Protein AF-0000000082839000 (afdb_homodimer)

Nearest PDB structures (foldseek):
  8u4l-assembly1_A  TM=5.844E-01  e=1.970E-01  Homo sapiens
  1xx6-assembly1_B  TM=2.507E-01  e=3.319E+00  Clostridium acetobutylicum ATCC 824
  1xx6-assembly1_B  TM=2.509E-01  e=4.366E+00  Clostridium acetobutylicum ATCC 824

Foldseek 3Di:
DPPPPPPPVVVVVVVVVVVVVVVCVVPVVPPPPDAAEEELVLQEDAEPVCPVSRDPDQHQEYEEENYYHHYEDEDADVSLCNYAYYAAAYAHYQYEDPAARAENQNHAEFHHEADANYHHEQYENDDYHYHLNHAAFDYPYLANYEAYNHPADADEPVVLVSQQRNHPPSHHYDHDYHYDDPPPPVVVVVVVCVVVVVVVVVVVVVVVVVVVVVVVVVVVD/DPDPPPPPVVVVVVVVVVVVVVVVVVPVVPPPPPAAEEELVLQEDAEPVCPVSRDPDQHQEYEEENYYHHYEDEDADVSLCNYAYYAAAYAHYQYEDPAARAENQNHAEFHHEADANYHHEQYENDDYHYHLNHAAFDYPYLANYEAYNHPADADEPVVLVSQQRNHPPSHHYDHDYHYDDDPPPVVVVVVVVVVVVVVVVVVVVVVVVVVVVVVVVVVVD

Sequence (442 aa):
MLSKGRSSKLEAHVFSTELLSLFVVLFAAGPVDAKVQCQGSELSASNNAELSKMTEKECTHVVGDIVLKNLIGEHKFPQFLSIKHVQGSIIIKNTSYLDDAINFQNLAEIIADKQPALQVEDNRKLYLAWGGRLRVVRTNNKITYLLKNNGISPISPNLYNVLYYAAFPRSTFLIDTHMNVMVTNESFYKAMAAAFGFMSLFLAIGLIAVACYGRIREHEDMLSKGRSSKLEAHVFSTELLSLFVVLFAAGPVDAKVQCQGSELSASNNAELSKMTEKECTHVVGDIVLKNLIGEHKFPQFLSIKHVQGSIIIKNTSYLDDAINFQNLAEIIADKQPALQVEDNRKLYLAWGGRLRVVRTNNKITYLLKNNGISPISPNLYNVLYYAAFPRSTFLIDTHMNVMVTNESFYKAMAAAFGFMSLFLAIGLIAVACYGRIREHED

InterPro domains:
  IPR000494 Receptor L-domain [PF01030] (58-143)
  IPR036941 Receptor L-domain superfamily [G3DSA:3.80.20.20] (35-158)
  IPR053079 SPS2 domain-containing protein [PTHR21662] (49-161)

Organism: NCBI:txid2654633

pLDDT: mean 81.59, std 18.78, range [27.27, 98.5]

Radius of gyration: 33.26 Å; Cα contacts (8 Å, |Δi|>4): 904; chains: 2; bounding box: 88×87×118 Å

Secondary structure (DSSP, 8-state):
-GGGGGGHHHHHHHHHHHHHHHHHHHHTS-------EEEGGGG-BSSGGGGGGS--S--SEEES-EEEES-BS----GGGGG--EEES-EEEES-EEEET--EETT--EEE-SSS-SEEEES-EEE--EE-TT--EEE-SSS-SEEEES-TTPPBPHHHHHHHHHHTTTS--EEE---B------HHHHHHHHHHHHHHHHHHHHHHHHHHHHHHHHHHH-/--GGGGHHHHHHHHHHHHHHHHHHHHHTS-------EEEGGGG-BSSGGGGGGS--S--SEEES-EEEES-BS----GGGGG--EEES-EEEES-EEEET--EETT--EEE-SSS-SEEEES-EEE--EE-TT--EEE-SSS-SEEEES-TTPPBPHHHHHHHHHHTTTS--EEE---B------HHHHHHHHHHHHHHHHHHHHHHHHHHHHHHHHHHH-

Structure (mmCIF, N/CA/C/O backbone):
data_AF-0000000082839000-model_v1
#
loop_
_entity.id
_entity.type
_entity.pdbx_description
1 polymer 'Receptor L-domain domain-containing protein'
#
loop_
_atom_site.group_PDB
_atom_site.id
_atom_site.type_symbol
_atom_site.label_atom_id
_atom_site.label_alt_id
_atom_site.label_comp_id
_atom_site.label_asym_id
_atom_site.label_entity_id
_atom_site.label_seq_id
_atom_site.pdbx_PDB_ins_code
_atom_site.Cartn_x
_atom_site.Cartn_y
_atom_site.Cartn_z
_atom_site.occupancy
_atom_site.B_iso_or_equiv
_atom_site.auth_seq_id
_atom_site.auth_comp_id
_atom_site.auth_asym_id
_atom_site.auth_atom_id
_atom_site.pdbx_PDB_model_num
ATOM 1 N N . MET A 1 1 ? 19.359 23.062 71.5 1 27.27 1 MET A N 1
ATOM 2 C CA . MET A 1 1 ? 17.969 23.391 71.188 1 27.27 1 MET A CA 1
ATOM 3 C C . MET A 1 1 ? 17.766 23.547 69.688 1 27.27 1 MET A C 1
ATOM 5 O O . MET A 1 1 ? 16.719 24.016 69.25 1 27.27 1 MET A O 1
ATOM 9 N N . LEU A 1 2 ? 18.703 23.156 68.812 1 35.81 2 LEU A N 1
ATOM 10 C CA . LEU A 1 2 ? 18.859 23.609 67.438 1 35.81 2 LEU A CA 1
ATOM 11 C C . LEU A 1 2 ? 17.984 22.797 66.5 1 35.81 2 LEU A C 1
ATOM 13 O O . LEU A 1 2 ? 18 23.016 65.25 1 35.81 2 LEU A O 1
ATOM 17 N N . SER A 1 3 ? 17.297 21.734 66.875 1 36.25 3 SER A N 1
ATOM 18 C CA . SER A 1 3 ? 16.938 20.734 65.875 1 36.25 3 SER A CA 1
ATOM 19 C C . SER A 1 3 ? 15.602 21.062 65.25 1 36.25 3 SER A C 1
ATOM 21 O O . SER A 1 3 ? 15.062 20.266 64.5 1 36.25 3 SER A O 1
ATOM 23 N N . LYS A 1 4 ? 14.859 22.109 65.75 1 43.84 4 LYS A N 1
ATOM 24 C CA . LYS A 1 4 ? 13.453 22.062 65.375 1 43.84 4 LYS A CA 1
ATOM 25 C C . LYS A 1 4 ? 13.25 22.672 63.969 1 43.84 4 LYS A C 1
ATOM 27 O O . LYS A 1 4 ? 12.133 22.703 63.469 1 43.84 4 LYS A O 1
ATOM 32 N N . GLY A 1 5 ? 14.281 23.312 63.344 1 37.44 5 GLY A N 1
ATOM 33 C CA . GLY A 1 5 ? 13.883 24.203 62.281 1 37.44 5 GLY A CA 1
ATOM 34 C C . GLY A 1 5 ? 13.578 23.5 60.969 1 37.44 5 GLY A C 1
ATOM 35 O O . GLY A 1 5 ? 13.195 24.125 60 1 37.44 5 GLY A O 1
ATOM 36 N N . ARG A 1 6 ? 14.086 22.203 60.812 1 43.69 6 ARG A N 1
ATOM 37 C CA . ARG A 1 6 ? 14.102 21.812 59.406 1 43.69 6 ARG A CA 1
ATOM 38 C C . ARG A 1 6 ? 12.781 21.156 59 1 43.69 6 ARG A C 1
ATOM 40 O O . ARG A 1 6 ? 12.617 20.719 57.844 1 43.69 6 ARG A O 1
ATOM 47 N N . SER A 1 7 ? 11.758 21.094 59.969 1 41.53 7 SER A N 1
ATOM 48 C CA . SER A 1 7 ? 10.633 20.25 59.562 1 41.53 7 SER A CA 1
ATOM 49 C C . SER A 1 7 ? 9.633 21.016 58.719 1 41.53 7 SER A C 1
ATOM 51 O O . SER A 1 7 ? 8.727 20.422 58.125 1 41.53 7 SER A O 1
ATOM 53 N N . SER A 1 8 ? 9.727 22.406 58.75 1 43.78 8 SER A N 1
ATOM 54 C CA . SER A 1 8 ? 8.555 23.047 58.156 1 43.78 8 SER A CA 1
ATOM 55 C C . SER A 1 8 ? 8.641 23.125 56.656 1 43.78 8 SER A C 1
ATOM 57 O O . SER A 1 8 ? 7.648 23.406 55.969 1 43.78 8 SER A O 1
ATOM 59 N N . LYS A 1 9 ? 9.953 23.047 56.125 1 44.59 9 LYS A N 1
ATOM 60 C CA . LYS A 1 9 ? 10.008 23.266 54.688 1 44.59 9 LYS A CA 1
ATOM 61 C C . LYS A 1 9 ? 9.602 22.016 53.906 1 44.59 9 LYS A C 1
ATOM 63 O O . LYS A 1 9 ? 9.312 22.078 52.719 1 44.59 9 LYS A O 1
ATOM 68 N N . LEU A 1 10 ? 9.633 20.844 54.625 1 45.16 10 LEU A N 1
ATOM 69 C CA . LEU A 1 10 ? 9.289 19.625 53.906 1 45.16 10 LEU A CA 1
ATOM 70 C C . LEU A 1 10 ? 7.781 19.5 53.719 1 45.16 10 LEU A C 1
ATOM 72 O O . LEU A 1 10 ? 7.312 18.906 52.75 1 45.16 10 LEU A O 1
ATOM 76 N N . GLU A 1 11 ? 7.082 20.188 54.625 1 43.78 11 GLU A N 1
ATOM 77 C CA . GLU A 1 11 ? 5.637 20.016 54.531 1 43.78 11 GLU A CA 1
ATOM 78 C C . GLU A 1 11 ? 5.047 20.875 53.438 1 43.78 11 GLU A C 1
ATOM 80 O O . GLU A 1 11 ? 4.094 20.469 52.75 1 43.78 11 GLU A O 1
ATOM 85 N N . ALA A 1 12 ? 5.699 22 53.156 1 49.81 12 ALA A N 1
ATOM 86 C CA . ALA A 1 12 ? 5.098 22.844 52.125 1 49.81 12 ALA A CA 1
ATOM 87 C C . ALA A 1 12 ? 5.32 22.25 50.75 1 49.81 12 ALA A C 1
ATOM 89 O O . ALA A 1 12 ? 4.477 22.406 49.875 1 49.81 12 ALA A O 1
ATOM 90 N N . HIS A 1 13 ? 6.441 21.438 50.562 1 49.81 13 HIS A N 1
ATOM 91 C CA . HIS A 1 13 ? 6.676 20.891 49.219 1 49.81 13 HIS A CA 1
ATOM 92 C C . HIS A 1 13 ? 5.758 19.719 48.938 1 49.81 13 HIS A C 1
ATOM 94 O O . HIS A 1 13 ? 5.375 19.484 47.812 1 49.81 13 HIS A O 1
ATOM 100 N N . VAL A 1 14 ? 5.328 19.016 50.031 1 48 14 VAL A N 1
ATOM 101 C CA . VAL A 1 14 ? 4.441 17.875 49.812 1 48 14 VAL A CA 1
ATOM 102 C C . VAL A 1 14 ? 3.039 18.375 49.469 1 48 14 VAL A C 1
ATOM 104 O O . VAL A 1 14 ? 2.365 17.812 48.594 1 48 14 VAL A O 1
ATOM 107 N N . PHE A 1 15 ? 2.68 19.547 50.156 1 48.84 15 PHE A N 1
ATOM 108 C CA . PHE A 1 15 ? 1.339 20.016 49.844 1 48.84 15 PHE A CA 1
ATOM 109 C C . PHE A 1 15 ? 1.282 20.547 48.406 1 48.84 15 PHE A C 1
ATOM 111 O O . PHE A 1 15 ? 0.267 20.391 47.719 1 48.84 15 PHE A O 1
ATOM 118 N N . SER A 1 16 ? 2.523 21.062 47.906 1 52.53 16 SER A N 1
ATOM 119 C CA . SER A 1 16 ? 2.506 21.625 46.562 1 52.53 16 SER A CA 1
ATOM 120 C C . SER A 1 16 ? 2.512 20.516 45.5 1 52.53 16 SER A C 1
ATOM 122 O O . SER A 1 16 ? 1.862 20.641 44.469 1 52.53 16 SER A O 1
ATOM 124 N N . THR A 1 17 ? 3.066 19.359 45.875 1 56.31 17 THR A N 1
ATOM 125 C CA . THR A 1 17 ? 3.072 18.312 44.844 1 56.31 17 THR A CA 1
ATOM 126 C C . THR A 1 17 ? 1.735 17.562 44.844 1 56.31 17 THR A C 1
ATOM 128 O O . THR A 1 17 ? 1.266 17.156 43.781 1 56.31 17 THR A O 1
ATOM 131 N N . GLU A 1 18 ? 1.081 17.453 46.031 1 55.62 18 GLU A N 1
ATOM 132 C CA . GLU A 1 18 ? -0.219 16.781 46.062 1 55.62 18 GLU A CA 1
ATOM 133 C C . GLU A 1 18 ? -1.3 17.688 45.438 1 55.62 18 GLU A C 1
ATOM 135 O O . GLU A 1 18 ? -2.195 17.203 44.75 1 55.62 18 GLU A O 1
ATOM 140 N N . LEU A 1 19 ? -1.167 19.016 45.656 1 52.25 19 LEU A N 1
ATOM 141 C CA . LEU A 1 19 ? -2.119 19.922 45 1 52.25 19 LEU A CA 1
ATOM 142 C C . LEU A 1 19 ? -1.867 19.984 43.5 1 52.25 19 LEU A C 1
ATOM 144 O O . LEU A 1 19 ? -2.812 20.031 42.719 1 52.25 19 LEU A O 1
ATOM 148 N N . LEU A 1 20 ? -0.556 19.859 43.062 1 50.56 20 LEU A N 1
ATOM 149 C CA . LEU A 1 20 ? -0.286 19.797 41.625 1 50.56 20 LEU A CA 1
ATOM 150 C C . LEU A 1 20 ? -0.763 18.484 41.031 1 50.56 20 LEU A C 1
ATOM 152 O O . LEU A 1 20 ? -1.289 18.453 39.938 1 50.56 20 LEU A O 1
ATOM 156 N N . SER A 1 21 ? -0.686 17.375 41.812 1 53.06 21 SER A N 1
ATOM 157 C CA . SER A 1 21 ? -1.2 16.109 41.281 1 53.06 21 SER A CA 1
ATOM 158 C C . SER A 1 21 ? -2.725 16.109 41.25 1 53.06 21 SER A C 1
ATOM 160 O O . SER A 1 21 ? -3.32 15.547 40.312 1 53.06 21 SER A O 1
ATOM 162 N N . LEU A 1 22 ? -3.363 16.75 42.219 1 52.59 22 LEU A N 1
ATOM 163 C CA . LEU A 1 22 ? -4.82 16.812 42.219 1 52.59 22 LEU A CA 1
ATOM 164 C C . LEU A 1 22 ? -5.297 17.75 41.094 1 52.59 22 LEU A C 1
ATOM 166 O O . LEU A 1 22 ? -6.324 17.484 40.469 1 52.59 22 LEU A O 1
ATOM 170 N N . PHE A 1 23 ? -4.527 18.875 40.781 1 49.53 23 PHE A N 1
ATOM 171 C CA . PHE A 1 23 ? -4.945 19.766 39.719 1 49.53 23 PHE A CA 1
ATOM 172 C C . PHE A 1 23 ? -4.754 19.094 38.344 1 49.53 23 PHE A C 1
ATOM 174 O O . PHE A 1 23 ? -5.52 19.359 37.406 1 49.53 23 PHE A O 1
ATOM 181 N N . VAL A 1 24 ? -3.734 18.234 38.156 1 47.22 24 VAL A N 1
ATOM 182 C CA . VAL A 1 24 ? -3.539 17.562 36.875 1 47.22 24 VAL A CA 1
ATOM 183 C C . VAL A 1 24 ? -4.609 16.5 36.688 1 47.22 24 VAL A C 1
ATOM 185 O O . VAL A 1 24 ? -5.098 16.297 35.562 1 47.22 24 VAL A O 1
ATOM 188 N N . VAL A 1 25 ? -5.027 15.789 37.719 1 47.38 25 VAL A N 1
ATOM 189 C CA . VAL A 1 25 ? -6.07 14.781 37.562 1 47.38 25 VAL A CA 1
ATOM 190 C C . VAL A 1 25 ? -7.414 15.461 37.312 1 47.38 25 VAL A C 1
ATOM 192 O O . VAL A 1 25 ? -8.219 14.977 36.5 1 47.38 25 VAL A O 1
ATOM 195 N N . LEU A 1 26 ? -7.711 16.547 38 1 47.09 26 LEU A N 1
ATOM 196 C CA . LEU A 1 26 ? -9 17.188 37.781 1 47.09 26 LEU A CA 1
ATOM 197 C C . LEU A 1 26 ? -9.086 17.781 36.375 1 47.09 26 LEU A C 1
ATOM 199 O O . LEU A 1 26 ? -10.164 17.828 35.781 1 47.09 26 LEU A O 1
ATOM 203 N N . PHE A 1 27 ? -8.023 18.453 35.875 1 45.69 27 PHE A N 1
ATOM 204 C CA . PHE A 1 27 ? -8.102 19.031 34.562 1 45.69 27 PHE A CA 1
ATOM 205 C C . PHE A 1 27 ? -7.926 17.969 33.469 1 45.69 27 PHE A C 1
ATOM 207 O O . PHE A 1 27 ? -8.086 18.25 32.281 1 45.69 27 PHE A O 1
ATOM 214 N N . ALA A 1 28 ? -7.379 16.906 33.812 1 42.56 28 ALA A N 1
ATOM 215 C CA . ALA A 1 28 ? -7.297 15.867 32.781 1 42.56 28 ALA A CA 1
ATOM 216 C C . ALA A 1 28 ? -8.656 15.211 32.562 1 42.56 28 ALA A C 1
ATOM 218 O O . ALA A 1 28 ? -8.758 14.195 31.859 1 42.56 28 ALA A O 1
ATOM 219 N N . ALA A 1 29 ? -9.531 15.344 33.562 1 40.62 29 ALA A N 1
ATOM 220 C CA . ALA A 1 29 ? -10.844 14.914 33.062 1 40.62 29 ALA A CA 1
ATOM 221 C C . ALA A 1 29 ? -11.281 15.742 31.859 1 40.62 29 ALA A C 1
ATOM 223 O O . ALA A 1 29 ? -11.703 16.891 32 1 40.62 29 ALA A O 1
ATOM 224 N N . GLY A 1 30 ? -10.586 15.828 30.844 1 42.88 30 GLY A N 1
ATOM 225 C CA . GLY A 1 30 ? -11.133 16.484 29.672 1 42.88 30 GLY A CA 1
ATOM 226 C C . GLY A 1 30 ? -12.641 16.344 29.547 1 42.88 30 GLY A C 1
ATOM 227 O O . GLY A 1 30 ? -13.234 15.453 30.172 1 42.88 30 GLY A O 1
ATOM 228 N N . PRO A 1 31 ? -13.352 17.438 29.266 1 44.88 31 PRO A N 1
ATOM 229 C CA . PRO A 1 31 ? -14.797 17.281 29.109 1 44.88 31 PRO A CA 1
ATOM 230 C C . PRO A 1 31 ? -15.188 15.891 28.609 1 44.88 31 PRO A C 1
ATOM 232 O O . PRO A 1 31 ? -14.477 15.297 27.797 1 44.88 31 PRO A O 1
ATOM 235 N N . VAL A 1 32 ? -15.609 14.992 29.5 1 49.28 32 VAL A N 1
ATOM 236 C CA . VAL A 1 32 ? -16.328 13.828 28.984 1 49.28 32 VAL A CA 1
ATOM 237 C C . VAL A 1 32 ? -17.031 14.188 27.688 1 49.28 32 VAL A C 1
ATOM 239 O O . VAL A 1 32 ? -17.953 15.008 27.672 1 49.28 32 VAL A O 1
ATOM 242 N N . ASP A 1 33 ? -16.328 14.414 26.672 1 60.25 33 ASP A N 1
ATOM 243 C CA . ASP A 1 33 ? -16.953 14.742 25.391 1 60.25 33 ASP A CA 1
ATOM 244 C C . ASP A 1 33 ? -18.312 14.047 25.266 1 60.25 33 ASP A C 1
ATOM 246 O O . ASP A 1 33 ? -18.406 12.82 25.406 1 60.25 33 ASP A O 1
ATOM 250 N N . ALA A 1 34 ? -19.406 14.758 25.547 1 74.5 34 ALA A N 1
ATOM 251 C CA . ALA A 1 34 ? -20.766 14.266 25.406 1 74.5 34 ALA A CA 1
ATOM 252 C C . ALA A 1 34 ? -20.938 13.445 24.141 1 74.5 34 ALA A C 1
ATOM 254 O O . ALA A 1 34 ? -20.469 13.852 23.062 1 74.5 34 ALA A O 1
ATOM 255 N N . LYS A 1 35 ? -21.297 12.172 24.344 1 86.31 35 LYS A N 1
ATOM 256 C CA . LYS A 1 35 ? -21.625 11.297 23.219 1 86.31 35 LYS A CA 1
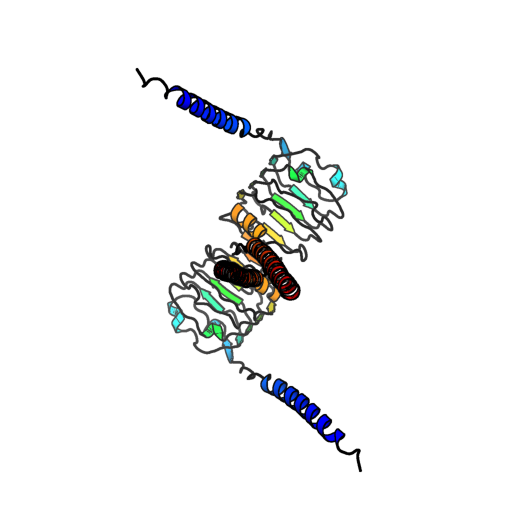ATOM 257 C C . LYS A 1 35 ? -22.859 11.797 22.469 1 86.31 35 LYS A C 1
ATOM 259 O O . LYS A 1 35 ? -23.953 11.883 23.047 1 86.31 35 LYS A O 1
ATOM 264 N N . VAL A 1 36 ? -22.641 12.352 21.344 1 93 36 VAL A N 1
ATOM 265 C CA . VAL A 1 36 ? -23.75 12.695 20.438 1 93 36 VAL A CA 1
ATOM 266 C C . VAL A 1 36 ? -23.859 11.641 19.344 1 93 36 VAL A C 1
ATOM 268 O O . VAL A 1 36 ? -22.953 11.5 18.516 1 93 36 VAL A O 1
ATOM 271 N N . GLN A 1 37 ? -24.969 10.938 19.375 1 95.69 37 GLN A N 1
ATOM 272 C CA . GLN A 1 37 ? -25.125 9.828 18.453 1 95.69 37 GLN A CA 1
ATOM 273 C C . GLN A 1 37 ? -25.953 10.25 17.234 1 95.69 37 GLN A C 1
ATOM 275 O O . GLN A 1 37 ? -26.922 10.992 17.359 1 95.69 37 GLN A O 1
ATOM 280 N N . CYS A 1 38 ? -25.562 9.812 16.016 1 96.38 38 CYS A N 1
ATOM 281 C CA . CYS A 1 38 ? -26.297 9.984 14.773 1 96.38 38 CYS A CA 1
ATOM 282 C C . CYS A 1 38 ? -26.328 8.695 13.961 1 96.38 38 CYS A C 1
ATOM 284 O O . CYS A 1 38 ? -25.547 7.785 14.219 1 96.38 38 CYS A O 1
ATOM 286 N N . GLN A 1 39 ? -27.344 8.648 13.109 1 97.38 39 GLN A N 1
ATOM 287 C CA . GLN A 1 39 ? -27.359 7.559 12.141 1 97.38 39 GLN A CA 1
ATOM 288 C C . GLN A 1 39 ? -26.516 7.883 10.922 1 97.38 39 GLN A C 1
ATOM 290 O O . GLN A 1 39 ? -26.453 9.039 10.484 1 97.38 39 GLN A O 1
ATOM 295 N N . GLY A 1 40 ? -25.859 6.887 10.359 1 97.81 40 GLY A N 1
ATOM 296 C CA . GLY A 1 40 ? -25.031 7.078 9.18 1 97.81 40 GLY A CA 1
ATOM 297 C C . GLY A 1 40 ? -25.797 7.688 8.016 1 97.81 40 GLY A C 1
ATOM 298 O O . GLY A 1 40 ? -25.234 8.469 7.242 1 97.81 40 GLY A O 1
ATOM 299 N N . SER A 1 41 ? -27.047 7.348 7.992 1 96.69 41 SER A N 1
ATOM 300 C CA . SER A 1 41 ? -27.875 7.848 6.906 1 96.69 41 SER A CA 1
ATOM 301 C C . SER A 1 41 ? -28.016 9.367 6.977 1 96.69 41 SER A C 1
ATOM 303 O O . SER A 1 41 ? -28.203 10.023 5.949 1 96.69 41 SER A O 1
ATOM 305 N N . GLU A 1 42 ? -27.922 9.945 8.141 1 97.06 42 GLU A N 1
ATOM 306 C CA . GLU A 1 42 ? -28.047 11.383 8.336 1 97.06 42 GLU A CA 1
ATOM 307 C C . GLU A 1 42 ? -26.812 12.117 7.812 1 97.06 42 GLU A C 1
ATOM 309 O O . GLU A 1 42 ? -26.844 13.328 7.605 1 97.06 42 GLU A O 1
ATOM 314 N N . LEU A 1 43 ? -25.766 11.32 7.648 1 97.25 43 LEU A N 1
ATOM 315 C CA . LEU A 1 43 ? -24.5 11.891 7.207 1 97.25 43 LEU A CA 1
ATOM 316 C C . LEU A 1 43 ? -24.172 11.438 5.789 1 97.25 43 LEU A C 1
ATOM 318 O O . LEU A 1 43 ? -23.016 11.555 5.352 1 97.25 43 LEU A O 1
ATOM 322 N N . SER A 1 44 ? -25.125 10.883 5.133 1 97.75 44 SER A N 1
ATOM 323 C CA . SER A 1 44 ? -24.906 10.305 3.811 1 97.75 44 SER A CA 1
ATOM 324 C C . SER A 1 44 ? -25.609 11.125 2.73 1 97.75 44 SER A C 1
ATOM 326 O O . SER A 1 44 ? -26.609 11.797 3 1 97.75 44 SER A O 1
ATOM 328 N N . ALA A 1 45 ? -25 11.086 1.514 1 97.81 45 ALA A N 1
ATOM 329 C CA . ALA A 1 45 ? -25.578 11.719 0.329 1 97.81 45 ALA A CA 1
ATOM 330 C C . ALA A 1 45 ? -25.25 10.922 -0.93 1 97.81 45 ALA A C 1
ATOM 332 O O . ALA A 1 45 ? -24.094 10.57 -1.166 1 97.81 45 ALA A O 1
ATOM 333 N N . SER A 1 46 ? -26.281 10.625 -1.757 1 96.94 46 SER A N 1
ATOM 334 C CA . SER A 1 46 ? -26.078 9.828 -2.957 1 96.94 46 SER A CA 1
ATOM 335 C C . SER A 1 46 ? -25.906 10.703 -4.191 1 96.94 46 SER A C 1
ATOM 337 O O . SER A 1 46 ? -25.594 10.211 -5.277 1 96.94 46 SER A O 1
ATOM 339 N N . ASN A 1 47 ? -26.281 11.93 -3.99 1 96.25 47 ASN A N 1
ATOM 340 C CA . ASN A 1 47 ? -26.094 12.953 -5.012 1 96.25 47 ASN A CA 1
ATOM 341 C C . ASN A 1 47 ? -26.094 14.352 -4.406 1 96.25 47 ASN A C 1
ATOM 343 O O . ASN A 1 47 ? -26.328 14.516 -3.205 1 96.25 47 ASN A O 1
ATOM 347 N N . ASN A 1 48 ? -25.875 15.344 -5.25 1 96.06 48 ASN A N 1
ATOM 348 C CA . ASN A 1 48 ? -25.766 16.703 -4.75 1 96.06 48 ASN A CA 1
ATOM 349 C C . ASN A 1 48 ? -27.078 17.203 -4.156 1 96.06 48 ASN A C 1
ATOM 351 O O . ASN A 1 48 ? -27.078 18 -3.213 1 96.06 48 ASN A O 1
ATOM 355 N N . ALA A 1 49 ? -28.156 16.703 -4.66 1 95.25 49 ALA A N 1
ATOM 356 C CA . ALA A 1 49 ? -29.469 17.141 -4.191 1 95.25 49 ALA A CA 1
ATOM 357 C C . ALA A 1 49 ? -29.703 16.703 -2.746 1 95.25 49 ALA A C 1
ATOM 359 O O . ALA A 1 49 ? -30.422 17.375 -2.002 1 95.25 49 ALA A O 1
ATOM 360 N N . GLU A 1 50 ? -29.062 15.727 -2.34 1 95.81 50 GLU A N 1
ATOM 361 C CA . GLU A 1 50 ? -29.297 15.164 -1.013 1 95.81 50 GLU A CA 1
ATOM 362 C C . GLU A 1 50 ? -28.406 15.828 0.03 1 95.81 50 GLU A C 1
ATOM 364 O O . GLU A 1 50 ? -28.562 15.602 1.231 1 95.81 50 GLU A O 1
ATOM 369 N N . LEU A 1 51 ? -27.531 16.641 -0.402 1 95.06 51 LEU A N 1
ATOM 370 C CA . LEU A 1 51 ? -26.594 17.281 0.512 1 95.06 51 LEU A CA 1
ATOM 371 C C . LEU A 1 51 ? -27.312 18.156 1.529 1 95.06 51 LEU A C 1
ATOM 373 O O . LEU A 1 51 ? -26.906 18.234 2.691 1 95.06 51 LEU A O 1
ATOM 377 N N . SER A 1 52 ? -28.375 18.766 1.101 1 91.69 52 SER A N 1
ATOM 378 C CA . SER A 1 52 ? -29.141 19.672 1.966 1 91.69 52 SER A CA 1
ATOM 379 C C . SER A 1 52 ? -29.828 18.906 3.094 1 91.69 52 SER A C 1
ATOM 381 O O . SER A 1 52 ? -30.203 19.5 4.109 1 91.69 52 SER A O 1
ATOM 383 N N . LYS A 1 53 ? -29.953 17.609 2.936 1 93.06 53 LYS A N 1
ATOM 384 C CA . LYS A 1 53 ? -30.656 16.797 3.926 1 93.06 53 LYS A CA 1
ATOM 385 C C . LYS A 1 53 ? -29.688 16.281 4.988 1 93.06 53 LYS A C 1
ATOM 387 O O . LYS A 1 53 ? -30.125 15.75 6.02 1 93.06 53 LYS A O 1
ATOM 392 N N . MET A 1 54 ? -28.438 16.422 4.746 1 94.5 54 MET A N 1
ATOM 393 C CA . MET A 1 54 ? -27.438 15.922 5.695 1 94.5 54 MET A CA 1
ATOM 394 C C . MET A 1 54 ? -27.484 16.719 6.996 1 94.5 54 MET A C 1
ATOM 396 O O . MET A 1 54 ? -27.656 17.938 6.973 1 94.5 54 MET A O 1
ATOM 400 N N . THR A 1 55 ? -27.297 16.047 8.016 1 91.38 55 THR A N 1
ATOM 401 C CA . THR A 1 55 ? -27.328 16.703 9.312 1 91.38 55 THR A CA 1
ATOM 402 C C . THR A 1 55 ? -26.094 17.594 9.5 1 91.38 55 THR A C 1
ATOM 404 O O . THR A 1 55 ? -25 17.25 9.047 1 91.38 55 THR A O 1
ATOM 407 N N . GLU A 1 56 ? -26.297 18.641 10.242 1 87.88 56 GLU A N 1
ATOM 408 C CA . GLU A 1 56 ? -25.188 19.531 10.602 1 87.88 56 GLU A CA 1
ATOM 409 C C . GLU A 1 56 ? -24.797 19.359 12.07 1 87.88 56 GLU A C 1
ATOM 411 O O . GLU A 1 56 ? -23.906 20.047 12.555 1 87.88 56 GLU A O 1
ATOM 416 N N . LYS A 1 57 ? -25.438 18.406 12.578 1 87.94 57 LYS A N 1
ATOM 417 C CA . LYS A 1 57 ? -25.141 18.125 13.984 1 87.94 57 LYS A CA 1
ATOM 418 C C . LYS A 1 57 ? -23.734 17.578 14.148 1 87.94 57 LYS A C 1
ATOM 420 O O . LYS A 1 57 ? -23.25 16.828 13.312 1 87.94 57 LYS A O 1
ATOM 425 N N . GLU A 1 58 ? -23.141 17.953 15.266 1 91.25 58 GLU A N 1
ATOM 426 C CA . GLU A 1 58 ? -21.812 17.438 15.586 1 91.25 58 GLU A CA 1
ATOM 427 C C . GLU A 1 58 ? -21.891 16.078 16.266 1 91.25 58 GLU A C 1
ATOM 429 O O . GLU A 1 58 ? -21.859 15.992 17.5 1 91.25 58 GLU A O 1
ATOM 434 N N . CYS A 1 59 ? -21.922 15.109 15.5 1 94.88 59 CYS A N 1
ATOM 435 C CA . CYS A 1 59 ? -22.016 13.742 16 1 94.88 59 CYS A CA 1
ATOM 436 C C . CYS A 1 59 ? -20.641 13.195 16.375 1 94.88 59 CYS A C 1
ATOM 438 O O . CYS A 1 59 ? -19.672 13.43 15.656 1 94.88 59 CYS A O 1
ATOM 440 N N . THR A 1 60 ? -20.609 12.531 17.484 1 96.25 60 THR A N 1
ATOM 441 C CA . THR A 1 60 ? -19.359 11.898 17.875 1 96.25 60 THR A CA 1
ATOM 442 C C . THR A 1 60 ? -19.391 10.398 17.578 1 96.25 60 THR A C 1
ATOM 444 O O . THR A 1 60 ? -18.359 9.797 17.297 1 96.25 60 THR A O 1
ATOM 447 N N . HIS A 1 61 ? -20.625 9.859 17.734 1 97.62 61 HIS A N 1
ATOM 448 C CA . HIS A 1 61 ? -20.844 8.438 17.484 1 97.62 61 HIS A CA 1
ATOM 449 C C . HIS A 1 61 ? -21.844 8.219 16.359 1 97.62 61 HIS A C 1
ATOM 451 O O . HIS A 1 61 ? -22.969 8.695 16.438 1 97.62 61 HIS A O 1
ATOM 457 N N . VAL A 1 62 ? -21.406 7.441 15.391 1 98.06 62 VAL A N 1
ATOM 458 C CA . VAL A 1 62 ? -22.281 7.191 14.242 1 98.06 62 VAL A CA 1
ATOM 459 C C . VAL A 1 62 ? -22.609 5.703 14.164 1 98.06 62 VAL A C 1
ATOM 461 O O . VAL A 1 62 ? -21.719 4.855 14.227 1 98.06 62 VAL A O 1
ATOM 464 N N . VAL A 1 63 ? -23.938 5.43 14.039 1 98.12 63 VAL A N 1
ATOM 465 C CA . VAL A 1 63 ? -24.391 4.059 13.844 1 98.12 63 VAL A CA 1
ATOM 466 C C . VAL A 1 63 ? -24.875 3.875 12.406 1 98.12 63 VAL A C 1
ATOM 468 O O . VAL A 1 63 ? -25.75 4.609 11.938 1 98.12 63 VAL A O 1
ATOM 471 N N . GLY A 1 64 ? -24.266 2.916 11.766 1 98.12 64 GLY A N 1
ATOM 472 C CA . GLY A 1 64 ? -24.578 2.697 10.367 1 98.12 64 GLY A CA 1
ATOM 473 C C . GLY A 1 64 ? -23.531 3.264 9.422 1 98.12 64 GLY A C 1
ATOM 474 O O . GLY A 1 64 ? -22.609 3.965 9.859 1 98.12 64 GLY A O 1
ATOM 475 N N . ASP A 1 65 ? -23.703 2.963 8.109 1 98.19 65 ASP A N 1
ATOM 476 C CA . ASP A 1 65 ? -22.719 3.361 7.105 1 98.19 65 ASP A CA 1
ATOM 477 C C . ASP A 1 65 ? -22.828 4.852 6.789 1 98.19 65 ASP A C 1
ATOM 479 O O . ASP A 1 65 ? -23.922 5.41 6.793 1 98.19 65 ASP A O 1
ATOM 483 N N . ILE A 1 66 ? -21.734 5.488 6.609 1 97.94 66 ILE A N 1
ATOM 484 C CA . ILE A 1 66 ? -21.672 6.805 5.984 1 97.94 66 ILE A CA 1
ATOM 485 C C . ILE A 1 66 ? -21.375 6.656 4.492 1 97.94 66 ILE A C 1
ATOM 487 O O . ILE A 1 66 ? -20.328 6.156 4.109 1 97.94 66 ILE A O 1
ATOM 491 N N . VAL A 1 67 ? -22.312 7.082 3.641 1 98.12 67 VAL A N 1
ATOM 492 C CA . VAL A 1 67 ? -22.172 6.879 2.203 1 98.12 67 VAL A CA 1
ATOM 493 C C . VAL A 1 67 ? -22.172 8.227 1.487 1 98.12 67 VAL A C 1
ATOM 495 O O . VAL A 1 67 ? -23.125 9 1.602 1 98.12 67 VAL A O 1
ATOM 498 N N . LEU A 1 68 ? -21.094 8.57 0.818 1 97.5 68 LEU A N 1
ATOM 499 C CA . LEU A 1 68 ? -21.016 9.711 -0.082 1 97.5 68 LEU A CA 1
ATOM 500 C C . LEU A 1 68 ? -20.797 9.258 -1.521 1 97.5 68 LEU A C 1
ATOM 502 O O . LEU A 1 68 ? -19.719 8.75 -1.859 1 97.5 68 LEU A O 1
ATOM 506 N N . LYS A 1 69 ? -21.797 9.43 -2.367 1 97.62 69 LYS A N 1
ATOM 507 C CA . LYS A 1 69 ? -21.703 8.93 -3.734 1 97.62 69 LYS A CA 1
ATOM 508 C C . LYS A 1 69 ? -22.141 9.992 -4.738 1 97.62 69 LYS A C 1
ATOM 510 O O . LYS A 1 69 ? -23.062 10.766 -4.473 1 97.62 69 LYS A O 1
ATOM 515 N N . ASN A 1 70 ? -21.5 10 -5.871 1 97.56 70 ASN A N 1
ATOM 516 C CA . ASN A 1 70 ? -21.906 10.789 -7.031 1 97.56 70 ASN A CA 1
ATOM 517 C C . ASN A 1 70 ? -21.953 12.273 -6.707 1 97.56 70 ASN A C 1
ATOM 519 O O . ASN A 1 70 ? -22.875 12.984 -7.133 1 97.56 70 ASN A O 1
ATOM 523 N N . LEU A 1 71 ? -21.094 12.719 -5.906 1 96.88 71 LEU A N 1
ATOM 524 C CA . LEU A 1 71 ? -21.016 14.133 -5.582 1 96.88 71 LEU A CA 1
ATOM 525 C C . LEU A 1 71 ? -20.031 14.844 -6.504 1 96.88 71 LEU A C 1
ATOM 527 O O . LEU A 1 71 ? -19 14.281 -6.879 1 96.88 71 LEU A O 1
ATOM 531 N N . ILE A 1 72 ? -20.469 15.992 -6.895 1 95.44 72 ILE A N 1
ATOM 532 C CA . ILE A 1 72 ? -19.609 16.766 -7.789 1 95.44 72 ILE A CA 1
ATOM 533 C C . ILE A 1 72 ? -19.453 18.188 -7.258 1 95.44 72 ILE A C 1
ATOM 535 O O . ILE A 1 72 ? -20.453 18.828 -6.891 1 95.44 72 ILE A O 1
ATOM 539 N N . GLY A 1 73 ? -18.219 18.609 -7.211 1 91.62 73 GLY A N 1
ATOM 540 C CA . GLY A 1 73 ? -17.984 20.016 -6.902 1 91.62 73 GLY A CA 1
ATOM 541 C C . GLY A 1 73 ? -17.422 20.234 -5.512 1 91.62 73 GLY A C 1
ATOM 542 O O . GLY A 1 73 ? -17.109 19.281 -4.801 1 91.62 73 GLY A O 1
ATOM 543 N N . GLU A 1 74 ? -17.25 21.5 -5.262 1 88.75 74 GLU A N 1
ATOM 544 C CA . GLU A 1 74 ? -16.656 21.906 -3.984 1 88.75 74 GLU A CA 1
ATOM 545 C C . GLU A 1 74 ? -17.703 21.938 -2.881 1 88.75 74 GLU A C 1
ATOM 547 O O . GLU A 1 74 ? -18.719 22.641 -2.994 1 88.75 74 GLU A O 1
ATOM 552 N N . HIS A 1 75 ? -17.484 21.047 -1.949 1 91.31 75 HIS A N 1
ATOM 553 C CA . HIS A 1 75 ? -18.328 20.984 -0.762 1 91.31 75 HIS A CA 1
ATOM 554 C C . HIS A 1 75 ? -17.484 20.953 0.511 1 91.31 75 HIS A C 1
ATOM 556 O O . HIS A 1 75 ? -16.297 20.625 0.465 1 91.31 75 HIS A O 1
ATOM 562 N N . LYS A 1 76 ? -18.172 21.422 1.518 1 88.62 76 LYS A N 1
ATOM 563 C CA . LYS A 1 76 ? -17.547 21.297 2.83 1 88.62 76 LYS A CA 1
ATOM 564 C C . LYS A 1 76 ? -18.375 20.438 3.764 1 88.62 76 LYS A C 1
ATOM 566 O O . LYS A 1 76 ? -19.609 20.516 3.764 1 88.62 76 LYS A O 1
ATOM 571 N N . PHE A 1 77 ? -17.641 19.578 4.453 1 92.88 77 PHE A N 1
ATOM 572 C CA . PHE A 1 77 ? -18.312 18.703 5.398 1 92.88 77 PHE A CA 1
ATOM 573 C C . PHE A 1 77 ? -17.688 18.812 6.785 1 92.88 77 PHE A C 1
ATOM 575 O O . PHE A 1 77 ? -17.062 17.875 7.277 1 92.88 77 PHE A O 1
ATOM 582 N N . PRO A 1 78 ? -17.953 19.922 7.457 1 91.5 78 PRO A N 1
ATOM 583 C CA . PRO A 1 78 ? -17.312 20.125 8.766 1 91.5 78 PRO A CA 1
ATOM 584 C C . PRO A 1 78 ? -17.781 19.109 9.805 1 91.5 78 PRO A C 1
ATOM 586 O O . PRO A 1 78 ? -17.062 18.859 10.781 1 91.5 78 PRO A O 1
ATOM 589 N N . GLN A 1 79 ? -18.938 18.531 9.594 1 92.5 79 GLN A N 1
ATOM 590 C CA . GLN A 1 79 ? -19.5 17.609 10.57 1 92.5 79 GLN A CA 1
ATOM 591 C C . GLN A 1 79 ? -18.641 16.359 10.719 1 92.5 79 GLN A C 1
ATOM 593 O O . GLN A 1 79 ? -18.688 15.672 11.742 1 92.5 79 GLN A O 1
ATOM 598 N N . PHE A 1 80 ? -17.844 16.094 9.758 1 94.44 80 PHE A N 1
ATOM 599 C CA . PHE A 1 80 ? -17.031 14.883 9.82 1 94.44 80 PHE A CA 1
ATOM 600 C C . PHE A 1 80 ? -15.883 15.047 10.805 1 94.44 80 PHE A C 1
ATOM 602 O O . PHE A 1 80 ? -15.305 14.062 11.258 1 94.44 80 PHE A O 1
ATOM 609 N N . LEU A 1 81 ? -15.539 16.266 11.164 1 92.62 81 LEU A N 1
ATOM 610 C CA . LEU A 1 81 ? -14.422 16.531 12.062 1 92.62 81 LEU A CA 1
ATOM 611 C C . LEU A 1 81 ? -14.734 16.062 13.477 1 92.62 81 LEU A C 1
ATOM 613 O O . LEU A 1 81 ? -13.828 15.734 14.242 1 92.62 81 LEU A O 1
ATOM 617 N N . SER A 1 82 ? -15.992 16 13.82 1 93.56 82 SER A N 1
ATOM 618 C CA . SER A 1 82 ? -16.391 15.68 15.188 1 93.56 82 SER A CA 1
ATOM 619 C C . SER A 1 82 ? -16.531 14.18 15.391 1 93.56 82 SER A C 1
ATOM 621 O O . SER A 1 82 ? -16.609 13.703 16.531 1 93.56 82 SER A O 1
ATOM 623 N N . ILE A 1 83 ? -16.547 13.484 14.344 1 95.75 83 ILE A N 1
ATOM 624 C CA . ILE A 1 83 ? -16.828 12.055 14.422 1 95.75 83 ILE A CA 1
ATOM 625 C C . ILE A 1 83 ? -15.633 11.328 15.039 1 95.75 83 ILE A C 1
ATOM 627 O O . ILE A 1 83 ? -14.5 11.5 14.586 1 95.75 83 ILE A O 1
ATOM 631 N N . LYS A 1 84 ? -15.938 10.461 16.031 1 96.06 84 LYS A N 1
ATOM 632 C CA . LYS A 1 84 ? -14.891 9.711 16.719 1 96.06 84 LYS A CA 1
ATOM 633 C C . LYS A 1 84 ? -15.07 8.211 16.531 1 96.06 84 LYS A C 1
ATOM 635 O O . LYS A 1 84 ? -14.086 7.461 16.5 1 96.06 84 LYS A O 1
ATOM 640 N N . HIS A 1 85 ? -16.328 7.828 16.469 1 97.31 85 HIS A N 1
ATOM 641 C CA . HIS A 1 85 ? -16.656 6.406 16.359 1 97.31 85 HIS A CA 1
ATOM 642 C C . HIS A 1 85 ? -17.672 6.156 15.258 1 97.31 85 HIS A C 1
ATOM 644 O O . HIS A 1 85 ? -18.719 6.816 15.211 1 97.31 85 HIS A O 1
ATOM 650 N N . VAL A 1 86 ? -17.344 5.172 14.398 1 97.94 86 VAL A N 1
ATOM 651 C CA . VAL A 1 86 ? -18.297 4.773 13.375 1 97.94 86 VAL A CA 1
ATOM 652 C C . VAL A 1 86 ? -18.578 3.275 13.484 1 97.94 86 VAL A C 1
ATOM 654 O O . VAL A 1 86 ? -17.672 2.453 13.32 1 97.94 86 VAL A O 1
ATOM 657 N N . GLN A 1 87 ? -19.797 2.924 13.82 1 98.38 87 GLN A N 1
ATOM 658 C CA . GLN A 1 87 ? -20.25 1.542 13.742 1 98.38 87 GLN A CA 1
ATOM 659 C C . GLN A 1 87 ? -20.891 1.252 12.391 1 98.38 87 GLN A C 1
ATOM 661 O O . GLN A 1 87 ? -22.109 1.104 12.297 1 98.38 87 GLN A O 1
ATOM 666 N N . GLY A 1 88 ? -20.141 1.107 11.469 1 98.44 88 GLY A N 1
ATOM 667 C CA . GLY A 1 88 ? -20.438 0.964 10.055 1 98.44 88 GLY A CA 1
ATOM 668 C C . GLY A 1 88 ? -19.25 1.249 9.156 1 98.44 88 GLY A C 1
ATOM 669 O O . GLY A 1 88 ? -18.125 1.409 9.633 1 98.44 88 GLY A O 1
ATOM 670 N N . SER A 1 89 ? -19.516 1.184 7.848 1 98.44 89 SER A N 1
ATOM 671 C CA . SER A 1 89 ? -18.469 1.458 6.867 1 98.44 89 SER A CA 1
ATOM 672 C C . SER A 1 89 ? -18.5 2.916 6.422 1 98.44 89 SER A C 1
ATOM 674 O O . SER A 1 89 ? -19.531 3.592 6.555 1 98.44 89 SER A O 1
ATOM 676 N N . ILE A 1 90 ? -17.438 3.43 6.004 1 97.94 90 ILE A N 1
ATOM 677 C CA . ILE A 1 90 ? -17.344 4.707 5.305 1 97.94 90 ILE A CA 1
ATOM 678 C C . ILE A 1 90 ? -17.125 4.461 3.812 1 97.94 90 ILE A C 1
ATOM 680 O O . ILE A 1 90 ? -16.109 3.889 3.414 1 97.94 90 ILE A O 1
ATOM 684 N N . ILE A 1 91 ? -18.047 4.836 3.006 1 98.06 91 ILE A N 1
ATOM 685 C CA . ILE A 1 91 ? -18.047 4.543 1.576 1 98.06 91 ILE A CA 1
ATOM 686 C C . ILE A 1 91 ? -18.062 5.848 0.782 1 98.06 91 ILE A C 1
ATOM 688 O O . ILE A 1 91 ? -19.016 6.625 0.888 1 98.06 91 ILE A O 1
ATOM 692 N N . ILE A 1 92 ? -17.078 6.145 0.051 1 96.62 92 ILE A N 1
ATOM 693 C CA . ILE A 1 92 ? -16.984 7.297 -0.842 1 96.62 92 ILE A CA 1
ATOM 694 C C . ILE A 1 92 ? -16.781 6.82 -2.277 1 96.62 92 ILE A C 1
ATOM 696 O O . ILE A 1 92 ? -15.734 6.246 -2.604 1 96.62 92 ILE A O 1
ATOM 700 N N . LYS A 1 93 ? -17.766 7.086 -3.135 1 97.25 93 LYS A N 1
ATOM 701 C CA . LYS A 1 93 ? -17.719 6.488 -4.465 1 97.25 93 LYS A CA 1
ATOM 702 C C . LYS A 1 93 ? -18.141 7.492 -5.535 1 97.25 93 LYS A C 1
ATOM 704 O O . LYS A 1 93 ? -19.094 8.25 -5.336 1 97.25 93 LYS A O 1
ATOM 709 N N . ASN A 1 94 ? -17.453 7.469 -6.605 1 97.31 94 ASN A N 1
ATOM 710 C CA . ASN A 1 94 ? -17.844 8.18 -7.816 1 97.31 94 ASN A CA 1
ATOM 711 C C . ASN A 1 94 ? -18.031 9.672 -7.559 1 97.31 94 ASN A C 1
ATOM 713 O O . ASN A 1 94 ? -19.047 10.25 -7.945 1 97.31 94 ASN A O 1
ATOM 717 N N . THR A 1 95 ? -17.125 10.25 -6.84 1 95.56 95 THR A N 1
ATOM 718 C CA . THR A 1 95 ? -17.172 11.688 -6.57 1 95.56 95 THR A CA 1
ATOM 719 C C . THR A 1 95 ? -16.062 12.414 -7.301 1 95.56 95 THR A C 1
ATOM 721 O O . THR A 1 95 ? -15.055 11.805 -7.68 1 95.56 95 THR A O 1
ATOM 724 N N . SER A 1 96 ? -16.344 13.656 -7.582 1 94.31 96 SER A N 1
ATOM 725 C CA . SER A 1 96 ? -15.344 14.422 -8.312 1 94.31 96 SER A CA 1
ATOM 726 C C . SER A 1 96 ? -15.164 15.812 -7.711 1 94.31 96 SER A C 1
ATOM 728 O O . SER A 1 96 ? -16.141 16.453 -7.32 1 94.31 96 SER A O 1
ATOM 730 N N . TYR A 1 97 ? -13.867 16.234 -7.527 1 92.56 97 TYR A N 1
ATOM 731 C CA . TYR A 1 97 ? -13.484 17.594 -7.176 1 92.56 97 TYR A CA 1
ATOM 732 C C . TYR A 1 97 ? -13.93 17.938 -5.766 1 92.56 97 TYR A C 1
ATOM 734 O O . TYR A 1 97 ? -14.422 19.047 -5.516 1 92.56 97 TYR A O 1
ATOM 742 N N . LEU A 1 98 ? -13.812 16.906 -4.887 1 91.62 98 LEU A N 1
ATOM 743 C CA . LEU A 1 98 ? -14.102 17.188 -3.48 1 91.62 98 LEU A CA 1
ATOM 744 C C . LEU A 1 98 ? -12.852 17.688 -2.762 1 91.62 98 LEU A C 1
ATOM 746 O O . LEU A 1 98 ? -12.945 18.219 -1.656 1 91.62 98 LEU A O 1
ATOM 750 N N . ASP A 1 99 ? -11.703 17.453 -3.359 1 87.88 99 ASP A N 1
ATOM 751 C CA . ASP A 1 99 ? -10.414 17.891 -2.818 1 87.88 99 ASP A CA 1
ATOM 752 C C . ASP A 1 99 ? -10.242 17.438 -1.374 1 87.88 99 ASP A C 1
ATOM 754 O O . ASP A 1 99 ? -10.305 16.234 -1.088 1 87.88 99 ASP A O 1
ATOM 758 N N . ASP A 1 100 ? -10.078 18.312 -0.427 1 86.06 100 ASP A N 1
ATOM 759 C CA . ASP A 1 100 ? -9.828 17.953 0.966 1 86.06 100 ASP A CA 1
ATOM 760 C C . ASP A 1 100 ? -11.086 18.125 1.812 1 86.06 100 ASP A C 1
ATOM 762 O O . ASP A 1 100 ? -11.008 18.25 3.035 1 86.06 100 ASP A O 1
ATOM 766 N N . ALA A 1 101 ? -12.211 18.016 1.219 1 88.56 101 ALA A N 1
ATOM 767 C CA . ALA A 1 101 ? -13.492 18.266 1.873 1 88.56 101 ALA A CA 1
ATOM 768 C C . ALA A 1 101 ? -13.773 17.219 2.947 1 88.56 101 ALA A C 1
ATOM 770 O O . ALA A 1 101 ? -14.477 17.5 3.922 1 88.56 101 ALA A O 1
ATOM 771 N N . ILE A 1 102 ? -13.352 16.109 2.768 1 89.5 102 ILE A N 1
ATOM 772 C CA . ILE A 1 102 ? -13.633 15.008 3.688 1 89.5 102 ILE A CA 1
ATOM 773 C C . ILE A 1 102 ? -12.469 14.836 4.656 1 89.5 102 ILE A C 1
ATOM 775 O O . ILE A 1 102 ? -11.383 14.391 4.266 1 89.5 102 ILE A O 1
ATOM 779 N N . ASN A 1 103 ? -12.719 15.195 5.898 1 91.06 103 ASN A N 1
ATOM 780 C CA . ASN A 1 103 ? -11.688 15.18 6.926 1 91.06 103 ASN A CA 1
ATOM 781 C C . ASN A 1 103 ? -12.133 14.406 8.164 1 91.06 103 ASN A C 1
ATOM 783 O O . ASN A 1 103 ? -13.008 14.859 8.898 1 91.06 103 ASN A O 1
ATOM 787 N N . PHE A 1 104 ? -11.531 13.258 8.43 1 93.69 104 PHE A N 1
ATOM 788 C CA . PHE A 1 104 ? -11.812 12.414 9.586 1 93.69 104 PHE A CA 1
ATOM 789 C C . PHE A 1 104 ? -10.648 12.43 10.57 1 93.69 104 PHE A C 1
ATOM 791 O O . PHE A 1 104 ? -10.25 11.383 11.094 1 93.69 104 PHE A O 1
ATOM 798 N N . GLN A 1 105 ? -10.133 13.523 10.859 1 89.62 105 GLN A N 1
ATOM 799 C CA . GLN A 1 105 ? -8.906 13.648 11.648 1 89.62 105 GLN A CA 1
ATOM 800 C C . GLN A 1 105 ? -9.109 13.141 13.07 1 89.62 105 GLN A C 1
ATOM 802 O O . GLN A 1 105 ? -8.164 12.68 13.711 1 89.62 105 GLN A O 1
ATOM 807 N N . ASN A 1 106 ? -10.328 13.164 13.625 1 92.81 106 ASN A N 1
ATOM 808 C CA . ASN A 1 106 ? -10.586 12.781 15.008 1 92.81 106 ASN A CA 1
ATOM 809 C C . ASN A 1 106 ? -11.148 11.359 15.102 1 92.81 106 ASN A C 1
ATOM 811 O O . ASN A 1 106 ? -11.383 10.859 16.203 1 92.81 106 ASN A O 1
ATOM 815 N N . LEU A 1 107 ? -11.344 10.797 14 1 96.25 107 LEU A N 1
ATOM 816 C CA . LEU A 1 107 ? -11.883 9.438 13.977 1 96.25 107 LEU A CA 1
ATOM 817 C C . LEU A 1 107 ? -10.93 8.461 14.648 1 96.25 107 LEU A C 1
ATOM 819 O O . LEU A 1 107 ? -9.742 8.406 14.305 1 96.25 107 LEU A O 1
ATOM 823 N N . ALA A 1 108 ? -11.531 7.66 15.602 1 95.75 108 ALA A N 1
ATOM 824 C CA . ALA A 1 108 ? -10.68 6.77 16.391 1 95.75 108 ALA A CA 1
ATOM 825 C C . ALA A 1 108 ? -10.992 5.309 16.078 1 95.75 108 ALA A C 1
ATOM 827 O O . ALA A 1 108 ? -10.117 4.441 16.203 1 95.75 108 ALA A O 1
ATOM 828 N N . GLU A 1 109 ? -12.234 5.125 15.711 1 97.69 109 GLU A N 1
ATOM 829 C CA . GLU A 1 109 ? -12.648 3.732 15.578 1 97.69 109 GLU A CA 1
ATOM 830 C C . GLU A 1 109 ? -13.648 3.557 14.445 1 97.69 109 GLU A C 1
ATOM 832 O O . GLU A 1 109 ? -14.562 4.375 14.273 1 97.69 109 GLU A O 1
ATOM 837 N N . ILE A 1 110 ? -13.484 2.498 13.68 1 98.25 110 ILE A N 1
ATOM 838 C CA . ILE A 1 110 ? -14.453 2.033 12.688 1 98.25 110 ILE A CA 1
ATOM 839 C C . ILE A 1 110 ? -14.75 0.552 12.914 1 98.25 110 ILE A C 1
ATOM 841 O O . ILE A 1 110 ? -13.852 -0.288 12.828 1 98.25 110 ILE A O 1
ATOM 845 N N . ILE A 1 111 ? -15.977 0.243 13.203 1 98.44 111 ILE A N 1
ATOM 846 C CA . ILE A 1 111 ? -16.406 -1.144 13.359 1 98.44 111 ILE A CA 1
ATOM 847 C C . ILE A 1 111 ? -17.469 -1.479 12.32 1 98.44 111 ILE A C 1
ATOM 849 O O . ILE A 1 111 ? -18.641 -1.16 12.5 1 98.44 111 ILE A O 1
ATOM 853 N N . ALA A 1 112 ? -17.016 -2.131 11.305 1 98.25 112 ALA A N 1
ATOM 854 C CA . ALA A 1 112 ? -17.906 -2.521 10.219 1 98.25 112 ALA A CA 1
ATOM 855 C C . ALA A 1 112 ? -18.25 -4.008 10.297 1 98.25 112 ALA A C 1
ATOM 857 O O . ALA A 1 112 ? -17.703 -4.73 11.141 1 98.25 112 ALA A O 1
ATOM 858 N N . ASP A 1 113 ? -19.25 -4.414 9.453 1 95.5 113 ASP A N 1
ATOM 859 C CA . ASP A 1 113 ? -19.688 -5.809 9.477 1 95.5 113 ASP A CA 1
ATOM 860 C C . ASP A 1 113 ? -19.359 -6.508 8.156 1 95.5 113 ASP A C 1
ATOM 862 O O . ASP A 1 113 ? -18.266 -7.023 7.977 1 95.5 113 ASP A O 1
ATOM 866 N N . LYS A 1 114 ? -20.125 -6.273 7.148 1 95.75 114 LYS A N 1
ATOM 867 C CA . LYS A 1 114 ? -20.016 -7.09 5.945 1 95.75 114 LYS A CA 1
ATOM 868 C C . LYS A 1 114 ? -19.188 -6.387 4.871 1 95.75 114 LYS A C 1
ATOM 870 O O . LYS A 1 114 ? -18.625 -7.039 3.988 1 95.75 114 LYS A O 1
ATOM 875 N N . GLN A 1 115 ? -19.188 -5.176 4.914 1 96.88 115 GLN A N 1
ATOM 876 C CA . GLN A 1 115 ? -18.453 -4.383 3.93 1 96.88 115 GLN A CA 1
ATOM 877 C C . GLN A 1 115 ? -17.078 -3.982 4.449 1 96.88 115 GLN A C 1
ATOM 879 O O . GLN A 1 115 ? -16.812 -4.066 5.652 1 96.88 115 GLN A O 1
ATOM 884 N N . PRO A 1 116 ? -16.156 -3.652 3.465 1 98.5 116 PRO A N 1
ATOM 885 C CA . PRO A 1 116 ? -14.914 -3.055 3.943 1 98.5 116 PRO A CA 1
ATOM 886 C C . PRO A 1 116 ? -15.148 -1.863 4.871 1 98.5 116 PRO A C 1
ATOM 888 O O . PRO A 1 116 ? -16.125 -1.134 4.707 1 98.5 116 PRO A O 1
ATOM 891 N N . ALA A 1 117 ? -14.297 -1.717 5.855 1 98.5 117 ALA A N 1
ATOM 892 C CA . ALA A 1 117 ? -14.438 -0.605 6.793 1 98.5 117 ALA A CA 1
ATOM 893 C C . ALA A 1 117 ? -14.359 0.736 6.07 1 98.5 117 ALA A C 1
ATOM 895 O O . ALA A 1 117 ? -15.102 1.666 6.391 1 98.5 117 ALA A O 1
ATOM 896 N N . LEU A 1 118 ? -13.469 0.809 5.09 1 97.75 118 LEU A N 1
ATOM 897 C CA . LEU A 1 118 ? -13.289 1.995 4.258 1 97.75 118 LEU A CA 1
ATOM 898 C C . LEU A 1 118 ? -13.289 1.626 2.779 1 97.75 118 LEU A C 1
ATOM 900 O O . LEU A 1 118 ? -12.484 0.793 2.346 1 97.75 118 LEU A O 1
ATOM 904 N N . GLN A 1 119 ? -14.195 2.18 2.051 1 97.75 119 GLN A N 1
ATOM 905 C CA . GLN A 1 119 ? -14.289 1.99 0.608 1 97.75 119 GLN A CA 1
ATOM 906 C C . GLN A 1 119 ? -14.203 3.324 -0.129 1 97.75 119 GLN A C 1
ATOM 908 O O . GLN A 1 119 ? -15.109 4.156 -0.022 1 97.75 119 GLN A O 1
ATOM 913 N N . VAL A 1 120 ? -13.148 3.584 -0.816 1 96.31 120 VAL A N 1
ATOM 914 C CA . VAL A 1 120 ? -12.922 4.777 -1.628 1 96.31 120 VAL A CA 1
ATOM 915 C C . VAL A 1 120 ? -12.672 4.375 -3.078 1 96.31 120 VAL A C 1
ATOM 917 O O . VAL A 1 120 ? -11.594 3.873 -3.414 1 96.31 120 VAL A O 1
ATOM 920 N N . GLU A 1 121 ? -13.695 4.57 -3.939 1 96.06 121 GLU A N 1
ATOM 921 C CA . GLU A 1 121 ? -13.602 4.012 -5.285 1 96.06 121 GLU A CA 1
ATOM 922 C C . GLU A 1 121 ? -14.086 5.012 -6.332 1 96.06 121 GLU A C 1
ATOM 924 O O . GLU A 1 121 ? -15.086 5.707 -6.117 1 96.06 121 GLU A O 1
ATOM 929 N N . ASP A 1 122 ? -13.375 5.047 -7.445 1 95.62 122 ASP A N 1
ATOM 930 C CA . ASP A 1 122 ? -13.82 5.738 -8.648 1 95.62 122 ASP A CA 1
ATOM 931 C C . ASP A 1 122 ? -13.977 7.238 -8.398 1 95.62 122 ASP A C 1
ATOM 933 O O . ASP A 1 122 ? -14.93 7.855 -8.875 1 95.62 122 ASP A O 1
ATOM 937 N N . ASN A 1 123 ? -13.164 7.766 -7.57 1 94.31 123 ASN A N 1
ATOM 938 C CA . ASN A 1 123 ? -13.203 9.203 -7.312 1 94.31 123 ASN A CA 1
ATOM 939 C C . ASN A 1 123 ? -12.125 9.938 -8.094 1 94.31 123 ASN A C 1
ATOM 941 O O . ASN A 1 123 ? -11.125 9.344 -8.5 1 94.31 123 ASN A O 1
ATOM 945 N N . ARG A 1 124 ? -12.438 11.141 -8.414 1 92.12 124 ARG A N 1
ATOM 946 C CA . ARG A 1 124 ? -11.484 12.023 -9.07 1 92.12 124 ARG A CA 1
ATOM 947 C C . ARG A 1 124 ? -11.172 13.242 -8.203 1 92.12 124 ARG A C 1
ATOM 949 O O . ARG A 1 124 ? -12.086 13.922 -7.723 1 92.12 124 ARG A O 1
ATOM 956 N N . LYS A 1 125 ? -9.875 13.531 -7.969 1 89.19 125 LYS A N 1
ATOM 957 C CA . LYS A 1 125 ? -9.422 14.68 -7.188 1 89.19 125 LYS A CA 1
ATOM 958 C C . LYS A 1 125 ? -10.008 14.648 -5.777 1 89.19 125 LYS A C 1
ATOM 960 O O . LYS A 1 125 ? -10.719 15.562 -5.375 1 89.19 125 LYS A O 1
ATOM 965 N N . LEU A 1 126 ? -9.789 13.57 -5.074 1 89.62 126 LEU A N 1
ATOM 966 C CA . LEU A 1 126 ? -10.195 13.383 -3.686 1 89.62 126 LEU A CA 1
ATOM 967 C C . LEU A 1 126 ? -8.977 13.203 -2.785 1 89.62 126 LEU A C 1
ATOM 969 O O . LEU A 1 126 ? -8.102 12.383 -3.072 1 89.62 126 LEU A O 1
ATOM 973 N N . TYR A 1 127 ? -8.93 14.023 -1.793 1 84.06 127 TYR A N 1
ATOM 974 C CA . TYR A 1 127 ? -7.918 13.883 -0.754 1 84.06 127 TYR A CA 1
ATOM 975 C C . TYR A 1 127 ? -8.562 13.594 0.598 1 84.06 127 TYR A C 1
ATOM 977 O O . TYR A 1 127 ? -9.367 14.383 1.09 1 84.06 127 TYR A O 1
ATOM 985 N N . LEU A 1 128 ? -8.242 12.445 1.089 1 82.5 128 LEU A N 1
ATOM 986 C CA . LEU A 1 128 ? -8.781 12.07 2.391 1 82.5 128 LEU A CA 1
ATOM 987 C C . LEU A 1 128 ? -7.789 12.383 3.502 1 82.5 128 LEU A C 1
ATOM 989 O O . LEU A 1 128 ? -6.609 12.031 3.402 1 82.5 128 LEU A O 1
ATOM 993 N N . ALA A 1 129 ? -8.266 13.078 4.434 1 81.62 129 ALA A N 1
ATOM 994 C CA . ALA A 1 129 ? -7.422 13.336 5.598 1 81.62 129 ALA A CA 1
ATOM 995 C C . ALA A 1 129 ? -7.84 12.477 6.781 1 81.62 129 ALA A C 1
ATOM 997 O O . ALA A 1 129 ? -9.023 12.414 7.129 1 81.62 129 ALA A O 1
ATOM 998 N N . TRP A 1 130 ? -6.914 11.734 7.219 1 81.94 130 TRP A N 1
ATOM 999 C CA . TRP A 1 130 ? -7.078 10.93 8.422 1 81.94 130 TRP A CA 1
ATOM 1000 C C . TRP A 1 130 ? -6.117 11.383 9.516 1 81.94 130 TRP A C 1
ATOM 1002 O O . TRP A 1 130 ? -5.012 11.844 9.234 1 81.94 130 TRP A O 1
ATOM 1012 N N . GLY A 1 131 ? -6.672 11.336 10.695 1 74.44 131 GLY A N 1
ATOM 1013 C CA . GLY A 1 131 ? -5.773 11.688 11.781 1 74.44 131 GLY A CA 1
ATOM 1014 C C . GLY A 1 131 ? -5.055 10.484 12.367 1 74.44 131 GLY A C 1
ATOM 1015 O O . GLY A 1 131 ? -5.371 9.336 12.031 1 74.44 131 GLY A O 1
ATOM 1016 N N . GLY A 1 132 ? -3.99 10.711 13.086 1 80.06 132 GLY A N 1
ATOM 1017 C CA . GLY A 1 132 ? -3.223 9.703 13.805 1 80.06 132 GLY A CA 1
ATOM 1018 C C . GLY A 1 132 ? -3.984 9.094 14.969 1 80.06 132 GLY A C 1
ATOM 1019 O O . GLY A 1 132 ? -3.465 8.219 15.664 1 80.06 132 GLY A O 1
ATOM 1020 N N . ARG A 1 133 ? -5.281 9.461 15.055 1 89.38 133 ARG A N 1
ATOM 1021 C CA . ARG A 1 133 ? -6.059 8.984 16.188 1 89.38 133 ARG A CA 1
ATOM 1022 C C . ARG A 1 133 ? -6.723 7.648 15.883 1 89.38 133 ARG A C 1
ATOM 1024 O O . ARG A 1 133 ? -7.219 6.969 16.781 1 89.38 133 ARG A O 1
ATOM 1031 N N . LEU A 1 134 ? -6.75 7.316 14.664 1 94 134 LEU A N 1
ATOM 1032 C CA . LEU A 1 134 ? -7.359 6.051 14.273 1 94 134 LEU A CA 1
ATOM 1033 C C . LEU A 1 134 ? -6.609 4.875 14.891 1 94 134 LEU A C 1
ATOM 1035 O O . LEU A 1 134 ? -5.426 4.668 14.609 1 94 134 LEU A O 1
ATOM 1039 N N . ARG A 1 135 ? -7.355 4.059 15.75 1 92.38 135 ARG A N 1
ATOM 1040 C CA . ARG A 1 135 ? -6.68 3.01 16.516 1 92.38 135 ARG A CA 1
ATOM 1041 C C . ARG A 1 135 ? -7.309 1.647 16.25 1 92.38 135 ARG A C 1
ATOM 1043 O O . ARG A 1 135 ? -6.633 0.619 16.328 1 92.38 135 ARG A O 1
ATOM 1050 N N . VAL A 1 136 ? -8.602 1.738 16 1 97.12 136 VAL A N 1
ATOM 1051 C CA . VAL A 1 136 ? -9.289 0.457 15.867 1 97.12 136 VAL A CA 1
ATOM 1052 C C . VAL A 1 136 ? -10.125 0.447 14.594 1 97.12 136 VAL A C 1
ATOM 1054 O O . VAL A 1 136 ? -11.023 1.281 14.43 1 97.12 136 VAL A O 1
ATOM 1057 N N . VAL A 1 137 ? -9.844 -0.406 13.758 1 98 137 VAL A N 1
ATOM 1058 C CA . VAL A 1 137 ? -10.664 -0.682 12.578 1 98 137 VAL A CA 1
ATOM 1059 C C . VAL A 1 137 ? -10.93 -2.182 12.477 1 98 137 VAL A C 1
ATOM 1061 O O . VAL A 1 137 ? -10 -2.988 12.484 1 98 137 VAL A O 1
ATOM 1064 N N . ARG A 1 138 ? -12.18 -2.553 12.422 1 97.94 138 ARG A N 1
ATOM 1065 C CA . ARG A 1 138 ? -12.57 -3.957 12.328 1 97.94 138 ARG A CA 1
ATOM 1066 C C . ARG A 1 138 ? -13.68 -4.148 11.297 1 97.94 138 ARG A C 1
ATOM 1068 O O . ARG A 1 138 ? -14.578 -3.316 11.188 1 97.94 138 ARG A O 1
ATOM 1075 N N . THR A 1 139 ? -13.641 -5.148 10.57 1 98.25 139 THR A N 1
ATOM 1076 C CA . THR A 1 139 ? -14.688 -5.586 9.648 1 98.25 139 THR A CA 1
ATOM 1077 C C . THR A 1 139 ? -14.633 -7.094 9.445 1 98.25 139 THR A C 1
ATOM 1079 O O . THR A 1 139 ? -13.562 -7.699 9.555 1 98.25 139 THR A O 1
ATOM 1082 N N . ASN A 1 140 ? -15.711 -7.699 9.164 1 96.94 140 ASN A N 1
ATOM 1083 C CA . ASN A 1 140 ? -15.758 -9.125 8.859 1 96.94 140 ASN A CA 1
ATOM 1084 C C . ASN A 1 140 ? -15.5 -9.391 7.379 1 96.94 140 ASN A C 1
ATOM 1086 O O . ASN A 1 140 ? -15.406 -10.547 6.957 1 96.94 140 ASN A O 1
ATOM 1090 N N . ASN A 1 141 ? -15.336 -8.32 6.633 1 97.31 141 ASN A N 1
ATOM 1091 C CA . ASN A 1 141 ? -15.016 -8.453 5.215 1 97.31 141 ASN A CA 1
ATOM 1092 C C . ASN A 1 141 ? -13.562 -8.891 5.016 1 97.31 141 ASN A C 1
ATOM 1094 O O . ASN A 1 141 ? -12.68 -8.5 5.781 1 97.31 141 ASN A O 1
ATOM 1098 N N . LYS A 1 142 ? -13.336 -9.633 3.979 1 96.5 142 LYS A N 1
ATOM 1099 C CA . LYS A 1 142 ? -11.977 -10.078 3.672 1 96.5 142 LYS A CA 1
ATOM 1100 C C . LYS A 1 142 ? -11.062 -8.898 3.357 1 96.5 142 LYS A C 1
ATOM 1102 O O . LYS A 1 142 ? -9.852 -8.984 3.533 1 96.5 142 LYS A O 1
ATOM 1107 N N . ILE A 1 143 ? -11.688 -7.879 2.812 1 98.12 143 ILE A N 1
ATOM 1108 C CA . ILE A 1 143 ? -10.984 -6.641 2.51 1 98.12 143 ILE A CA 1
ATOM 1109 C C . ILE A 1 143 ? -11.344 -5.578 3.549 1 98.12 143 ILE A C 1
ATOM 1111 O O . ILE A 1 143 ? -12.523 -5.312 3.795 1 98.12 143 ILE A O 1
ATOM 1115 N N . THR A 1 144 ? -10.32 -5.035 4.195 1 98.44 144 THR A N 1
ATOM 1116 C CA . THR A 1 144 ? -10.555 -4.016 5.211 1 98.44 144 THR A CA 1
ATOM 1117 C C . THR A 1 144 ? -10.664 -2.633 4.578 1 98.44 144 THR A C 1
ATOM 1119 O O . THR A 1 144 ? -11.586 -1.874 4.887 1 98.44 144 THR A O 1
ATOM 1122 N N . TYR A 1 145 ? -9.641 -2.322 3.676 1 97.75 145 TYR A N 1
ATOM 1123 C CA . TYR A 1 145 ? -9.562 -1.039 2.986 1 97.75 145 TYR A CA 1
ATOM 1124 C C . TYR A 1 145 ? -9.602 -1.229 1.475 1 97.75 145 TYR A C 1
ATOM 1126 O O . TYR A 1 145 ? -8.727 -1.885 0.903 1 97.75 145 TYR A O 1
ATOM 1134 N N . LEU A 1 146 ? -10.625 -0.769 0.845 1 97.88 146 LEU A N 1
ATOM 1135 C CA . LEU A 1 146 ? -10.742 -0.778 -0.609 1 97.88 146 LEU A CA 1
ATOM 1136 C C . LEU A 1 146 ? -10.484 0.61 -1.185 1 97.88 146 LEU A C 1
ATOM 1138 O O . LEU A 1 146 ? -11.32 1.506 -1.06 1 97.88 146 LEU A O 1
ATOM 1142 N N . LEU A 1 147 ? -9.344 0.876 -1.753 1 95.62 147 LEU A N 1
ATOM 1143 C CA . LEU A 1 147 ? -8.922 2.125 -2.381 1 95.62 147 LEU A CA 1
ATOM 1144 C C . LEU A 1 147 ? -8.602 1.91 -3.855 1 95.62 147 LEU A C 1
ATOM 1146 O O . LEU A 1 147 ? -7.48 1.528 -4.203 1 95.62 147 LEU A O 1
ATOM 1150 N N . LYS A 1 148 ? -9.578 2.131 -4.684 1 95.06 148 LYS A N 1
ATOM 1151 C CA . LYS A 1 148 ? -9.414 1.735 -6.078 1 95.06 148 LYS A CA 1
ATOM 1152 C C . LYS A 1 148 ? -9.922 2.822 -7.023 1 95.06 148 LYS A C 1
ATOM 1154 O O . LYS A 1 148 ? -10.969 3.424 -6.781 1 95.06 148 LYS A O 1
ATOM 1159 N N . ASN A 1 149 ? -9.188 3.064 -8.109 1 93.69 149 ASN A N 1
ATOM 1160 C CA . ASN A 1 149 ? -9.594 3.924 -9.219 1 93.69 149 ASN A CA 1
ATOM 1161 C C . ASN A 1 149 ? -9.875 5.348 -8.742 1 93.69 149 ASN A C 1
ATOM 1163 O O . ASN A 1 149 ? -10.906 5.93 -9.086 1 93.69 149 ASN A O 1
ATOM 1167 N N . ASN A 1 150 ? -9.055 5.883 -7.84 1 90.69 150 ASN A N 1
ATOM 1168 C CA . ASN A 1 150 ? -9.227 7.234 -7.312 1 90.69 150 ASN A CA 1
ATOM 1169 C C . ASN A 1 150 ? -8.227 8.211 -7.93 1 90.69 150 ASN A C 1
ATOM 1171 O O . ASN A 1 150 ? -8.039 9.32 -7.422 1 90.69 150 ASN A O 1
ATOM 1175 N N . GLY A 1 151 ? -7.883 7.93 -9.039 1 76.56 151 GLY A N 1
ATOM 1176 C CA . GLY A 1 151 ? -6.934 8.797 -9.727 1 76.56 151 GLY A CA 1
ATOM 1177 C C . GLY A 1 151 ? -5.523 8.672 -9.188 1 76.56 151 GLY A C 1
ATOM 1178 O O . GLY A 1 151 ? -5.195 7.707 -8.5 1 76.56 151 GLY A O 1
ATOM 1179 N N . ILE A 1 152 ? -4.676 9.664 -9.469 1 64 152 ILE A N 1
ATOM 1180 C CA . ILE A 1 152 ? -3.236 9.523 -9.266 1 64 152 ILE A CA 1
ATOM 1181 C C . ILE A 1 152 ? -2.842 10.133 -7.922 1 64 152 ILE A C 1
ATOM 1183 O O . ILE A 1 152 ? -1.655 10.25 -7.609 1 64 152 ILE A O 1
ATOM 1187 N N . SER A 1 153 ? -3.791 10.336 -7.035 1 74.19 153 SER A N 1
ATOM 1188 C CA . SER A 1 153 ? -3.34 10.883 -5.762 1 74.19 153 SER A CA 1
ATOM 1189 C C . SER A 1 153 ? -2.631 9.828 -4.922 1 74.19 153 SER A C 1
ATOM 1191 O O . SER A 1 153 ? -3.221 8.797 -4.586 1 74.19 153 SER A O 1
ATOM 1193 N N . PRO A 1 154 ? -1.396 10.109 -4.629 1 83.12 154 PRO A N 1
ATOM 1194 C CA . PRO A 1 154 ? -0.632 9.125 -3.857 1 83.12 154 PRO A CA 1
ATOM 1195 C C . PRO A 1 154 ? -1.022 9.102 -2.383 1 83.12 154 PRO A C 1
ATOM 1197 O O . PRO A 1 154 ? -1.534 10.094 -1.856 1 83.12 154 PRO A O 1
ATOM 1200 N N . ILE A 1 155 ? -0.844 7.988 -1.827 1 86.75 155 ILE A N 1
ATOM 1201 C CA . ILE A 1 155 ? -1.012 7.867 -0.383 1 86.75 155 ILE A CA 1
ATOM 1202 C C . ILE A 1 155 ? 0.352 7.93 0.302 1 86.75 155 ILE A C 1
ATOM 1204 O O . ILE A 1 155 ? 1.34 7.41 -0.221 1 86.75 155 ILE A O 1
ATOM 1208 N N . SER A 1 156 ? 0.348 8.602 1.394 1 86.19 156 SER A N 1
ATOM 1209 C CA . SER A 1 156 ? 1.594 8.625 2.152 1 86.19 156 SER A CA 1
ATOM 1210 C C . SER A 1 156 ? 1.835 7.293 2.859 1 86.19 156 SER A C 1
ATOM 1212 O O . SER A 1 156 ? 0.9 6.688 3.389 1 86.19 156 SER A O 1
ATOM 1214 N N . PRO A 1 157 ? 3.121 6.953 2.896 1 88.81 157 PRO A N 1
ATOM 1215 C CA . PRO A 1 157 ? 3.426 5.719 3.629 1 88.81 157 PRO A CA 1
ATOM 1216 C C . PRO A 1 157 ? 3.006 5.789 5.098 1 88.81 157 PRO A C 1
ATOM 1218 O O . PRO A 1 157 ? 2.594 4.777 5.672 1 88.81 157 PRO A O 1
ATOM 1221 N N . ASN A 1 158 ? 3.08 6.941 5.676 1 85.31 158 ASN A N 1
ATOM 1222 C CA . ASN A 1 158 ? 2.658 7.109 7.062 1 85.31 158 ASN A CA 1
ATOM 1223 C C . ASN A 1 158 ? 1.162 6.859 7.227 1 85.31 158 ASN A C 1
ATOM 1225 O O . ASN A 1 158 ? 0.742 6.156 8.148 1 85.31 158 ASN A O 1
ATOM 1229 N N . LEU A 1 159 ? 0.441 7.496 6.355 1 87.69 159 LEU A N 1
ATOM 1230 C CA . LEU A 1 159 ? -1.001 7.285 6.414 1 87.69 159 LEU A CA 1
ATOM 1231 C C . LEU A 1 159 ? -1.342 5.812 6.199 1 87.69 159 LEU A C 1
ATOM 1233 O O . LEU A 1 159 ? -2.182 5.254 6.91 1 87.69 159 LEU A O 1
ATOM 1237 N N . TYR A 1 160 ? -0.708 5.203 5.254 1 92.81 160 TYR A N 1
ATOM 1238 C CA . TYR A 1 160 ? -0.884 3.775 5.008 1 92.81 160 TYR A CA 1
ATOM 1239 C C . TYR A 1 160 ? -0.642 2.969 6.277 1 92.81 160 TYR A C 1
ATOM 1241 O O . TYR A 1 160 ? -1.441 2.098 6.629 1 92.81 160 TYR A O 1
ATOM 1249 N N . ASN A 1 161 ? 0.399 3.289 6.953 1 91.88 161 ASN A N 1
ATOM 1250 C CA . ASN A 1 161 ? 0.74 2.553 8.164 1 91.88 161 ASN A CA 1
ATOM 1251 C C . ASN A 1 161 ? -0.266 2.814 9.281 1 91.88 161 ASN A C 1
ATOM 1253 O O . ASN A 1 161 ? -0.565 1.92 10.078 1 91.88 161 ASN A O 1
ATOM 1257 N N . VAL A 1 162 ? -0.747 4 9.367 1 91.06 162 VAL A N 1
ATOM 1258 C CA . VAL A 1 162 ? -1.791 4.289 10.344 1 91.06 162 VAL A CA 1
ATOM 1259 C C . VAL A 1 162 ? -2.992 3.377 10.102 1 91.06 162 VAL A C 1
ATOM 1261 O O . VAL A 1 162 ? -3.508 2.756 11.031 1 91.06 162 VAL A O 1
ATOM 1264 N N . LEU A 1 163 ? -3.375 3.316 8.898 1 94.62 163 LEU A N 1
ATOM 1265 C CA . LEU A 1 163 ? -4.496 2.455 8.539 1 94.62 163 LEU A CA 1
ATOM 1266 C C . LEU A 1 163 ? -4.176 0.994 8.836 1 94.62 163 LEU A C 1
ATOM 1268 O O . LEU A 1 163 ? -5.008 0.272 9.391 1 94.62 163 LEU A O 1
ATOM 1272 N N . TYR A 1 164 ? -3.023 0.591 8.5 1 94.62 164 TYR A N 1
ATOM 1273 C CA . TYR A 1 164 ? -2.598 -0.789 8.703 1 94.62 164 TYR A CA 1
ATOM 1274 C C . TYR A 1 164 ? -2.656 -1.167 10.172 1 94.62 164 TYR A C 1
ATOM 1276 O O . TYR A 1 164 ? -3.27 -2.172 10.539 1 94.62 164 TYR A O 1
ATOM 1284 N N . TYR A 1 165 ? -2.117 -0.353 10.992 1 93.69 165 TYR A N 1
ATOM 1285 C CA . TYR A 1 165 ? -2.021 -0.697 12.406 1 93.69 165 TYR A CA 1
ATOM 1286 C C . TYR A 1 165 ? -3.383 -0.603 13.086 1 93.69 165 TYR A C 1
ATOM 1288 O O . TYR A 1 165 ? -3.672 -1.354 14.016 1 93.69 165 TYR A O 1
ATOM 1296 N N . ALA A 1 166 ? -4.168 0.281 12.602 1 94.56 166 ALA A N 1
ATOM 1297 C CA . ALA A 1 166 ? -5.504 0.419 13.18 1 94.56 166 ALA A CA 1
ATOM 1298 C C . ALA A 1 166 ? -6.324 -0.849 12.969 1 94.56 166 ALA A C 1
ATOM 1300 O O . ALA A 1 166 ? -7.23 -1.144 13.75 1 94.56 166 ALA A O 1
ATOM 1301 N N . ALA A 1 167 ? -6.031 -1.574 11.953 1 96.38 167 ALA A N 1
ATOM 1302 C CA . ALA A 1 167 ? -6.836 -2.742 11.602 1 96.38 167 ALA A CA 1
ATOM 1303 C C . ALA A 1 167 ? -6.082 -4.035 11.898 1 96.38 167 ALA A C 1
ATOM 1305 O O . ALA A 1 167 ? -6.562 -5.129 11.586 1 96.38 167 ALA A O 1
ATOM 1306 N N . PHE A 1 168 ? -4.969 -3.883 12.461 1 91.88 168 PHE A N 1
ATOM 1307 C CA . PHE A 1 168 ? -4.172 -5.066 12.758 1 91.88 168 PHE A CA 1
ATOM 1308 C C . PHE A 1 168 ? -4.918 -5.992 13.719 1 91.88 168 PHE A C 1
ATOM 1310 O O . PHE A 1 168 ? -5.543 -5.527 14.672 1 91.88 168 PHE A O 1
ATOM 1317 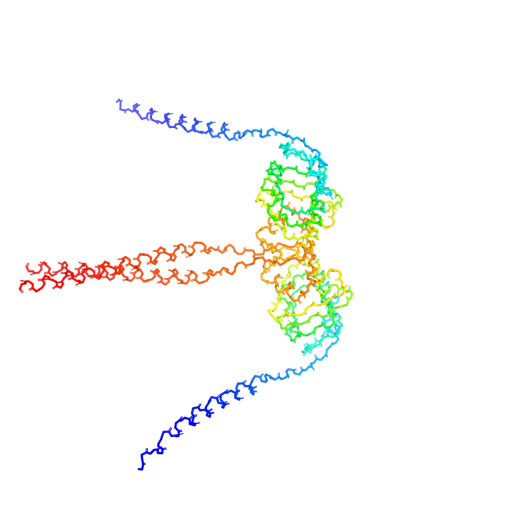N N . PRO A 1 169 ? -5.012 -7.375 13.336 1 88.88 169 PRO A N 1
ATOM 1318 C CA . PRO A 1 169 ? -4.184 -8.148 12.406 1 88.88 169 PRO A CA 1
ATOM 1319 C C . PRO A 1 169 ? -4.867 -8.391 11.062 1 88.88 169 PRO A C 1
ATOM 1321 O O . PRO A 1 169 ? -4.305 -9.055 10.188 1 88.88 169 PRO A O 1
ATOM 1324 N N . ARG A 1 170 ? -6.043 -7.902 10.828 1 91.38 170 ARG A N 1
ATOM 1325 C CA . ARG A 1 170 ? -6.758 -8.133 9.578 1 91.38 170 ARG A CA 1
ATOM 1326 C C . ARG A 1 170 ? -6.719 -6.895 8.688 1 91.38 170 ARG A C 1
ATOM 1328 O O . ARG A 1 170 ? -7.754 -6.457 8.188 1 91.38 170 ARG A O 1
ATOM 1335 N N . SER A 1 171 ? -5.535 -6.293 8.555 1 94.75 171 SER A N 1
ATOM 1336 C CA . SER A 1 171 ? -5.344 -5.078 7.77 1 94.75 171 SER A CA 1
ATOM 1337 C C . SER A 1 171 ? -5.133 -5.395 6.293 1 94.75 171 SER A C 1
ATOM 1339 O O . SER A 1 171 ? -4.016 -5.293 5.785 1 94.75 171 SER A O 1
ATOM 1341 N N . THR A 1 172 ? -6.152 -5.781 5.559 1 97.44 172 THR A N 1
ATOM 1342 C CA . THR A 1 172 ? -6.039 -6.133 4.148 1 97.44 172 THR A CA 1
ATOM 1343 C C . THR A 1 172 ? -6.438 -4.957 3.264 1 97.44 172 THR A C 1
ATOM 1345 O O . THR A 1 172 ? -7.531 -4.406 3.412 1 97.44 172 THR A O 1
ATOM 1348 N N . PHE A 1 173 ? -5.492 -4.59 2.357 1 97.5 173 PHE A N 1
ATOM 1349 C CA . PHE A 1 173 ? -5.734 -3.496 1.426 1 97.5 173 PHE A CA 1
ATOM 1350 C C . PHE A 1 173 ? -5.973 -4.027 0.018 1 97.5 173 PHE A C 1
ATOM 1352 O O . PHE A 1 173 ? -5.25 -4.91 -0.451 1 97.5 173 PHE A O 1
ATOM 1359 N N . LEU A 1 174 ? -7 -3.678 -0.622 1 98.12 174 LEU A N 1
ATOM 1360 C CA . LEU A 1 174 ? -7.121 -3.668 -2.076 1 98.12 174 LEU A CA 1
ATOM 1361 C C . LEU A 1 174 ? -6.906 -2.264 -2.629 1 98.12 174 LEU A C 1
ATOM 1363 O O . LEU A 1 174 ? -7.762 -1.39 -2.465 1 98.12 174 LEU A O 1
ATOM 1367 N N . ILE A 1 175 ? -5.734 -2.041 -3.229 1 96.38 175 ILE A N 1
ATOM 1368 C CA . ILE A 1 175 ? -5.301 -0.676 -3.504 1 96.38 175 ILE A CA 1
ATOM 1369 C C . ILE A 1 175 ? -4.59 -0.622 -4.852 1 96.38 175 ILE A C 1
ATOM 1371 O O . ILE A 1 175 ? -3.91 -1.574 -5.242 1 96.38 175 ILE A O 1
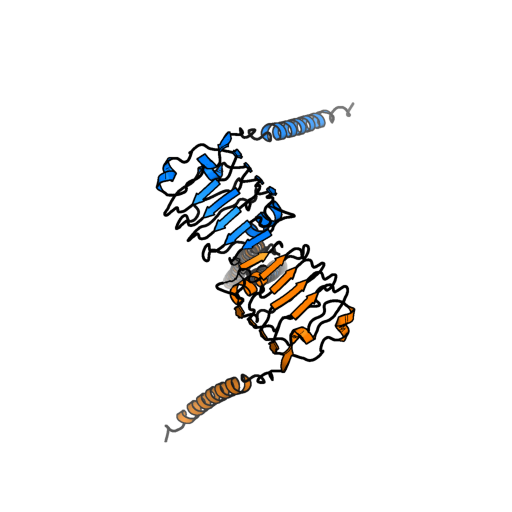ATOM 1375 N N . ASP A 1 176 ? -4.789 0.466 -5.59 1 95.5 176 ASP A N 1
ATOM 1376 C CA . ASP A 1 176 ? -4.129 0.631 -6.883 1 95.5 176 ASP A CA 1
ATOM 1377 C C . ASP A 1 176 ? -3.506 2.02 -7.008 1 95.5 176 ASP A C 1
ATOM 1379 O O . ASP A 1 176 ? -3.518 2.615 -8.086 1 95.5 176 ASP A O 1
ATOM 1383 N N . THR A 1 177 ? -3.027 2.594 -5.91 1 92 177 THR A N 1
ATOM 1384 C CA . THR A 1 177 ? -2.385 3.904 -5.922 1 92 177 THR A CA 1
ATOM 1385 C C . THR A 1 177 ? -0.921 3.793 -5.508 1 92 177 THR A C 1
ATOM 1387 O O . THR A 1 177 ? -0.543 2.867 -4.785 1 92 177 THR A O 1
ATOM 1390 N N . HIS A 1 178 ? -0.122 4.715 -5.957 1 90.12 178 HIS A N 1
ATOM 1391 C CA . HIS A 1 178 ? 1.293 4.719 -5.602 1 90.12 178 HIS A CA 1
ATOM 1392 C C . HIS A 1 178 ? 1.525 5.434 -4.273 1 90.12 178 HIS A C 1
ATOM 1394 O O . HIS A 1 178 ? 0.606 6.039 -3.721 1 90.12 178 HIS A O 1
ATOM 1400 N N . MET A 1 179 ? 2.777 5.242 -3.82 1 88.12 179 MET A N 1
ATOM 1401 C CA . MET A 1 179 ? 3.146 5.871 -2.557 1 88.12 179 MET A CA 1
ATOM 1402 C C . MET A 1 179 ? 3.898 7.176 -2.797 1 88.12 179 MET A C 1
ATOM 1404 O O . MET A 1 179 ? 4.719 7.262 -3.711 1 88.12 179 MET A O 1
ATOM 1408 N N . ASN A 1 180 ? 3.498 8.133 -1.94 1 85.06 180 ASN A N 1
ATOM 1409 C CA . ASN A 1 180 ? 4.25 9.383 -1.951 1 85.06 180 ASN A CA 1
ATOM 1410 C C . ASN A 1 180 ? 5.555 9.258 -1.17 1 85.06 180 ASN A C 1
ATOM 1412 O O . ASN A 1 180 ? 5.559 9.336 0.06 1 85.06 180 ASN A O 1
ATOM 1416 N N . VAL A 1 181 ? 6.59 8.898 -1.854 1 76.12 181 VAL A N 1
ATOM 1417 C CA . VAL A 1 181 ? 7.879 8.75 -1.186 1 76.12 181 VAL A CA 1
ATOM 1418 C C . VAL A 1 181 ? 8.703 10.023 -1.363 1 76.12 181 VAL A C 1
ATOM 1420 O O . VAL A 1 181 ? 8.812 10.547 -2.473 1 76.12 181 VAL A O 1
ATOM 1423 N N . MET A 1 182 ? 8.781 10.812 -0.286 1 62.56 182 MET A N 1
ATOM 1424 C CA . MET A 1 182 ? 9.641 11.992 -0.354 1 62.56 182 MET A CA 1
ATOM 1425 C C . MET A 1 182 ? 11.109 11.594 -0.382 1 62.56 182 MET A C 1
ATOM 1427 O O . MET A 1 182 ? 11.531 10.695 0.355 1 62.56 182 MET A O 1
ATOM 1431 N N . VAL A 1 183 ? 11.703 11.82 -1.475 1 56 183 VAL A N 1
ATOM 1432 C CA . VAL A 1 183 ? 13.148 11.617 -1.555 1 56 183 VAL A CA 1
ATOM 1433 C C . VAL A 1 183 ? 13.844 12.391 -0.441 1 56 183 VAL A C 1
ATOM 1435 O O . VAL A 1 183 ? 13.688 13.609 -0.337 1 56 183 VAL A O 1
ATOM 1438 N N . THR A 1 184 ? 13.805 11.68 0.761 1 55.94 184 THR A N 1
ATOM 1439 C CA . THR A 1 184 ? 14.531 12.383 1.813 1 55.94 184 THR A CA 1
ATOM 1440 C C . THR A 1 184 ? 16 12.555 1.435 1 55.94 184 THR A C 1
ATOM 1442 O O . THR A 1 184 ? 16.625 11.617 0.939 1 55.94 184 THR A O 1
ATOM 1445 N N . ASN A 1 185 ? 16.281 13.719 1.112 1 59.72 185 ASN A N 1
ATOM 1446 C CA . ASN A 1 185 ? 17.688 14.016 0.905 1 59.72 185 ASN A CA 1
ATOM 1447 C C . ASN A 1 185 ? 18.469 13.953 2.211 1 59.72 185 ASN A C 1
ATOM 1449 O O . ASN A 1 185 ? 19.266 14.852 2.51 1 59.72 185 ASN A O 1
ATOM 1453 N N . GLU A 1 186 ? 18.078 13.016 3 1 61.56 186 GLU A N 1
ATOM 1454 C CA . GLU A 1 186 ? 18.75 12.914 4.293 1 61.56 186 GLU A CA 1
ATOM 1455 C C . GLU A 1 186 ? 20.266 12.789 4.125 1 61.56 186 GLU A C 1
ATOM 1457 O O . GLU A 1 186 ? 21.031 13.445 4.836 1 61.56 186 GLU A O 1
ATOM 1462 N N . SER A 1 187 ? 20.547 11.953 3.291 1 62.53 187 SER A N 1
ATOM 1463 C CA . SER A 1 187 ? 21.984 11.773 3.086 1 62.53 187 SER A CA 1
ATOM 1464 C C . SER A 1 187 ? 22.656 13.094 2.699 1 62.53 187 SER A C 1
ATOM 1466 O O . SER A 1 187 ? 23.75 13.391 3.162 1 62.53 187 SER A O 1
ATOM 1468 N N . PHE A 1 188 ? 21.953 13.828 1.956 1 69 188 PHE A N 1
ATOM 1469 C CA . PHE A 1 188 ? 22.5 15.117 1.562 1 69 188 PHE A CA 1
ATOM 1470 C C . PHE A 1 188 ? 22.625 16.031 2.771 1 69 188 PHE A C 1
ATOM 1472 O O . PHE A 1 188 ? 23.703 16.609 3.008 1 69 188 PHE A O 1
ATOM 1479 N N . TYR A 1 189 ? 21.625 16.016 3.557 1 67.62 189 TYR A N 1
ATOM 1480 C CA . TYR A 1 189 ? 21.656 16.953 4.672 1 67.62 189 TYR A CA 1
ATOM 1481 C C . TYR A 1 189 ? 22.562 16.453 5.785 1 67.62 189 TYR A C 1
ATOM 1483 O O . TYR A 1 189 ? 23.188 17.234 6.496 1 67.62 189 TYR A O 1
ATOM 1491 N N . LYS A 1 190 ? 22.688 15.25 5.91 1 74.75 190 LYS A N 1
ATOM 1492 C CA . LYS A 1 190 ? 23.641 14.672 6.844 1 74.75 190 LYS A CA 1
ATOM 1493 C C . LYS A 1 190 ? 25.078 15.008 6.445 1 74.75 190 LYS A C 1
ATOM 1495 O O . LYS A 1 190 ? 25.875 15.414 7.289 1 74.75 190 LYS A O 1
ATOM 1500 N N . ALA A 1 191 ? 25.328 14.914 5.223 1 74.94 191 ALA A N 1
ATOM 1501 C CA . ALA A 1 191 ? 26.656 15.266 4.711 1 74.94 191 ALA A CA 1
ATOM 1502 C C . ALA A 1 191 ? 26.938 16.75 4.895 1 74.94 191 ALA A C 1
ATOM 1504 O O . ALA A 1 191 ? 28.031 17.141 5.312 1 74.94 191 ALA A O 1
ATOM 1505 N N . MET A 1 192 ? 26 17.5 4.625 1 74.44 192 MET A N 1
ATOM 1506 C CA . MET A 1 192 ? 26.172 18.953 4.785 1 74.44 192 MET A CA 1
ATOM 1507 C C . MET A 1 192 ? 26.375 19.312 6.25 1 74.44 192 MET A C 1
ATOM 1509 O O . MET A 1 192 ? 27.234 20.141 6.57 1 74.44 192 MET A O 1
ATOM 1513 N N . ALA A 1 193 ? 25.656 18.656 7.074 1 72.56 193 ALA A N 1
ATOM 1514 C CA . ALA A 1 193 ? 25.797 18.922 8.5 1 72.56 193 ALA A CA 1
ATOM 1515 C C . ALA A 1 193 ? 27.188 18.531 9 1 72.56 193 ALA A C 1
ATOM 1517 O O . ALA A 1 193 ? 27.797 19.25 9.789 1 72.56 193 ALA A O 1
ATOM 1518 N N . ALA A 1 194 ? 27.625 17.5 8.547 1 78.75 194 ALA A N 1
ATOM 1519 C CA . ALA A 1 194 ? 28.969 17.062 8.914 1 78.75 194 ALA A CA 1
ATOM 1520 C C . ALA A 1 194 ? 30.031 18.031 8.391 1 78.75 194 ALA A C 1
ATOM 1522 O O . ALA A 1 194 ? 30.922 18.438 9.133 1 78.75 194 ALA A O 1
ATOM 1523 N N . ALA A 1 195 ? 29.875 18.406 7.1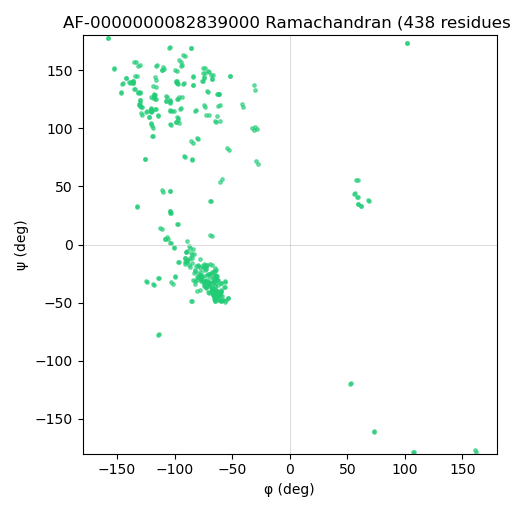52 1 78.81 195 ALA A N 1
ATOM 1524 C CA . ALA A 1 195 ? 30.828 19.328 6.535 1 78.81 195 ALA A CA 1
ATOM 1525 C C . ALA A 1 195 ? 30.859 20.672 7.266 1 78.81 195 ALA A C 1
ATOM 1527 O O . ALA A 1 195 ? 31.938 21.156 7.633 1 78.81 195 ALA A O 1
ATOM 1528 N N . PHE A 1 196 ? 29.781 21.188 7.516 1 76.88 196 PHE A N 1
ATOM 1529 C CA . PHE A 1 196 ? 29.703 22.484 8.172 1 76.88 196 PHE A CA 1
ATOM 1530 C C . PHE A 1 196 ? 30.109 22.391 9.633 1 76.88 196 PHE A C 1
ATOM 1532 O O . PHE A 1 196 ? 30.703 23.312 10.18 1 76.88 196 PHE A O 1
ATOM 1539 N N . GLY A 1 197 ? 29.812 21.266 10.172 1 76.12 197 GLY A N 1
ATOM 1540 C CA . GLY A 1 197 ? 30.281 21.016 11.523 1 76.12 197 GLY A CA 1
ATOM 1541 C C . GLY A 1 197 ? 31.797 20.984 11.633 1 76.12 197 GLY A C 1
ATOM 1542 O O . GLY A 1 197 ? 32.375 21.625 12.508 1 76.12 197 GLY A O 1
ATOM 1543 N N . PHE A 1 198 ? 32.406 20.344 10.773 1 80.69 198 PHE A N 1
ATOM 1544 C CA . PHE A 1 198 ? 33.844 20.281 10.75 1 80.69 198 PHE A CA 1
ATOM 1545 C C . PHE A 1 198 ? 34.469 21.641 10.469 1 80.69 198 PHE A C 1
ATOM 1547 O O . PHE A 1 198 ? 35.438 22.031 11.109 1 80.69 198 PHE A O 1
ATOM 1554 N N . MET A 1 199 ? 33.969 22.344 9.625 1 78.94 199 MET A N 1
ATOM 1555 C CA . MET A 1 199 ? 34.438 23.688 9.305 1 78.94 199 MET A CA 1
ATOM 1556 C C . MET A 1 199 ? 34.344 24.609 10.516 1 78.94 199 MET A C 1
ATOM 1558 O O . MET A 1 199 ? 35.281 25.359 10.805 1 78.94 199 MET A O 1
ATOM 1562 N N . SER A 1 200 ? 33.25 24.469 11.211 1 76.25 200 SER A N 1
ATOM 1563 C CA . SER A 1 200 ? 33.031 25.266 12.414 1 76.25 200 SER A CA 1
ATOM 1564 C C . SER A 1 200 ? 34.062 24.906 13.492 1 76.25 200 SER A C 1
ATOM 1566 O O . SER A 1 200 ? 34.562 25.781 14.188 1 76.25 200 SER A O 1
ATOM 1568 N N . LEU A 1 201 ? 34.312 23.719 13.594 1 79.12 201 LEU A N 1
ATOM 1569 C CA . LEU A 1 201 ? 35.312 23.266 14.562 1 79.12 201 LEU A CA 1
ATOM 1570 C C . LEU A 1 201 ? 36.688 23.781 14.211 1 79.12 201 LEU A C 1
ATOM 1572 O O . LEU A 1 201 ? 37.406 24.281 15.078 1 79.12 201 LEU A O 1
ATOM 1576 N N . PHE A 1 202 ? 37.031 23.703 13.055 1 82 202 PHE A N 1
ATOM 1577 C CA . PHE A 1 202 ? 38.344 24.172 12.609 1 82 202 PHE A CA 1
ATOM 1578 C C . PHE A 1 202 ? 38.5 25.672 12.789 1 82 202 PHE A C 1
ATOM 1580 O O . PHE A 1 202 ? 39.531 26.156 13.234 1 82 202 PHE A O 1
ATOM 1587 N N . LEU A 1 203 ? 37.5 26.328 12.477 1 77.81 203 LEU A N 1
ATOM 1588 C CA . LEU A 1 203 ? 37.5 27.781 12.641 1 77.81 203 LEU A CA 1
ATOM 1589 C C . LEU A 1 203 ? 37.625 28.156 14.109 1 77.81 203 LEU A C 1
ATOM 1591 O O . LEU A 1 203 ? 38.344 29.094 14.461 1 77.81 203 LEU A O 1
ATOM 1595 N N . ALA A 1 204 ? 36.906 27.453 14.883 1 74.75 204 ALA A N 1
ATOM 1596 C CA . ALA A 1 204 ? 36.969 27.703 16.312 1 74.75 204 ALA A CA 1
ATOM 1597 C C . ALA A 1 204 ? 38.375 27.453 16.844 1 74.75 204 ALA A C 1
ATOM 1599 O O . ALA A 1 204 ? 38.938 28.266 17.609 1 74.75 204 ALA A O 1
ATOM 1600 N N . ILE A 1 205 ? 39 26.469 16.438 1 76 205 ILE A N 1
ATOM 1601 C CA . ILE A 1 205 ? 40.375 26.156 16.828 1 76 205 ILE A CA 1
ATOM 1602 C C . ILE A 1 205 ? 41.312 27.234 16.344 1 76 205 ILE A C 1
ATOM 1604 O O . ILE A 1 205 ? 42.188 27.703 17.078 1 76 205 ILE A O 1
ATOM 1608 N N . GLY A 1 206 ? 41.188 27.625 15.164 1 76.25 206 GLY A N 1
ATOM 1609 C CA . GLY A 1 206 ? 42 28.688 14.609 1 76.25 206 GLY A CA 1
ATOM 1610 C C . GLY A 1 206 ? 41.875 30 15.367 1 76.25 206 GLY A C 1
ATOM 1611 O O . GLY A 1 206 ? 42.875 30.641 15.672 1 76.25 206 GLY A O 1
ATOM 1612 N N . LEU A 1 207 ? 40.688 30.359 15.703 1 73.06 207 LEU A N 1
ATOM 1613 C CA . LEU A 1 207 ? 40.438 31.594 16.438 1 73.06 207 LEU A CA 1
ATOM 1614 C C . LEU A 1 207 ? 41.031 31.531 17.844 1 73.06 207 LEU A C 1
ATOM 1616 O O . LEU A 1 207 ? 41.594 32.5 18.328 1 73.06 207 LEU A O 1
ATOM 1620 N N . ILE A 1 208 ? 40.938 30.453 18.438 1 71.62 208 ILE A N 1
ATOM 1621 C CA . ILE A 1 208 ? 41.531 30.234 19.766 1 71.62 208 ILE A CA 1
ATOM 1622 C C . ILE A 1 208 ? 43.031 30.359 19.656 1 71.62 208 ILE A C 1
ATOM 1624 O O . ILE A 1 208 ? 43.656 31.016 20.5 1 71.62 208 ILE A O 1
ATOM 1628 N N . ALA A 1 209 ? 43.719 29.906 18.672 1 71.62 209 ALA A N 1
ATOM 1629 C CA . ALA A 1 209 ? 45.156 29.984 18.469 1 71.62 209 ALA A CA 1
ATOM 1630 C C . ALA A 1 209 ? 45.625 31.422 18.266 1 71.62 209 ALA A C 1
ATOM 1632 O O . ALA A 1 209 ? 46.594 31.859 18.844 1 71.62 209 ALA A O 1
ATOM 1633 N N . VAL A 1 210 ? 44.906 32.125 17.531 1 71.44 210 VAL A N 1
ATOM 1634 C CA . VAL A 1 210 ? 45.25 33.531 17.25 1 71.44 210 VAL A CA 1
ATOM 1635 C C . VAL A 1 210 ? 45.094 34.344 18.516 1 71.44 210 VAL A C 1
ATOM 1637 O O . VAL A 1 210 ? 45.938 35.219 18.812 1 71.44 210 VAL A O 1
ATOM 1640 N N . ALA A 1 211 ? 44.094 34.125 19.281 1 63.47 211 ALA A N 1
ATOM 1641 C CA . ALA A 1 211 ? 43.844 34.844 20.531 1 63.47 211 ALA A CA 1
ATOM 1642 C C . ALA A 1 211 ? 44.969 34.531 21.531 1 63.47 211 ALA A C 1
ATOM 1644 O O . ALA A 1 211 ? 45.438 35.406 22.25 1 63.47 211 ALA A O 1
ATOM 1645 N N . CYS A 1 212 ? 45.469 33.438 21.578 1 66.19 212 CYS A N 1
ATOM 1646 C CA . CYS A 1 212 ? 46.531 33.031 22.5 1 66.19 212 CYS A CA 1
ATOM 1647 C C . CYS A 1 212 ? 47.875 33.562 22.016 1 66.19 212 CYS A C 1
ATOM 1649 O O . CYS A 1 212 ? 48.688 34 22.828 1 66.19 212 CYS A O 1
ATOM 1651 N N . TYR A 1 213 ? 48.125 33.562 20.797 1 63.47 213 TYR A N 1
ATOM 1652 C CA . TYR A 1 213 ? 49.375 34.094 20.266 1 63.47 213 TYR A CA 1
ATOM 1653 C C . TYR A 1 213 ? 49.438 35.625 20.438 1 63.47 213 TYR A C 1
ATOM 1655 O O . TYR A 1 213 ? 50.5 36.156 20.75 1 63.47 213 TYR A O 1
ATOM 1663 N N . GLY A 1 214 ? 48.438 36.281 20.25 1 57.38 214 GLY A N 1
ATOM 1664 C CA . GLY A 1 214 ? 48.406 37.719 20.484 1 57.38 214 GLY A CA 1
ATOM 1665 C C . GLY A 1 214 ? 48.656 38.094 21.922 1 57.38 214 GLY A C 1
ATOM 1666 O O . GLY A 1 214 ? 49.312 39.094 22.203 1 57.38 214 GLY A O 1
ATOM 1667 N N . ARG A 1 215 ? 48.312 37.344 22.812 1 57.75 215 ARG A N 1
ATOM 1668 C CA . ARG A 1 215 ? 48.531 37.594 24.234 1 57.75 215 ARG A CA 1
ATOM 1669 C C . ARG A 1 215 ? 50 37.375 24.594 1 57.75 215 ARG A C 1
ATOM 1671 O O . ARG A 1 215 ? 50.562 38.062 25.469 1 57.75 215 ARG A O 1
ATOM 1678 N N . ILE A 1 216 ? 50.688 36.562 24.047 1 58.62 216 ILE A N 1
ATOM 1679 C CA . ILE A 1 216 ? 52.094 36.25 24.359 1 58.62 216 ILE A CA 1
ATOM 1680 C C . ILE A 1 216 ? 52.969 37.406 23.891 1 58.62 216 ILE A C 1
ATOM 1682 O O . ILE A 1 216 ? 53.906 37.812 24.594 1 58.62 216 ILE A O 1
ATOM 1686 N N . ARG A 1 217 ? 52.688 38.125 22.906 1 58.44 217 ARG A N 1
ATOM 1687 C CA . ARG A 1 217 ? 53.531 39.188 22.391 1 58.44 217 ARG A CA 1
ATOM 1688 C C . ARG A 1 217 ? 53.375 40.469 23.219 1 58.44 217 ARG A C 1
ATOM 1690 O O . ARG A 1 217 ? 54.312 41.219 23.391 1 58.44 217 ARG A O 1
ATOM 1697 N N . GLU A 1 218 ? 52.25 40.656 23.75 1 59.34 218 GLU A N 1
ATOM 1698 C CA . GLU A 1 218 ? 52.094 41.844 24.578 1 59.34 218 GLU A CA 1
ATOM 1699 C C . GLU A 1 218 ? 52.812 41.719 25.906 1 59.34 218 GLU A C 1
ATOM 1701 O O . GLU A 1 218 ? 53.281 42.719 26.469 1 59.34 218 GLU A O 1
ATOM 1706 N N . HIS A 1 219 ? 53.094 40.562 26.344 1 60.22 219 HIS A N 1
ATOM 1707 C CA . HIS A 1 219 ? 53.781 40.438 27.625 1 60.22 219 HIS A CA 1
ATOM 1708 C C . HIS A 1 219 ? 55.281 40.438 27.438 1 60.22 219 HIS A C 1
ATOM 1710 O O . HIS A 1 219 ? 56.031 40.531 28.422 1 60.22 219 HIS A O 1
ATOM 1716 N N . GLU A 1 220 ? 55.656 40.281 26.391 1 58 220 GLU A N 1
ATOM 1717 C CA . GLU A 1 220 ? 57.125 40.312 26.219 1 58 220 GLU A CA 1
ATOM 1718 C C . GLU A 1 220 ? 57.594 41.75 26.016 1 58 220 GLU A C 1
ATOM 1720 O O . GLU A 1 220 ? 58.781 42.062 26.188 1 58 220 GLU A O 1
ATOM 1725 N N . ASP A 1 221 ? 56.812 42.75 25.781 1 46.62 221 ASP A N 1
ATOM 1726 C CA . ASP A 1 221 ? 57.281 44.125 25.766 1 46.62 221 ASP A CA 1
ATOM 1727 C C . ASP A 1 221 ? 57 44.812 27.094 1 46.62 221 ASP A C 1
ATOM 1729 O O . ASP A 1 221 ? 55.938 44.656 27.672 1 46.62 221 ASP A O 1
ATOM 1733 N N . MET B 1 1 ? 51.719 33.562 -46.688 1 29.55 1 MET B N 1
ATOM 1734 C CA . MET B 1 1 ? 51.844 32.125 -46.469 1 29.55 1 MET B CA 1
ATOM 1735 C C . MET B 1 1 ? 51.219 31.719 -45.125 1 29.55 1 MET B C 1
ATOM 1737 O O . MET B 1 1 ? 51.438 30.594 -44.656 1 29.55 1 MET B O 1
ATOM 1741 N N . LEU B 1 2 ? 50.344 32.562 -44.5 1 33.62 2 LEU B N 1
ATOM 1742 C CA . LEU B 1 2 ? 49.906 32.625 -43.094 1 33.62 2 LEU B CA 1
ATOM 1743 C C . LEU B 1 2 ? 48.812 31.609 -42.844 1 33.62 2 LEU B C 1
ATOM 1745 O O . LEU B 1 2 ? 48.562 31.234 -41.688 1 33.62 2 LEU B O 1
ATOM 1749 N N . SER B 1 3 ? 47.969 31.344 -43.812 1 34.84 3 SER B N 1
ATOM 1750 C CA . SER B 1 3 ? 46.594 31 -43.438 1 34.84 3 SER B CA 1
ATOM 1751 C C . SER B 1 3 ? 46.469 29.516 -43.125 1 34.84 3 SER B C 1
ATOM 1753 O O . SER B 1 3 ? 45.375 29 -42.938 1 34.84 3 SER B O 1
ATOM 1755 N N . LYS B 1 4 ? 47.531 28.719 -43.406 1 41.44 4 LYS B N 1
ATOM 1756 C CA . LYS B 1 4 ? 47.219 27.297 -43.469 1 41.44 4 LYS B CA 1
ATOM 1757 C C . LYS B 1 4 ? 47.094 26.703 -42.062 1 41.44 4 LYS B C 1
ATOM 1759 O O . LYS B 1 4 ? 46.75 25.531 -41.906 1 41.44 4 LYS B O 1
ATOM 1764 N N . GLY B 1 5 ? 47.531 27.469 -41.031 1 31.41 5 GLY B N 1
ATOM 1765 C CA . GLY B 1 5 ? 47.812 26.703 -39.812 1 31.41 5 GLY B CA 1
ATOM 1766 C C . GLY B 1 5 ? 46.562 26.375 -39.031 1 31.41 5 GLY B C 1
ATOM 1767 O O . GLY B 1 5 ? 46.656 25.688 -38 1 31.41 5 GLY B O 1
ATOM 1768 N N . ARG B 1 6 ? 45.469 27.219 -39.219 1 40.31 6 ARG B N 1
ATOM 1769 C CA . ARG B 1 6 ? 44.438 27.031 -38.219 1 40.31 6 ARG B CA 1
ATOM 1770 C C . ARG B 1 6 ? 43.5 25.891 -38.562 1 40.31 6 ARG B C 1
ATOM 1772 O O . ARG B 1 6 ? 42.594 25.562 -37.812 1 40.31 6 ARG B O 1
ATOM 1779 N N . SER B 1 7 ? 43.719 25.312 -39.75 1 41.22 7 SER B N 1
ATOM 1780 C CA . SER B 1 7 ? 42.688 24.344 -40.156 1 41.22 7 SER B CA 1
ATOM 1781 C C . SER B 1 7 ? 42.938 23 -39.469 1 41.22 7 SER B C 1
ATOM 1783 O O . SER B 1 7 ? 42.062 22.125 -39.5 1 41.22 7 SER B O 1
ATOM 1785 N N . SER B 1 8 ? 44.219 22.812 -38.969 1 40.44 8 SER B N 1
ATOM 1786 C CA . SER B 1 8 ? 44.438 21.406 -38.625 1 40.44 8 SER B CA 1
ATOM 1787 C C . SER B 1 8 ? 43.906 21.062 -37.25 1 40.44 8 SER B C 1
ATOM 1789 O O . SER B 1 8 ? 43.781 19.875 -36.906 1 40.44 8 SER B O 1
ATOM 1791 N N . LYS B 1 9 ? 43.812 22.188 -36.344 1 40.91 9 LYS B N 1
ATOM 1792 C CA . LYS B 1 9 ? 43.375 21.781 -35 1 40.91 9 LYS B CA 1
ATOM 1793 C C . LYS B 1 9 ? 41.875 21.531 -34.938 1 40.91 9 LYS B C 1
ATOM 1795 O O . LYS B 1 9 ? 41.406 20.844 -34.031 1 40.91 9 LYS B O 1
ATOM 1800 N N . LEU B 1 10 ? 41.156 22.203 -35.844 1 43.84 10 LEU B N 1
ATOM 1801 C CA . LEU B 1 10 ? 39.719 22 -35.781 1 43.84 10 LEU B CA 1
ATOM 1802 C C . LEU B 1 10 ? 39.312 20.609 -36.25 1 43.84 10 LEU B C 1
ATOM 1804 O O . LEU B 1 10 ? 38.344 20.047 -35.812 1 43.84 10 LEU B O 1
ATOM 1808 N N . GLU B 1 11 ? 40.25 20.078 -37.125 1 43.31 11 GLU B N 1
ATOM 1809 C CA . GLU B 1 11 ? 39.844 18.766 -37.656 1 43.31 11 GLU B CA 1
ATOM 1810 C C . GLU B 1 11 ? 40.188 17.656 -36.656 1 43.31 11 GLU B C 1
ATOM 1812 O O . GLU B 1 11 ? 39.5 16.641 -36.594 1 43.31 11 GLU B O 1
ATOM 1817 N N . ALA B 1 12 ? 41.125 17.922 -35.812 1 49.06 12 ALA B N 1
ATOM 1818 C CA . ALA B 1 12 ? 41.469 16.844 -34.875 1 49.06 12 ALA B CA 1
ATOM 1819 C C . ALA B 1 12 ? 40.438 16.734 -33.781 1 49.06 12 ALA B C 1
ATOM 1821 O O . ALA B 1 12 ? 40.156 15.633 -33.312 1 49.06 12 ALA B O 1
ATOM 1822 N N . HIS B 1 13 ? 39.781 17.922 -33.375 1 49.28 13 HIS B N 1
ATOM 1823 C CA . HIS B 1 13 ? 38.844 17.828 -32.281 1 49.28 13 HIS B CA 1
ATOM 1824 C C . HIS B 1 13 ? 37.531 17.188 -32.75 1 49.28 13 HIS B C 1
ATOM 1826 O O . HIS B 1 13 ? 36.875 16.5 -31.969 1 49.28 13 HIS B O 1
ATOM 1832 N N . VAL B 1 14 ? 37.219 17.375 -34.094 1 48.56 14 VAL B N 1
ATOM 1833 C CA . VAL B 1 14 ? 36 16.75 -34.562 1 48.56 14 VAL B CA 1
ATOM 1834 C C . VAL B 1 14 ? 36.188 15.242 -34.719 1 48.56 14 VAL B C 1
ATOM 1836 O O . VAL B 1 14 ? 35.312 14.453 -34.406 1 48.56 14 VAL B O 1
ATOM 1839 N N . PHE B 1 15 ? 37.469 14.922 -35.094 1 49.75 15 PHE B N 1
ATOM 1840 C CA . PHE B 1 15 ? 37.656 13.484 -35.25 1 49.75 15 PHE B CA 1
ATOM 1841 C C . PHE B 1 15 ? 37.656 12.797 -33.875 1 49.75 15 PHE B C 1
ATOM 1843 O O . PHE B 1 15 ? 37.156 11.672 -33.75 1 49.75 15 PHE B O 1
ATOM 1850 N N . SER B 1 16 ? 38.062 13.617 -32.812 1 53.38 16 SER B N 1
ATOM 1851 C CA . SER B 1 16 ? 38.125 12.969 -31.5 1 53.38 16 SER B CA 1
ATOM 1852 C C . SER B 1 16 ? 36.719 12.844 -30.875 1 53.38 16 SER B C 1
ATOM 1854 O O . SER B 1 16 ? 36.438 11.836 -30.234 1 53.38 16 SER B O 1
ATOM 1856 N N . THR B 1 17 ? 35.844 13.766 -31.25 1 56.69 17 THR B N 1
ATOM 1857 C CA . THR B 1 17 ? 34.5 13.648 -30.656 1 56.69 17 THR B CA 1
ATOM 1858 C C . THR B 1 17 ? 33.656 12.625 -31.422 1 56.69 17 THR B C 1
ATOM 1860 O O . THR B 1 17 ? 32.844 11.914 -30.828 1 56.69 17 THR B O 1
ATOM 1863 N N . GLU B 1 18 ? 33.906 12.492 -32.781 1 55.41 18 GLU B N 1
ATOM 1864 C CA . GLU B 1 18 ? 33.156 11.484 -33.531 1 55.41 18 GLU B CA 1
ATOM 1865 C C . GLU B 1 18 ? 33.656 10.086 -33.219 1 55.41 18 GLU B C 1
ATOM 1867 O O . GLU B 1 18 ? 32.875 9.133 -33.125 1 55.41 18 GLU B O 1
ATOM 1872 N N . LEU B 1 19 ? 35 9.961 -32.969 1 52.53 19 LEU B N 1
ATOM 1873 C CA . LEU B 1 19 ? 35.531 8.656 -32.594 1 52.53 19 LEU B CA 1
ATOM 1874 C C . LEU B 1 19 ? 35.094 8.297 -31.172 1 52.53 19 LEU B C 1
ATOM 1876 O O . LEU B 1 19 ? 34.75 7.145 -30.891 1 52.53 19 LEU B O 1
ATOM 1880 N N . LEU B 1 20 ? 34.938 9.344 -30.281 1 50.69 20 LEU B N 1
ATOM 1881 C CA . LEU B 1 20 ? 34.406 9.062 -28.953 1 50.69 20 LEU B CA 1
ATOM 1882 C C . LEU B 1 20 ? 32.938 8.719 -29 1 50.69 20 LEU B C 1
ATOM 1884 O O . LEU B 1 20 ? 32.469 7.836 -28.266 1 50.69 20 LEU B O 1
ATOM 1888 N N . SER B 1 21 ? 32.188 9.312 -29.938 1 54.59 21 SER B N 1
ATOM 1889 C CA . SER B 1 21 ? 30.766 8.953 -30.062 1 54.59 21 SER B CA 1
ATOM 1890 C C . SER B 1 21 ? 30.609 7.566 -30.672 1 54.59 21 SER B C 1
ATOM 1892 O O . SER B 1 21 ? 29.688 6.82 -30.312 1 54.59 21 SER B O 1
ATOM 1894 N N . LEU B 1 22 ? 31.484 7.227 -31.609 1 51.81 22 LEU B N 1
ATOM 1895 C CA . LEU B 1 22 ? 31.406 5.895 -32.188 1 51.81 22 LEU B CA 1
ATOM 1896 C C . LEU B 1 22 ? 31.844 4.832 -31.203 1 51.81 22 LEU B C 1
ATOM 1898 O O . LEU B 1 22 ? 31.297 3.73 -31.172 1 51.81 22 LEU B O 1
ATOM 1902 N N . PHE B 1 23 ? 32.875 5.121 -30.328 1 49.75 23 PHE B N 1
ATOM 1903 C CA . PHE B 1 23 ? 33.281 4.121 -29.359 1 49.75 23 PHE B CA 1
ATOM 1904 C C . PHE B 1 23 ? 32.219 3.9 -28.297 1 49.75 23 PHE B C 1
ATOM 1906 O O . PHE B 1 23 ? 32.062 2.789 -27.781 1 49.75 23 PHE B O 1
ATOM 1913 N N . VAL B 1 24 ? 31.438 4.934 -27.906 1 47.53 24 VAL B N 1
ATOM 1914 C CA . VAL B 1 24 ? 30.406 4.75 -26.906 1 47.53 24 VAL B CA 1
ATOM 1915 C C . VAL B 1 24 ? 29.25 3.953 -27.5 1 47.53 24 VAL B C 1
ATOM 1917 O O . VAL B 1 24 ? 28.641 3.127 -26.812 1 47.53 24 VAL B O 1
ATOM 1920 N N . VAL B 1 25 ? 28.906 4.141 -28.781 1 47 25 VAL B N 1
ATOM 1921 C CA . VAL B 1 25 ? 27.828 3.367 -29.359 1 47 25 VAL B CA 1
ATOM 1922 C C . VAL B 1 25 ? 28.25 1.912 -29.531 1 47 25 VAL B C 1
ATOM 1924 O O . VAL B 1 25 ? 27.469 0.993 -29.328 1 47 25 VAL B O 1
ATOM 1927 N N . LEU B 1 26 ? 29.484 1.678 -29.984 1 47.19 26 LEU B N 1
ATOM 1928 C CA . LEU B 1 26 ? 29.891 0.296 -30.219 1 47.19 26 LEU B CA 1
ATOM 1929 C C . LEU B 1 26 ? 29.969 -0.464 -28.891 1 47.19 26 LEU B C 1
ATOM 1931 O O . LEU B 1 26 ? 29.734 -1.675 -28.859 1 47.19 26 LEU B O 1
ATOM 1935 N N . PHE B 1 27 ? 30.531 0.141 -27.812 1 46.03 27 PHE B N 1
ATOM 1936 C CA . PHE B 1 27 ? 30.594 -0.6 -26.547 1 46.03 27 PHE B CA 1
ATOM 1937 C C . PHE B 1 27 ? 29.25 -0.637 -25.859 1 46.03 27 PHE B C 1
ATOM 1939 O O . PHE B 1 27 ? 29.078 -1.292 -24.828 1 46.03 27 PHE B O 1
ATOM 1946 N N . ALA B 1 28 ? 28.406 0.2 -26.203 1 41.91 28 ALA B N 1
ATOM 1947 C CA . ALA B 1 28 ? 27.062 0.082 -25.609 1 41.91 28 ALA B CA 1
ATOM 1948 C C . ALA B 1 28 ? 26.312 -1.103 -26.203 1 41.91 28 ALA B C 1
ATOM 1950 O O . ALA B 1 28 ? 25.125 -1.276 -25.938 1 41.91 28 ALA B O 1
ATOM 1951 N N . ALA B 1 29 ? 26.734 -1.583 -27.359 1 40.34 29 ALA B N 1
ATOM 1952 C CA . ALA B 1 29 ? 26.109 -2.875 -27.641 1 40.34 29 ALA B CA 1
ATOM 1953 C C . ALA B 1 29 ? 26.453 -3.893 -26.562 1 40.34 29 ALA B C 1
ATOM 1955 O O . ALA B 1 29 ? 27.547 -4.441 -26.531 1 40.34 29 ALA B O 1
ATOM 1956 N N . GLY B 1 30 ? 26.266 -3.697 -25.344 1 42.09 30 GLY B N 1
ATOM 1957 C CA . GLY B 1 30 ? 26.469 -4.777 -24.391 1 42.09 30 GLY B CA 1
ATOM 1958 C C . GLY B 1 30 ? 26.172 -6.148 -24.969 1 42.09 30 GLY B C 1
ATOM 1959 O O . GLY B 1 30 ? 25.516 -6.258 -26 1 42.09 30 GLY B O 1
ATOM 1960 N N . PRO B 1 31 ? 27.016 -7.168 -24.688 1 44.75 31 PRO B N 1
ATOM 1961 C CA . PRO B 1 31 ? 26.703 -8.5 -25.219 1 44.75 31 PRO B CA 1
ATOM 1962 C C . PRO B 1 31 ? 25.188 -8.727 -25.359 1 44.75 31 PRO B C 1
ATOM 1964 O O . PRO B 1 31 ? 24.406 -8.227 -24.547 1 44.75 31 PRO B O 1
ATOM 196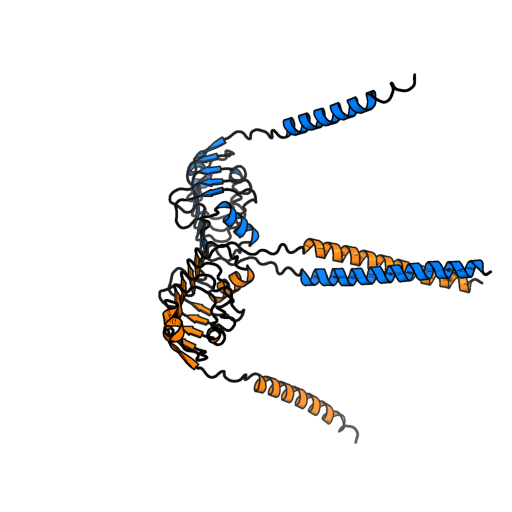7 N N . VAL B 1 32 ? 24.656 -8.602 -26.562 1 48.69 32 VAL B N 1
ATOM 1968 C CA . VAL B 1 32 ? 23.328 -9.156 -26.766 1 48.69 32 VAL B CA 1
ATOM 1969 C C . VAL B 1 32 ? 23.125 -10.352 -25.828 1 48.69 32 VAL B C 1
ATOM 1971 O O . VAL B 1 32 ? 23.797 -11.375 -25.969 1 48.69 32 VAL B O 1
ATOM 1974 N N . ASP B 1 33 ? 22.984 -10.133 -24.594 1 60.97 33 ASP B N 1
ATOM 1975 C CA . ASP B 1 33 ? 22.75 -11.25 -23.688 1 60.97 33 ASP B CA 1
ATOM 1976 C C . ASP B 1 33 ? 21.953 -12.359 -24.359 1 60.97 33 ASP B C 1
ATOM 1978 O O . ASP B 1 33 ? 20.891 -12.117 -24.938 1 60.97 33 ASP B O 1
ATOM 1982 N N . ALA B 1 34 ? 22.641 -13.438 -24.812 1 74.81 34 ALA B N 1
ATOM 1983 C CA . ALA B 1 34 ? 22.031 -14.617 -25.438 1 74.81 34 ALA B CA 1
ATOM 1984 C C . ALA B 1 34 ? 20.75 -15.016 -24.703 1 74.81 34 ALA B C 1
ATOM 1986 O O . ALA B 1 34 ? 20.719 -15.047 -23.469 1 74.81 34 ALA B O 1
ATOM 1987 N N . LYS B 1 35 ? 19.656 -15.008 -25.469 1 86.5 35 LYS B N 1
ATOM 1988 C CA . LYS B 1 35 ? 18.375 -15.477 -24.953 1 86.5 35 LYS B CA 1
ATOM 1989 C C . LYS B 1 35 ? 18.422 -16.969 -24.641 1 86.5 35 LYS B C 1
ATOM 1991 O O . LYS B 1 35 ? 18.641 -17.797 -25.531 1 86.5 35 LYS B O 1
ATOM 1996 N N . VAL B 1 36 ? 18.469 -17.281 -23.375 1 93 36 VAL B N 1
ATOM 1997 C CA . VAL B 1 36 ? 18.328 -18.672 -22.938 1 93 36 VAL B CA 1
ATOM 1998 C C . VAL B 1 36 ? 16.906 -18.891 -22.391 1 93 36 VAL B C 1
ATOM 2000 O O . VAL B 1 36 ? 16.531 -18.297 -21.375 1 93 36 VAL B O 1
ATOM 2003 N N . GLN B 1 37 ? 16.188 -19.734 -23.125 1 95.69 37 GLN B N 1
ATOM 2004 C CA . GLN B 1 37 ? 14.781 -19.922 -22.766 1 95.69 37 GLN B CA 1
ATOM 2005 C C . GLN B 1 37 ? 14.602 -21.172 -21.906 1 95.69 37 GLN B C 1
ATOM 2007 O O . GLN B 1 37 ? 15.234 -22.203 -22.156 1 95.69 37 GLN B O 1
ATOM 2012 N N . CYS B 1 38 ? 13.758 -21.094 -20.859 1 96.5 38 CYS B N 1
ATOM 2013 C CA . CYS B 1 38 ? 13.344 -22.219 -20.031 1 96.5 38 CYS B CA 1
ATOM 2014 C C . CYS B 1 38 ? 11.836 -22.219 -19.812 1 96.5 38 CYS B C 1
ATOM 2016 O O . CYS B 1 38 ? 11.18 -21.188 -20.031 1 96.5 38 CYS B O 1
ATOM 2018 N N . GLN B 1 39 ? 11.367 -23.422 -19.5 1 97.44 39 GLN B N 1
ATOM 2019 C CA . GLN B 1 39 ? 9.977 -23.5 -19.062 1 97.44 39 GLN B CA 1
ATOM 2020 C C . GLN B 1 39 ? 9.852 -23.203 -17.562 1 97.44 39 GLN B C 1
ATOM 2022 O O . GLN B 1 39 ? 10.727 -23.578 -16.781 1 97.44 39 GLN B O 1
ATOM 2027 N N . GLY B 1 40 ? 8.789 -22.562 -17.188 1 97.88 40 GLY B N 1
ATOM 2028 C CA . GLY B 1 40 ? 8.555 -22.234 -15.781 1 97.88 40 GLY B CA 1
ATOM 2029 C C . GLY B 1 40 ? 8.578 -23.469 -14.883 1 97.88 40 GLY B C 1
ATOM 2030 O O . GLY B 1 40 ? 9.031 -23.391 -13.742 1 97.88 40 GLY B O 1
ATOM 2031 N N . SER B 1 41 ? 8.141 -24.531 -15.477 1 96.75 41 SER B N 1
ATOM 2032 C CA . SER B 1 41 ? 8.086 -25.781 -14.719 1 96.75 41 SER B CA 1
ATOM 2033 C C . SER B 1 41 ? 9.477 -26.25 -14.32 1 96.75 41 SER B C 1
ATOM 2035 O O . SER B 1 41 ? 9.648 -26.906 -13.289 1 96.75 41 SER B O 1
ATOM 2037 N N . GLU B 1 42 ? 10.5 -25.891 -15.086 1 97.06 42 GLU B N 1
ATOM 2038 C CA . GLU B 1 42 ? 11.883 -26.266 -14.812 1 97.06 42 GLU B CA 1
ATOM 2039 C C . GLU B 1 42 ? 12.438 -25.5 -13.617 1 97.06 42 GLU B C 1
ATOM 2041 O O . GLU B 1 42 ? 13.453 -25.891 -13.039 1 97.06 42 GLU B O 1
ATOM 2046 N N . LEU B 1 43 ? 11.727 -24.438 -13.32 1 97.25 43 LEU B N 1
ATOM 2047 C CA . LEU B 1 43 ? 12.18 -23.562 -12.242 1 97.25 43 LEU B CA 1
ATOM 2048 C C . LEU B 1 43 ? 11.227 -23.609 -11.055 1 97.25 43 LEU B C 1
ATOM 2050 O O . LEU B 1 43 ? 11.266 -22.75 -10.18 1 97.25 43 LEU B O 1
ATOM 2054 N N . SER B 1 44 ? 10.383 -24.578 -11.062 1 97.75 44 SER B N 1
ATOM 2055 C CA . SER B 1 44 ? 9.344 -24.688 -10.055 1 97.75 44 SER B CA 1
ATOM 2056 C C . SER B 1 44 ? 9.586 -25.875 -9.133 1 97.75 44 SER B C 1
ATOM 2058 O O . SER B 1 44 ? 10.203 -26.859 -9.539 1 97.75 44 SER B O 1
ATOM 2060 N N . ALA B 1 45 ? 9.117 -25.719 -7.883 1 97.88 45 ALA B N 1
ATOM 2061 C CA . ALA B 1 45 ? 9.156 -26.797 -6.895 1 97.88 45 ALA B CA 1
ATOM 2062 C C . ALA B 1 45 ? 7.949 -26.719 -5.957 1 97.88 45 ALA B C 1
ATOM 2064 O O . ALA B 1 45 ? 7.648 -25.656 -5.406 1 97.88 45 ALA B O 1
ATOM 2065 N N . SER B 1 46 ? 7.258 -27.875 -5.766 1 96.94 46 SER B N 1
ATOM 2066 C CA . SER B 1 46 ? 6.066 -27.891 -4.926 1 96.94 46 SER B CA 1
ATOM 2067 C C . SER B 1 46 ? 6.391 -28.359 -3.514 1 96.94 46 SER B C 1
ATOM 2069 O O . SER B 1 46 ? 5.535 -28.297 -2.625 1 96.94 46 SER B O 1
ATOM 2071 N N . ASN B 1 47 ? 7.543 -28.922 -3.432 1 96.12 47 ASN B N 1
ATOM 2072 C CA . ASN B 1 47 ? 8.086 -29.344 -2.141 1 96.12 47 ASN B CA 1
ATOM 2073 C C . ASN B 1 47 ? 9.602 -29.469 -2.186 1 96.12 47 ASN B C 1
ATOM 2075 O O . ASN B 1 47 ? 10.211 -29.312 -3.244 1 96.12 47 ASN B O 1
ATOM 2079 N N . ASN B 1 48 ? 10.172 -29.797 -1.039 1 96.12 48 ASN B N 1
ATOM 2080 C CA . ASN B 1 48 ? 11.633 -29.844 -0.961 1 96.12 48 ASN B CA 1
ATOM 2081 C C . ASN B 1 48 ? 12.203 -30.969 -1.821 1 96.12 48 ASN B C 1
ATOM 2083 O O . ASN B 1 48 ? 13.305 -30.859 -2.359 1 96.12 48 ASN B O 1
ATOM 2087 N N . ALA B 1 49 ? 11.453 -32 -2.006 1 95.19 49 ALA B N 1
ATOM 2088 C CA . ALA B 1 49 ? 11.922 -33.156 -2.785 1 95.19 49 ALA B CA 1
ATOM 2089 C C . ALA B 1 49 ? 12.086 -32.781 -4.258 1 95.19 49 ALA B C 1
ATOM 2091 O O . ALA B 1 49 ? 12.93 -33.344 -4.953 1 95.19 49 ALA B O 1
ATOM 2092 N N . GLU B 1 50 ? 11.406 -31.828 -4.668 1 95.94 50 GLU B N 1
ATOM 2093 C CA . GLU B 1 50 ? 11.406 -31.453 -6.078 1 95.94 50 GLU B CA 1
ATOM 2094 C C . GLU B 1 50 ? 12.508 -30.453 -6.383 1 95.94 50 GLU B C 1
ATOM 2096 O O . GLU B 1 50 ? 12.773 -30.141 -7.547 1 95.94 50 GLU B O 1
ATOM 2101 N N . LEU B 1 51 ? 13.164 -30.016 -5.363 1 95.12 51 LEU B N 1
ATOM 2102 C CA . LEU B 1 51 ? 14.195 -29 -5.555 1 95.12 51 LEU B CA 1
ATOM 2103 C C . LEU B 1 51 ? 15.336 -29.531 -6.414 1 95.12 51 LEU B C 1
ATOM 2105 O O . LEU B 1 51 ? 15.914 -28.797 -7.215 1 95.12 51 LEU B O 1
ATOM 2109 N N . SER B 1 52 ? 15.602 -30.797 -6.277 1 91.88 52 SER B N 1
ATOM 2110 C CA . SER B 1 52 ? 16.703 -31.406 -7.012 1 91.88 52 SER B CA 1
ATOM 2111 C C . SER B 1 52 ? 16.406 -31.484 -8.5 1 91.88 52 SER B C 1
ATOM 2113 O O . SER B 1 52 ? 17.312 -31.641 -9.32 1 91.88 52 SER B O 1
ATOM 2115 N N . LYS B 1 53 ? 15.148 -31.328 -8.859 1 93.25 53 LYS B N 1
ATOM 2116 C CA . LYS B 1 53 ? 14.742 -31.438 -10.258 1 93.25 53 LYS B CA 1
ATOM 2117 C C . LYS B 1 53 ? 14.797 -30.078 -10.953 1 93.25 53 LYS B C 1
ATOM 2119 O O . LYS B 1 53 ? 14.695 -30 -12.18 1 93.25 53 LYS B O 1
ATOM 2124 N N . MET B 1 54 ? 14.953 -29.031 -10.18 1 94.75 54 MET B N 1
ATOM 2125 C CA . MET B 1 54 ? 14.984 -27.703 -10.766 1 94.75 54 MET B CA 1
ATOM 2126 C C . MET B 1 54 ? 16.234 -27.5 -11.617 1 94.75 54 MET B C 1
ATOM 2128 O O . MET B 1 54 ? 17.312 -27.953 -11.25 1 94.75 54 MET B O 1
ATOM 2132 N N . THR B 1 55 ? 16.047 -26.828 -12.672 1 91.62 55 THR B N 1
ATOM 2133 C CA . THR B 1 55 ? 17.172 -26.594 -13.57 1 91.62 55 THR B CA 1
ATOM 2134 C C . THR B 1 55 ? 18.172 -25.625 -12.938 1 91.62 55 THR B C 1
ATOM 2136 O O . THR B 1 55 ? 17.797 -24.703 -12.227 1 91.62 55 THR B O 1
ATOM 2139 N N . GLU B 1 56 ? 19.391 -25.828 -13.281 1 88.25 56 GLU B N 1
ATOM 2140 C CA . GLU B 1 56 ? 20.469 -24.922 -12.844 1 88.25 56 GLU B CA 1
ATOM 2141 C C . GLU B 1 56 ? 20.938 -24.031 -13.992 1 88.25 56 GLU B C 1
ATOM 2143 O O . GLU B 1 56 ? 21.844 -23.219 -13.812 1 88.25 56 GLU B O 1
ATOM 2148 N N . LYS B 1 57 ? 20.234 -24.203 -15.016 1 88.19 57 LYS B N 1
ATOM 2149 C CA . LYS B 1 57 ? 20.547 -23.391 -16.188 1 88.19 57 LYS B CA 1
ATOM 2150 C C . LYS B 1 57 ? 20.266 -21.922 -15.945 1 88.19 57 LYS B C 1
ATOM 2152 O O . LYS B 1 57 ? 19.281 -21.578 -15.289 1 88.19 57 LYS B O 1
ATOM 2157 N N . GLU B 1 58 ? 21.094 -21.109 -16.547 1 91.44 58 GLU B N 1
ATOM 2158 C CA . GLU B 1 58 ? 20.875 -19.672 -16.453 1 91.44 58 GLU B CA 1
ATOM 2159 C C . GLU B 1 58 ? 19.906 -19.188 -17.516 1 91.44 58 GLU B C 1
ATOM 2161 O O . GLU B 1 58 ? 20.312 -18.734 -18.594 1 91.44 58 GLU B O 1
ATOM 2166 N N . CYS B 1 59 ? 18.719 -19.219 -17.188 1 95 59 CYS B N 1
ATOM 2167 C CA . CYS B 1 59 ? 17.656 -18.797 -18.109 1 95 59 CYS B CA 1
ATOM 2168 C C . CYS B 1 59 ? 17.453 -17.297 -18.062 1 95 59 CYS B C 1
ATOM 2170 O O . CYS B 1 59 ? 17.469 -16.688 -16.984 1 95 59 CYS B O 1
ATOM 2172 N N . THR B 1 60 ? 17.297 -16.766 -19.234 1 96.25 60 THR B N 1
ATOM 2173 C CA . THR B 1 60 ? 17 -15.328 -19.281 1 96.25 60 THR B CA 1
ATOM 2174 C C . THR B 1 60 ? 15.516 -15.094 -19.562 1 96.25 60 THR B C 1
ATOM 2176 O O . THR B 1 60 ? 14.953 -14.086 -19.125 1 96.25 60 THR B O 1
ATOM 2179 N N . HIS B 1 61 ? 14.969 -16.062 -20.359 1 97.56 61 HIS B N 1
ATOM 2180 C CA . HIS B 1 61 ? 13.547 -15.992 -20.703 1 97.56 61 HIS B CA 1
ATOM 2181 C C . HIS B 1 61 ? 12.797 -17.234 -20.234 1 97.56 61 HIS B C 1
ATOM 2183 O O . HIS B 1 61 ? 13.164 -18.359 -20.578 1 97.56 61 HIS B O 1
ATOM 2189 N N . VAL B 1 62 ? 11.727 -16.953 -19.484 1 98 62 VAL B N 1
ATOM 2190 C CA . VAL B 1 62 ? 10.953 -18.062 -18.938 1 98 62 VAL B CA 1
ATOM 2191 C C . VAL B 1 62 ? 9.539 -18.047 -19.5 1 98 62 VAL B C 1
ATOM 2193 O O . VAL B 1 62 ? 8.875 -17 -19.5 1 98 62 VAL B O 1
ATOM 2196 N N . VAL B 1 63 ? 9.125 -19.219 -20.016 1 98.12 63 VAL B N 1
ATOM 2197 C CA . VAL B 1 63 ? 7.758 -19.375 -20.5 1 98.12 63 VAL B CA 1
ATOM 2198 C C . VAL B 1 63 ? 6.961 -20.25 -19.531 1 98.12 63 VAL B C 1
ATOM 2200 O O . VAL B 1 63 ? 7.359 -21.375 -19.219 1 98.12 63 VAL B O 1
ATOM 2203 N N . GLY B 1 64 ? 5.891 -19.672 -19.078 1 98.19 64 GLY B N 1
ATOM 2204 C CA . GLY B 1 64 ? 5.094 -20.359 -18.078 1 98.19 64 GLY B CA 1
ATOM 2205 C C . GLY B 1 64 ? 5.324 -19.844 -16.672 1 98.19 64 GLY B C 1
ATOM 2206 O O . GLY B 1 64 ? 6.215 -19.031 -16.438 1 98.19 64 GLY B O 1
ATOM 2207 N N . ASP B 1 65 ? 4.508 -20.359 -15.719 1 98.19 65 ASP B N 1
ATOM 2208 C CA . ASP B 1 65 ? 4.559 -19.906 -14.336 1 98.19 65 ASP B CA 1
ATOM 2209 C C . ASP B 1 65 ? 5.777 -20.469 -13.609 1 98.19 65 ASP B C 1
ATOM 2211 O O . ASP B 1 65 ? 6.191 -21.594 -13.875 1 98.19 65 ASP B O 1
ATOM 2215 N N . ILE B 1 66 ? 6.379 -19.672 -12.805 1 97.88 66 ILE B N 1
ATOM 2216 C CA . ILE B 1 66 ? 7.332 -20.141 -11.805 1 97.88 66 ILE B CA 1
ATOM 2217 C C . ILE B 1 66 ? 6.621 -20.344 -10.461 1 97.88 66 ILE B C 1
ATOM 2219 O O . ILE B 1 66 ? 6.105 -19.391 -9.883 1 97.88 66 ILE B O 1
ATOM 2223 N N . VAL B 1 67 ? 6.582 -21.562 -9.953 1 98.06 67 VAL B N 1
ATOM 2224 C CA . VAL B 1 67 ? 5.828 -21.875 -8.734 1 98.06 67 VAL B CA 1
ATOM 2225 C C . VAL B 1 67 ? 6.766 -22.438 -7.672 1 98.06 67 VAL B C 1
ATOM 2227 O O . VAL B 1 67 ? 7.414 -23.469 -7.895 1 98.06 67 VAL B O 1
ATOM 2230 N N . LEU B 1 68 ? 6.914 -21.766 -6.578 1 97.5 68 LEU B N 1
ATOM 2231 C CA . LEU B 1 68 ? 7.598 -22.266 -5.387 1 97.5 68 LEU B CA 1
ATOM 2232 C C . LEU B 1 68 ? 6.617 -22.422 -4.227 1 97.5 68 LEU B C 1
ATOM 2234 O O . LEU B 1 68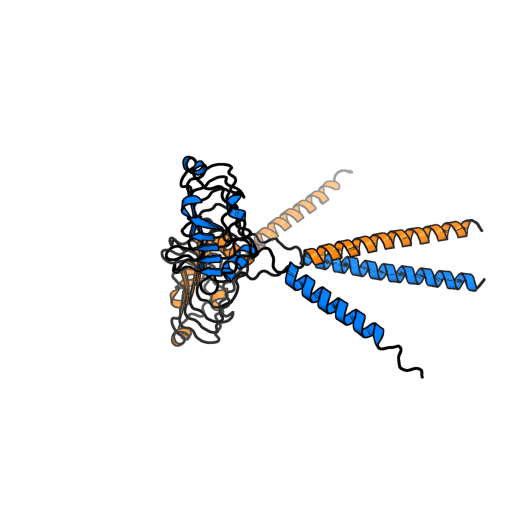 ? 6.117 -21.438 -3.688 1 97.5 68 LEU B O 1
ATOM 2238 N N . LYS B 1 69 ? 6.355 -23.656 -3.838 1 97.62 69 LYS B N 1
ATOM 2239 C CA . LYS B 1 69 ? 5.348 -23.891 -2.809 1 97.62 69 LYS B CA 1
ATOM 2240 C C . LYS B 1 69 ? 5.859 -24.891 -1.766 1 97.62 69 LYS B C 1
ATOM 2242 O O . LYS B 1 69 ? 6.578 -25.828 -2.098 1 97.62 69 LYS B O 1
ATOM 2247 N N . ASN B 1 70 ? 5.469 -24.688 -0.551 1 97.5 70 ASN B N 1
ATOM 2248 C CA . ASN B 1 70 ? 5.676 -25.641 0.543 1 97.5 70 ASN B CA 1
ATOM 2249 C C . ASN B 1 70 ? 7.156 -25.938 0.752 1 97.5 70 ASN B C 1
ATOM 2251 O O . ASN B 1 70 ? 7.535 -27.078 0.99 1 97.5 70 ASN B O 1
ATOM 2255 N N . LEU B 1 71 ? 7.965 -25 0.559 1 96.81 71 LEU B N 1
ATOM 2256 C CA . LEU B 1 71 ? 9.398 -25.172 0.793 1 96.81 71 LEU B CA 1
ATOM 2257 C C . LEU B 1 71 ? 9.766 -24.766 2.215 1 96.81 71 LEU B C 1
ATOM 2259 O O . LEU B 1 71 ? 9.195 -23.812 2.758 1 96.81 71 LEU B O 1
ATOM 2263 N N . ILE B 1 72 ? 10.602 -25.562 2.746 1 95.62 72 ILE B N 1
ATOM 2264 C CA . ILE B 1 72 ? 11.023 -25.281 4.113 1 95.62 72 ILE B CA 1
ATOM 2265 C C . ILE B 1 72 ? 12.547 -25.312 4.195 1 95.62 72 ILE B C 1
ATOM 2267 O O . ILE B 1 72 ? 13.188 -26.234 3.689 1 95.62 72 ILE B O 1
ATOM 2271 N N . GLY B 1 73 ? 13.078 -24.25 4.805 1 91.88 73 GLY B N 1
ATOM 2272 C CA . GLY B 1 73 ? 14.5 -24.266 5.105 1 91.88 73 GLY B CA 1
ATOM 2273 C C . GLY B 1 73 ? 15.312 -23.359 4.215 1 91.88 73 GLY B C 1
ATOM 2274 O O . GLY B 1 73 ? 14.758 -22.594 3.426 1 91.88 73 GLY B O 1
ATOM 2275 N N . GLU B 1 74 ? 16.578 -23.422 4.504 1 88.88 74 GLU B N 1
ATOM 2276 C CA . GLU B 1 74 ? 17.516 -22.562 3.789 1 88.88 74 GLU B CA 1
ATOM 2277 C C . GLU B 1 74 ? 17.891 -23.156 2.438 1 88.88 74 GLU B C 1
ATOM 2279 O O . GLU B 1 74 ? 18.391 -24.281 2.371 1 88.88 74 GLU B O 1
ATOM 2284 N N . HIS B 1 75 ? 17.5 -22.438 1.424 1 91.25 75 HIS B N 1
ATOM 2285 C CA . HIS B 1 75 ? 17.844 -22.797 0.054 1 91.25 75 HIS B CA 1
ATOM 2286 C C . HIS B 1 75 ? 18.391 -21.594 -0.708 1 91.25 75 HIS B C 1
ATOM 2288 O O . HIS B 1 75 ? 18.203 -20.453 -0.297 1 91.25 75 HIS B O 1
ATOM 2294 N N . LYS B 1 76 ? 19.188 -21.969 -1.68 1 88.56 76 LYS B N 1
ATOM 2295 C CA . LYS B 1 76 ? 19.656 -20.938 -2.586 1 88.56 76 LYS B CA 1
ATOM 2296 C C . LYS B 1 76 ? 19.156 -21.172 -4.008 1 88.56 76 LYS B C 1
ATOM 2298 O O . LYS B 1 76 ? 19.125 -22.312 -4.473 1 88.56 76 LYS B O 1
ATOM 2303 N N . PHE B 1 77 ? 18.719 -20.062 -4.566 1 92.94 77 PHE B N 1
ATOM 2304 C CA . PHE B 1 77 ? 18.234 -20.156 -5.938 1 92.94 77 PHE B CA 1
ATOM 2305 C C . PHE B 1 77 ? 18.953 -19.156 -6.832 1 92.94 77 PHE B C 1
ATOM 2307 O O . PHE B 1 77 ? 18.359 -18.203 -7.328 1 92.94 77 PHE B O 1
ATOM 2314 N N . PRO B 1 78 ? 20.219 -19.438 -7.141 1 91.62 78 PRO B N 1
ATOM 2315 C CA . PRO B 1 78 ? 20.984 -18.484 -7.934 1 91.62 78 PRO B CA 1
ATOM 2316 C C . PRO B 1 78 ? 20.438 -18.312 -9.352 1 91.62 78 PRO B C 1
ATOM 2318 O O . PRO B 1 78 ? 20.672 -17.281 -9.992 1 91.62 78 PRO B O 1
ATOM 2321 N N . GLN B 1 79 ? 19.703 -19.312 -9.828 1 92.56 79 GLN B N 1
ATOM 2322 C CA . GLN B 1 79 ? 19.203 -19.281 -11.195 1 92.56 79 GLN B CA 1
ATOM 2323 C C . GLN B 1 79 ? 18.219 -18.125 -11.391 1 92.56 79 GLN B C 1
ATOM 2325 O O . GLN B 1 79 ? 18 -17.688 -12.516 1 92.56 79 GLN B O 1
ATOM 2330 N N . PHE B 1 80 ? 17.672 -17.672 -10.359 1 94.44 80 PHE B N 1
ATOM 2331 C CA . PHE B 1 80 ? 16.672 -16.609 -10.492 1 94.44 80 PHE B CA 1
ATOM 2332 C C . PHE B 1 80 ? 17.328 -15.273 -10.805 1 94.44 80 PHE B C 1
ATOM 2334 O O . PHE B 1 80 ? 16.672 -14.352 -11.289 1 94.44 80 PHE B O 1
ATOM 2341 N N . LEU B 1 81 ? 18.609 -15.133 -10.586 1 92.56 81 LEU B N 1
ATOM 2342 C CA . LEU B 1 81 ? 19.328 -13.883 -10.812 1 92.56 81 LEU B CA 1
ATOM 2343 C C . LEU B 1 81 ? 19.438 -13.578 -12.305 1 92.56 81 LEU B C 1
ATOM 2345 O O . LEU B 1 81 ? 19.547 -12.414 -12.695 1 92.56 81 LEU B O 1
ATOM 2349 N N . SER B 1 82 ? 19.391 -14.609 -13.117 1 93.69 82 SER B N 1
ATOM 2350 C CA . SER B 1 82 ? 19.625 -14.422 -14.547 1 93.69 82 SER B CA 1
ATOM 2351 C C . SER B 1 82 ? 18.312 -14.117 -15.281 1 93.69 82 SER B C 1
ATOM 2353 O O . SER B 1 82 ? 18.344 -13.68 -16.438 1 93.69 82 SER B O 1
ATOM 2355 N N . ILE B 1 83 ? 17.281 -14.328 -14.617 1 95.75 83 ILE B N 1
ATOM 2356 C CA . ILE B 1 83 ? 15.977 -14.203 -15.273 1 95.75 83 ILE B CA 1
ATOM 2357 C C . ILE B 1 83 ? 15.68 -12.734 -15.562 1 95.75 83 ILE B C 1
ATOM 2359 O O . ILE B 1 83 ? 15.766 -11.891 -14.664 1 95.75 83 ILE B O 1
ATOM 2363 N N . LYS B 1 84 ? 15.258 -12.484 -16.828 1 96 84 LYS B N 1
ATOM 2364 C CA . LYS B 1 84 ? 14.953 -11.117 -17.25 1 96 84 LYS B CA 1
ATOM 2365 C C . LYS B 1 84 ? 13.492 -10.984 -17.656 1 96 84 LYS B C 1
ATOM 2367 O O . LYS B 1 84 ? 12.891 -9.922 -17.5 1 96 84 LYS B O 1
ATOM 2372 N N . HIS B 1 85 ? 13.008 -12.062 -18.25 1 97.25 85 HIS B N 1
ATOM 2373 C CA . HIS B 1 85 ? 11.641 -12.047 -18.766 1 97.25 85 HIS B CA 1
ATOM 2374 C C . HIS B 1 85 ? 10.867 -13.281 -18.328 1 97.25 85 HIS B C 1
ATOM 2376 O O . HIS B 1 85 ? 11.352 -14.406 -18.484 1 97.25 85 HIS B O 1
ATOM 2382 N N . VAL B 1 86 ? 9.641 -13.031 -17.797 1 97.94 86 VAL B N 1
ATOM 2383 C CA . VAL B 1 86 ? 8.766 -14.141 -17.438 1 97.94 86 VAL B CA 1
ATOM 2384 C C . VAL B 1 86 ? 7.422 -14 -18.141 1 97.94 86 VAL B C 1
ATOM 2386 O O . VAL B 1 86 ? 6.695 -13.023 -17.922 1 97.94 86 VAL B O 1
ATOM 2389 N N . GLN B 1 87 ? 7.141 -14.906 -19.031 1 98.31 87 GLN B N 1
ATOM 2390 C CA . GLN B 1 87 ? 5.809 -15.023 -19.609 1 98.31 87 GLN B CA 1
ATOM 2391 C C . GLN B 1 87 ? 4.934 -15.984 -18.812 1 98.31 87 GLN B C 1
ATOM 2393 O O . GLN B 1 87 ? 4.641 -17.094 -19.281 1 98.31 87 GLN B O 1
ATOM 2398 N N . GLY B 1 88 ? 4.516 -15.57 -17.781 1 98.5 88 GLY B N 1
ATOM 2399 C CA . GLY B 1 88 ? 3.785 -16.281 -16.734 1 98.5 88 GLY B CA 1
ATOM 2400 C C . GLY B 1 88 ? 3.799 -15.562 -15.398 1 98.5 88 GLY B C 1
ATOM 2401 O O . GLY B 1 88 ? 4.262 -14.422 -15.305 1 98.5 88 GLY B O 1
ATOM 2402 N N . SER B 1 89 ? 3.172 -16.203 -14.43 1 98.5 89 SER B N 1
ATOM 2403 C CA . SER B 1 89 ? 3.121 -15.641 -13.086 1 98.5 89 SER B CA 1
ATOM 2404 C C . SER B 1 89 ? 4.266 -16.172 -12.219 1 98.5 89 SER B C 1
ATOM 2406 O O . SER B 1 89 ? 4.84 -17.219 -12.516 1 98.5 89 SER B O 1
ATOM 2408 N N . ILE B 1 90 ? 4.664 -15.461 -11.258 1 97.88 90 ILE B N 1
ATOM 2409 C CA . ILE B 1 90 ? 5.551 -15.914 -10.195 1 97.88 90 ILE B CA 1
ATOM 2410 C C . ILE B 1 90 ? 4.746 -16.156 -8.914 1 97.88 90 ILE B C 1
ATOM 2412 O O . ILE B 1 90 ? 4.16 -15.219 -8.367 1 97.88 90 ILE B O 1
ATOM 2416 N N . ILE B 1 91 ? 4.691 -17.359 -8.477 1 98 91 ILE B N 1
ATOM 2417 C CA . ILE B 1 91 ? 3.848 -17.766 -7.355 1 98 91 ILE B CA 1
ATOM 2418 C C . ILE B 1 91 ? 4.711 -18.359 -6.25 1 98 91 ILE B C 1
ATOM 2420 O O . ILE B 1 91 ? 5.379 -19.375 -6.457 1 98 91 ILE B O 1
ATOM 2424 N N . ILE B 1 92 ? 4.773 -17.781 -5.129 1 96.44 92 ILE B N 1
ATOM 2425 C CA . ILE B 1 92 ? 5.469 -18.266 -3.943 1 96.44 92 ILE B CA 1
ATOM 2426 C C . ILE B 1 92 ? 4.477 -18.438 -2.797 1 96.44 92 ILE B C 1
ATOM 2428 O O . ILE B 1 92 ? 3.924 -17.453 -2.293 1 96.44 92 ILE B O 1
ATOM 2432 N N . LYS B 1 93 ? 4.289 -19.688 -2.361 1 97.12 93 LYS B N 1
ATOM 2433 C CA . LYS B 1 93 ? 3.211 -19.938 -1.413 1 97.12 93 LYS B CA 1
ATOM 2434 C C . LYS B 1 93 ? 3.646 -20.922 -0.335 1 97.12 93 LYS B C 1
ATOM 2436 O O . LYS B 1 93 ? 4.328 -21.906 -0.628 1 97.12 93 LYS B O 1
ATOM 2441 N N . ASN B 1 94 ? 3.248 -20.641 0.837 1 97.25 94 ASN B N 1
ATOM 2442 C CA . ASN B 1 94 ? 3.367 -21.578 1.956 1 97.25 94 ASN B CA 1
ATOM 2443 C C . ASN B 1 94 ? 4.812 -22.031 2.16 1 97.25 94 ASN B C 1
ATOM 2445 O O . ASN B 1 94 ? 5.086 -23.219 2.279 1 97.25 94 ASN B O 1
ATOM 2449 N N . THR B 1 95 ? 5.719 -21.109 2.096 1 95.5 95 THR B N 1
ATOM 2450 C CA . THR B 1 95 ? 7.125 -21.406 2.33 1 95.5 95 THR B CA 1
ATOM 2451 C C . THR B 1 95 ? 7.598 -20.812 3.652 1 95.5 95 THR B C 1
ATOM 2453 O O . THR B 1 95 ? 6.984 -19.875 4.168 1 95.5 95 THR B O 1
ATOM 2456 N N . SER B 1 96 ? 8.578 -21.484 4.203 1 94.25 96 SER B N 1
ATOM 2457 C CA . SER B 1 96 ? 9.07 -21 5.492 1 94.25 96 SER B CA 1
ATOM 2458 C C . SER B 1 96 ? 10.594 -20.969 5.527 1 94.25 96 SER B C 1
ATOM 2460 O O . SER B 1 96 ? 11.25 -21.891 5.023 1 94.25 96 SER B O 1
ATOM 2462 N N . TYR B 1 97 ? 11.164 -19.828 6.023 1 92.62 97 TYR B N 1
ATOM 2463 C CA . TYR B 1 97 ? 12.578 -19.688 6.344 1 92.62 97 TYR B CA 1
ATOM 2464 C C . TYR B 1 97 ? 13.43 -19.703 5.078 1 92.62 97 TYR B C 1
ATOM 2466 O O . TYR B 1 97 ? 14.492 -20.328 5.043 1 92.62 97 TYR B O 1
ATOM 2474 N N . LEU B 1 98 ? 12.844 -19.047 4.02 1 91.38 98 LEU B N 1
ATOM 2475 C CA . LEU B 1 98 ? 13.633 -18.906 2.801 1 91.38 98 LEU B CA 1
ATOM 2476 C C . LEU B 1 98 ? 14.508 -17.656 2.861 1 91.38 98 LEU B C 1
ATOM 2478 O O . LEU B 1 98 ? 15.438 -17.516 2.07 1 91.38 98 LEU B O 1
ATOM 2482 N N . ASP B 1 99 ? 14.148 -16.75 3.74 1 88 99 ASP B N 1
ATOM 2483 C CA . ASP B 1 99 ? 14.883 -15.508 3.941 1 88 99 ASP B CA 1
ATOM 2484 C C . ASP B 1 99 ? 15.07 -14.758 2.623 1 88 99 ASP B C 1
ATOM 2486 O O . ASP B 1 99 ? 14.094 -14.422 1.948 1 88 99 ASP B O 1
ATOM 2490 N N . ASP B 1 100 ? 16.281 -14.523 2.182 1 86.25 100 ASP B N 1
ATOM 2491 C CA . ASP B 1 100 ? 16.547 -13.742 0.978 1 86.25 100 ASP B CA 1
ATOM 2492 C C . ASP B 1 100 ? 16.938 -14.648 -0.193 1 86.25 100 ASP B C 1
ATOM 2494 O O . ASP B 1 100 ? 17.562 -14.195 -1.156 1 86.25 100 ASP B O 1
ATOM 2498 N N . ALA B 1 101 ? 16.484 -15.852 -0.183 1 88.44 101 ALA B N 1
ATOM 2499 C CA . ALA B 1 101 ? 16.844 -16.859 -1.173 1 88.44 101 ALA B CA 1
ATOM 2500 C C . ALA B 1 101 ? 16.312 -16.5 -2.553 1 88.44 101 ALA B C 1
ATOM 2502 O O . ALA B 1 101 ? 16.891 -16.891 -3.572 1 88.44 101 ALA B O 1
ATOM 2503 N N . ILE B 1 102 ? 15.266 -15.891 -2.594 1 88.88 102 ILE B N 1
ATOM 2504 C CA . ILE B 1 102 ? 14.609 -15.57 -3.857 1 88.88 102 ILE B CA 1
ATOM 2505 C C . ILE B 1 102 ? 14.953 -14.141 -4.273 1 88.88 102 ILE B C 1
ATOM 2507 O O . ILE B 1 102 ? 14.5 -13.188 -3.648 1 88.88 102 ILE B O 1
ATOM 2511 N N . ASN B 1 103 ? 15.75 -14.047 -5.316 1 91.06 103 ASN B N 1
ATOM 2512 C CA . ASN B 1 103 ? 16.234 -12.758 -5.777 1 91.06 103 ASN B CA 1
ATOM 2513 C C . ASN B 1 103 ? 16 -12.57 -7.273 1 91.06 103 ASN B C 1
ATOM 2515 O O . ASN B 1 103 ? 16.641 -13.242 -8.094 1 91.06 103 ASN B O 1
ATOM 2519 N N . PHE B 1 104 ? 15.141 -11.648 -7.66 1 93.5 104 PHE B N 1
ATOM 2520 C CA . PHE B 1 104 ? 14.828 -11.32 -9.047 1 93.5 104 PHE B CA 1
ATOM 2521 C C . PHE B 1 104 ? 15.359 -9.938 -9.406 1 93.5 104 PHE B C 1
ATOM 2523 O O . PHE B 1 104 ? 14.656 -9.141 -10.039 1 93.5 104 PHE B O 1
ATOM 2530 N N . GLN B 1 105 ? 16.516 -9.648 -9.086 1 89.5 105 GLN B N 1
ATOM 2531 C CA . GLN B 1 105 ? 17.078 -8.305 -9.227 1 89.5 105 GLN B CA 1
ATOM 2532 C C . GLN B 1 105 ? 17.156 -7.895 -10.695 1 89.5 105 GLN B C 1
ATOM 2534 O O . GLN B 1 105 ? 17.094 -6.707 -11.016 1 89.5 105 GLN B O 1
ATOM 2539 N N . ASN B 1 106 ? 17.281 -8.852 -11.664 1 92.62 106 ASN B N 1
ATOM 2540 C CA . ASN B 1 106 ? 17.453 -8.531 -13.07 1 92.62 106 ASN B CA 1
ATOM 2541 C C . ASN B 1 106 ? 16.156 -8.656 -13.852 1 92.62 106 ASN B C 1
ATOM 2543 O O . ASN B 1 106 ? 16.109 -8.383 -15.047 1 92.62 106 ASN B O 1
ATOM 2547 N N . LEU B 1 107 ? 15.172 -9.055 -13.172 1 96.12 107 LEU B N 1
ATOM 2548 C CA . LEU B 1 107 ? 13.875 -9.219 -13.82 1 96.12 107 LEU B CA 1
ATOM 2549 C C . LEU B 1 107 ? 13.352 -7.891 -14.336 1 96.12 107 LEU B C 1
ATOM 2551 O O . LEU B 1 107 ? 13.266 -6.914 -13.586 1 96.12 107 LEU B O 1
ATOM 2555 N N . ALA B 1 108 ? 12.938 -7.926 -15.656 1 95.62 108 ALA B N 1
ATOM 2556 C CA . ALA B 1 108 ? 12.523 -6.676 -16.297 1 95.62 108 ALA B CA 1
ATOM 2557 C C . ALA B 1 108 ? 11.039 -6.703 -16.641 1 95.62 108 ALA B C 1
ATOM 2559 O O . ALA B 1 108 ? 10.391 -5.66 -16.688 1 95.62 108 ALA B O 1
ATOM 2560 N N . GLU B 1 109 ? 10.617 -7.91 -16.875 1 97.62 109 GLU B N 1
ATOM 2561 C CA . GLU B 1 109 ? 9.258 -8 -17.406 1 97.62 109 GLU B CA 1
ATOM 2562 C C . GLU B 1 109 ? 8.547 -9.242 -16.875 1 97.62 109 GLU B C 1
ATOM 2564 O O . GLU B 1 109 ? 9.133 -10.32 -16.812 1 97.62 109 GLU B O 1
ATOM 2569 N N . ILE B 1 110 ? 7.27 -9.094 -16.531 1 98.19 110 ILE B N 1
ATOM 2570 C CA . ILE B 1 110 ? 6.355 -10.188 -16.219 1 98.19 110 ILE B CA 1
ATOM 2571 C C . ILE B 1 110 ? 5.074 -10.023 -17.047 1 98.19 110 ILE B C 1
ATOM 2573 O O . ILE B 1 110 ? 4.359 -9.031 -16.891 1 98.19 110 ILE B O 1
ATOM 2577 N N . ILE B 1 111 ? 4.801 -10.984 -17.875 1 98.44 111 ILE B N 1
ATOM 2578 C CA . ILE B 1 111 ? 3.564 -10.977 -18.6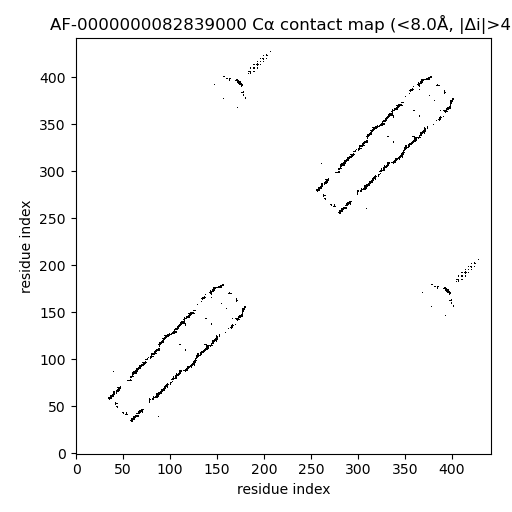41 1 98.44 111 ILE B CA 1
ATOM 2579 C C . ILE B 1 111 ? 2.738 -12.219 -18.297 1 98.44 111 ILE B C 1
ATOM 2581 O O . ILE B 1 111 ? 3.002 -13.312 -18.812 1 98.44 111 ILE B O 1
ATOM 2585 N N . ALA B 1 112 ? 1.773 -11.977 -17.484 1 98.25 112 ALA B N 1
ATOM 2586 C CA . ALA B 1 112 ? 0.897 -13.062 -17.047 1 98.25 112 ALA B CA 1
ATOM 2587 C C . ALA B 1 112 ? -0.457 -12.992 -17.75 1 98.25 112 ALA B C 1
ATOM 2589 O O . ALA B 1 112 ? -0.74 -12.023 -18.469 1 98.25 112 ALA B O 1
ATOM 2590 N N . ASP B 1 113 ? -1.251 -14.102 -17.578 1 95.44 113 ASP B N 1
ATOM 2591 C CA . ASP B 1 113 ? -2.549 -14.148 -18.25 1 95.44 113 ASP B CA 1
ATOM 2592 C C . ASP B 1 113 ? -3.689 -14.117 -17.234 1 95.44 113 ASP B C 1
ATOM 2594 O O . ASP B 1 113 ? -4.129 -13.039 -16.812 1 95.44 113 ASP B O 1
ATOM 2598 N N . LYS B 1 114 ? -3.951 -15.195 -16.594 1 95.75 114 LYS B N 1
ATOM 2599 C CA . LYS B 1 114 ? -5.168 -15.297 -15.797 1 95.75 114 LYS B CA 1
ATOM 2600 C C . LYS B 1 114 ? -4.879 -15.07 -14.312 1 95.75 114 LYS B C 1
ATOM 2602 O O . LYS B 1 114 ? -5.762 -14.672 -13.555 1 95.75 114 LYS B O 1
ATOM 2607 N N . GLN B 1 115 ? -3.76 -15.367 -13.945 1 96.81 115 GLN B N 1
ATOM 2608 C CA . GLN B 1 115 ? -3.361 -15.227 -12.547 1 96.81 115 GLN B CA 1
ATOM 2609 C C . GLN B 1 115 ? -2.668 -13.883 -12.305 1 96.81 115 GLN B C 1
ATOM 2611 O O . GLN B 1 115 ? -2.232 -13.227 -13.25 1 96.81 115 GLN B O 1
ATOM 2616 N N . PRO B 1 116 ? -2.697 -13.445 -10.977 1 98.5 116 PRO B N 1
ATOM 2617 C CA . PRO B 1 116 ? -1.846 -12.289 -10.688 1 98.5 116 PRO B CA 1
ATOM 2618 C C . PRO B 1 116 ? -0.408 -12.484 -11.164 1 98.5 116 PRO B C 1
ATOM 2620 O O . PRO B 1 116 ? 0.099 -13.609 -11.172 1 98.5 116 PRO B O 1
ATOM 2623 N N . ALA B 1 117 ? 0.217 -11.406 -11.617 1 98.5 117 ALA B N 1
ATOM 2624 C CA . ALA B 1 117 ? 1.595 -11.484 -12.102 1 98.5 117 ALA B CA 1
ATOM 2625 C C . ALA B 1 117 ? 2.531 -11.984 -11 1 98.5 117 ALA B C 1
ATOM 2627 O O . ALA B 1 117 ? 3.436 -12.773 -11.258 1 98.5 117 ALA B O 1
ATOM 2628 N N . LEU B 1 118 ? 2.285 -11.5 -9.789 1 97.62 118 LEU B N 1
ATOM 2629 C CA . LEU B 1 118 ? 3.047 -11.906 -8.609 1 97.62 118 LEU B CA 1
ATOM 2630 C C . LEU B 1 118 ? 2.115 -12.305 -7.469 1 97.62 118 LEU B C 1
ATOM 2632 O O . LEU B 1 118 ? 1.252 -11.523 -7.062 1 97.62 118 LEU B O 1
ATOM 2636 N N . GLN B 1 119 ? 2.254 -13.508 -7.012 1 97.69 119 GLN B N 1
ATOM 2637 C CA . GLN B 1 119 ? 1.489 -14.031 -5.883 1 97.69 119 GLN B CA 1
ATOM 2638 C C . GLN B 1 119 ? 2.412 -14.516 -4.77 1 97.69 119 GLN B C 1
ATOM 2640 O O . GLN B 1 119 ? 3.133 -15.508 -4.941 1 97.69 119 GLN B O 1
ATOM 2645 N N . VAL B 1 120 ? 2.467 -13.844 -3.684 1 96.12 120 VAL B N 1
ATOM 2646 C CA . VAL B 1 120 ? 3.238 -14.195 -2.498 1 96.12 120 VAL B CA 1
ATOM 2647 C C . VAL B 1 120 ? 2.305 -14.352 -1.3 1 96.12 120 VAL B C 1
ATOM 2649 O O . VAL B 1 120 ? 1.808 -13.359 -0.758 1 96.12 120 VAL B O 1
ATOM 2652 N N . GLU B 1 121 ? 2.055 -15.609 -0.912 1 95.94 121 GLU B N 1
ATOM 2653 C CA . GLU B 1 121 ? 1.009 -15.844 0.081 1 95.94 121 GLU B CA 1
ATOM 2654 C C . GLU B 1 121 ? 1.442 -16.891 1.109 1 95.94 121 GLU B C 1
ATOM 2656 O O . GLU B 1 121 ? 2.059 -17.891 0.757 1 95.94 121 GLU B O 1
ATOM 2661 N N . ASP B 1 122 ? 1.087 -16.625 2.365 1 95.5 122 ASP B N 1
ATOM 2662 C CA . ASP B 1 122 ? 1.187 -17.594 3.447 1 95.5 122 ASP B CA 1
ATOM 2663 C C . ASP B 1 122 ? 2.637 -18.016 3.674 1 95.5 122 ASP B C 1
ATOM 2665 O O . ASP B 1 122 ? 2.916 -19.203 3.9 1 95.5 122 ASP B O 1
ATOM 2669 N N . ASN B 1 123 ? 3.533 -17.141 3.463 1 94.19 123 ASN B N 1
ATOM 2670 C CA . ASN B 1 123 ? 4.941 -17.438 3.709 1 94.19 123 ASN B CA 1
ATOM 2671 C C . ASN B 1 123 ? 5.398 -16.906 5.062 1 94.19 123 ASN B C 1
ATOM 2673 O O . ASN B 1 123 ? 4.785 -15.984 5.609 1 94.19 123 ASN B O 1
ATOM 2677 N N . ARG B 1 124 ? 6.332 -17.594 5.613 1 92.19 124 ARG B N 1
ATOM 2678 C CA . ARG B 1 124 ? 6.957 -17.156 6.859 1 92.19 124 ARG B CA 1
ATOM 2679 C C . ARG B 1 124 ? 8.445 -16.891 6.656 1 92.19 124 ARG B C 1
ATOM 2681 O O . ARG B 1 124 ? 9.172 -17.719 6.125 1 92.19 124 ARG B O 1
ATOM 2688 N N . LYS B 1 125 ? 8.914 -15.68 7.066 1 89.12 125 LYS B N 1
ATOM 2689 C CA . LYS B 1 125 ? 10.32 -15.289 6.977 1 89.12 125 LYS B CA 1
ATOM 2690 C C . LYS B 1 125 ? 10.812 -15.336 5.531 1 89.12 125 LYS B C 1
ATOM 2692 O O . LYS B 1 125 ? 11.75 -16.062 5.215 1 89.12 125 LYS B O 1
ATOM 2697 N N . LEU B 1 126 ? 10.148 -14.641 4.652 1 89.25 126 LEU B N 1
ATOM 2698 C CA . LEU B 1 126 ? 10.5 -14.492 3.244 1 89.25 126 LEU B CA 1
ATOM 2699 C C . LEU B 1 126 ? 10.82 -13.039 2.914 1 89.25 126 LEU B C 1
ATOM 2701 O O . LEU B 1 126 ? 10.039 -12.141 3.236 1 89.25 126 LEU B O 1
ATOM 2705 N N . TYR B 1 127 ? 11.977 -12.859 2.371 1 83.69 127 TYR B N 1
ATOM 2706 C CA . TYR B 1 127 ? 12.359 -11.555 1.848 1 83.69 127 TYR B CA 1
ATOM 2707 C C . TYR B 1 127 ? 12.578 -11.617 0.34 1 83.69 127 TYR B C 1
ATOM 2709 O O . TYR B 1 127 ? 13.43 -12.367 -0.14 1 83.69 127 TYR B O 1
ATOM 2717 N N . LEU B 1 128 ? 11.758 -10.898 -0.339 1 82.06 128 LEU B N 1
ATOM 2718 C CA . LEU B 1 128 ? 11.883 -10.852 -1.792 1 82.06 128 LEU B CA 1
ATOM 2719 C C . LEU B 1 128 ? 12.734 -9.664 -2.23 1 82.06 128 LEU B C 1
ATOM 2721 O O . LEU B 1 128 ? 12.508 -8.539 -1.779 1 82.06 128 LEU B O 1
ATOM 2725 N N . ALA B 1 129 ? 13.695 -9.984 -2.986 1 81.19 129 ALA B N 1
ATOM 2726 C CA . ALA B 1 129 ? 14.5 -8.906 -3.549 1 81.19 129 ALA B CA 1
ATOM 2727 C C . ALA B 1 129 ? 14.156 -8.672 -5.02 1 81.19 129 ALA B C 1
ATOM 2729 O O . ALA B 1 129 ? 14.117 -9.617 -5.809 1 81.19 129 ALA B O 1
ATOM 2730 N N . TRP B 1 130 ? 13.781 -7.5 -5.266 1 81.62 130 TRP B N 1
ATOM 2731 C CA . TRP B 1 130 ? 13.508 -7.055 -6.629 1 81.62 130 TRP B CA 1
ATOM 2732 C C . TRP B 1 130 ? 14.453 -5.934 -7.039 1 81.62 130 TRP B C 1
ATOM 2734 O O . TRP B 1 130 ? 14.891 -5.145 -6.195 1 81.62 130 TRP B O 1
ATOM 2744 N N . GLY B 1 131 ? 14.789 -6.023 -8.312 1 74 131 GLY B N 1
ATOM 2745 C CA . GLY B 1 131 ? 15.625 -4.93 -8.773 1 74 131 GLY B CA 1
ATOM 2746 C C . GLY B 1 131 ? 14.836 -3.783 -9.367 1 74 131 GLY B C 1
ATOM 2747 O O . GLY B 1 131 ? 13.625 -3.896 -9.57 1 74 131 GLY B O 1
ATOM 2748 N N . GLY B 1 132 ? 15.438 -2.646 -9.5 1 79.81 132 GLY B N 1
ATOM 2749 C CA . GLY B 1 132 ? 14.891 -1.46 -10.133 1 79.81 132 GLY B CA 1
ATOM 2750 C C . GLY B 1 132 ? 14.727 -1.606 -11.633 1 79.81 132 GLY B C 1
ATOM 2751 O O . GLY B 1 132 ? 14.289 -0.675 -12.305 1 79.81 132 GLY B O 1
ATOM 2752 N N . ARG B 1 133 ? 14.953 -2.867 -12.102 1 89.31 133 ARG B N 1
ATOM 2753 C CA . ARG B 1 133 ? 14.906 -3.07 -13.547 1 89.31 133 ARG B CA 1
ATOM 2754 C C . ARG B 1 133 ? 13.5 -3.443 -14 1 89.31 133 ARG B C 1
ATOM 2756 O O . ARG B 1 133 ? 13.203 -3.43 -15.195 1 89.31 133 ARG B O 1
ATOM 2763 N N . LEU B 1 134 ? 12.703 -3.812 -13.078 1 93.75 134 LEU B N 1
ATOM 2764 C CA . LEU B 1 134 ? 11.336 -4.18 -13.414 1 93.75 134 LEU B CA 1
ATOM 2765 C C . LEU B 1 134 ? 10.594 -3.002 -14.047 1 93.75 134 LEU B C 1
ATOM 2767 O O . LEU B 1 134 ? 10.43 -1.957 -13.414 1 93.75 134 LEU B O 1
ATOM 2771 N N . ARG B 1 135 ? 10.109 -3.211 -15.359 1 92.12 135 ARG B N 1
ATOM 2772 C CA . ARG B 1 135 ? 9.531 -2.09 -16.094 1 92.12 135 ARG B CA 1
ATOM 2773 C C . ARG B 1 135 ? 8.125 -2.418 -16.578 1 92.12 135 ARG B C 1
ATOM 2775 O O . ARG B 1 135 ? 7.285 -1.524 -16.719 1 92.12 135 ARG B O 1
ATOM 2782 N N . VAL B 1 136 ? 7.969 -3.682 -16.844 1 96.94 136 VAL B N 1
ATOM 2783 C CA . VAL B 1 136 ? 6.684 -4.035 -17.438 1 96.94 136 VAL B CA 1
ATOM 2784 C C . VAL B 1 136 ? 6.078 -5.223 -16.688 1 96.94 136 VAL B C 1
ATOM 2786 O O . VAL B 1 136 ? 6.688 -6.293 -16.625 1 96.94 136 VAL B O 1
ATOM 2789 N N . VAL B 1 137 ? 4.977 -5.035 -16.156 1 98 137 VAL B N 1
ATOM 2790 C CA . VAL B 1 137 ? 4.176 -6.102 -15.57 1 98 137 VAL B CA 1
ATOM 2791 C C . VAL B 1 137 ? 2.744 -6.023 -16.094 1 98 137 VAL B C 1
ATOM 2793 O O . VAL B 1 137 ? 2.1 -4.977 -16 1 98 137 VAL B O 1
ATOM 2796 N N . ARG B 1 138 ? 2.268 -7.105 -16.672 1 98 138 ARG B N 1
ATOM 2797 C CA . ARG B 1 138 ? 0.915 -7.156 -17.219 1 98 138 ARG B CA 1
ATOM 2798 C C . ARG B 1 138 ? 0.223 -8.461 -16.844 1 98 138 ARG B C 1
ATOM 2800 O O . ARG B 1 138 ? 0.853 -9.523 -16.828 1 98 138 ARG B O 1
ATOM 2807 N N . THR B 1 139 ? -0.962 -8.43 -16.547 1 98.25 139 THR B N 1
ATOM 2808 C CA . THR B 1 139 ? -1.824 -9.586 -16.312 1 98.25 139 THR B CA 1
ATOM 2809 C C . THR B 1 139 ? -3.279 -9.242 -16.641 1 98.25 139 THR B C 1
ATOM 2811 O O . THR B 1 139 ? -3.689 -8.086 -16.516 1 98.25 139 THR B O 1
ATOM 2814 N N . ASN B 1 140 ? -4.039 -10.188 -17.016 1 96.94 140 ASN B N 1
ATOM 2815 C CA . ASN B 1 140 ? -5.465 -9.992 -17.25 1 96.94 140 ASN B CA 1
ATOM 2816 C C . ASN B 1 140 ? -6.281 -10.188 -15.977 1 96.94 140 ASN B C 1
ATOM 2818 O O . ASN B 1 140 ? -7.492 -9.977 -15.977 1 96.94 140 ASN B O 1
ATOM 2822 N N . ASN B 1 141 ? -5.598 -10.523 -14.914 1 97.31 141 ASN B N 1
ATOM 2823 C CA . ASN B 1 141 ? -6.258 -10.672 -13.625 1 97.31 141 ASN B CA 1
ATOM 2824 C C . ASN B 1 141 ? -6.605 -9.312 -13.016 1 97.31 141 ASN B C 1
ATOM 2826 O O . ASN B 1 141 ? -5.859 -8.344 -13.188 1 97.31 141 ASN B O 1
ATOM 2830 N N . LYS B 1 142 ? -7.688 -9.289 -12.289 1 96.56 142 LYS B N 1
ATOM 2831 C CA . LYS B 1 142 ? -8.094 -8.047 -11.633 1 96.56 142 LYS B CA 1
ATOM 2832 C C . LYS B 1 142 ? -7.059 -7.602 -10.602 1 96.56 142 LYS B C 1
ATOM 2834 O O . LYS B 1 142 ? -6.953 -6.414 -10.297 1 96.56 142 LYS B O 1
ATOM 2839 N N . ILE B 1 143 ? -6.395 -8.586 -10.039 1 98.06 143 ILE B N 1
ATOM 2840 C CA . ILE B 1 143 ? -5.32 -8.336 -9.086 1 98.06 143 ILE B CA 1
ATOM 2841 C C . ILE B 1 143 ? -3.967 -8.57 -9.758 1 98.06 143 ILE B C 1
ATOM 2843 O O . ILE B 1 143 ? -3.734 -9.625 -10.352 1 98.06 143 ILE B O 1
ATOM 2847 N N . THR B 1 144 ? -3.115 -7.539 -9.727 1 98.5 144 THR B N 1
ATOM 2848 C CA . THR B 1 144 ? -1.8 -7.66 -10.344 1 98.5 144 THR B CA 1
ATOM 2849 C C . THR B 1 144 ? -0.807 -8.305 -9.375 1 98.5 144 THR B C 1
ATOM 2851 O O . THR B 1 144 ? -0.07 -9.219 -9.758 1 98.5 144 THR B O 1
ATOM 2854 N N . TYR B 1 145 ? -0.796 -7.742 -8.094 1 97.62 145 TYR B N 1
ATOM 2855 C CA . TYR B 1 145 ? 0.103 -8.211 -7.047 1 97.62 145 TYR B CA 1
ATOM 2856 C C . TYR B 1 145 ? -0.682 -8.703 -5.84 1 97.62 145 TYR B C 1
ATOM 2858 O O . TYR B 1 145 ? -1.431 -7.941 -5.223 1 97.62 145 TYR B O 1
ATOM 2866 N N . LEU B 1 146 ? -0.595 -9.961 -5.551 1 97.75 146 LEU B N 1
ATOM 2867 C CA . LEU B 1 146 ? -1.197 -10.547 -4.359 1 97.75 146 LEU B CA 1
ATOM 2868 C C . LEU B 1 146 ? -0.138 -10.836 -3.299 1 97.75 146 LEU B C 1
ATOM 2870 O O . LEU B 1 146 ? 0.659 -11.766 -3.445 1 97.75 146 LEU B O 1
ATOM 2874 N N . LEU B 1 147 ? -0.029 -10.039 -2.264 1 95.44 147 LEU B N 1
ATOM 2875 C CA . LEU B 1 147 ? 0.894 -10.164 -1.141 1 95.44 147 LEU B CA 1
ATOM 2876 C C . LEU B 1 147 ? 0.134 -10.312 0.173 1 95.44 147 LEU B C 1
ATOM 2878 O O . LEU B 1 147 ? -0.242 -9.312 0.792 1 95.44 147 LEU B O 1
ATOM 2882 N N . LYS B 1 148 ? -0.083 -11.539 0.554 1 94.94 148 LYS B N 1
ATOM 2883 C CA . LYS B 1 148 ? -0.987 -11.758 1.68 1 94.94 148 LYS B CA 1
ATOM 2884 C C . LYS B 1 148 ? -0.421 -12.789 2.646 1 94.94 148 LYS B C 1
ATOM 2886 O O . LYS B 1 148 ? 0.128 -13.812 2.223 1 94.94 148 LYS B O 1
ATOM 2891 N N . ASN B 1 149 ? -0.571 -12.539 3.943 1 93.62 149 ASN B N 1
ATOM 2892 C CA . ASN B 1 149 ? -0.27 -13.492 5.012 1 93.62 149 ASN B CA 1
ATOM 2893 C C . ASN B 1 149 ? 1.189 -13.938 4.973 1 93.62 149 ASN B C 1
ATOM 2895 O O . ASN B 1 149 ? 1.482 -15.133 5.039 1 93.62 149 ASN B O 1
ATOM 2899 N N . ASN B 1 150 ? 2.111 -13 4.707 1 90.38 150 ASN B N 1
ATOM 2900 C CA . ASN B 1 150 ? 3.535 -13.312 4.633 1 90.38 150 ASN B CA 1
ATOM 2901 C C . ASN B 1 150 ? 4.273 -12.844 5.887 1 90.38 150 ASN B C 1
ATOM 2903 O O . ASN B 1 150 ? 5.504 -12.758 5.891 1 90.38 150 ASN B O 1
ATOM 2907 N N . GLY B 1 151 ? 3.611 -12.828 6.887 1 76.31 151 GLY B N 1
ATOM 2908 C CA . GLY B 1 151 ? 4.215 -12.391 8.141 1 76.31 151 GLY B CA 1
ATOM 2909 C C . GLY B 1 151 ? 4.441 -10.891 8.203 1 76.31 151 GLY B C 1
ATOM 2910 O O . GLY B 1 151 ? 3.838 -10.133 7.441 1 76.31 151 GLY B O 1
ATOM 2911 N N . ILE B 1 152 ? 5.312 -10.445 9.094 1 63.81 152 ILE B N 1
ATOM 2912 C CA . ILE B 1 152 ? 5.395 -9.031 9.445 1 63.81 152 ILE B CA 1
ATOM 2913 C C . ILE B 1 152 ? 6.523 -8.367 8.664 1 63.81 152 ILE B C 1
ATOM 2915 O O . ILE B 1 152 ? 6.887 -7.223 8.93 1 63.81 152 ILE B O 1
ATOM 2919 N N . SER B 1 153 ? 6.984 -9 7.598 1 73.62 153 SER B N 1
ATOM 2920 C CA . SER B 1 153 ? 8.039 -8.297 6.871 1 73.62 153 SER B CA 1
ATOM 2921 C C . SER B 1 153 ? 7.48 -7.121 6.082 1 73.62 153 SER B C 1
ATOM 2923 O O . SER B 1 153 ? 6.633 -7.305 5.203 1 73.62 153 SER B O 1
ATOM 2925 N N . PRO B 1 154 ? 7.965 -5.961 6.449 1 82.75 154 PRO B N 1
ATOM 2926 C CA . PRO B 1 154 ? 7.449 -4.773 5.766 1 82.75 154 PRO B CA 1
ATOM 2927 C C . PRO B 1 154 ? 7.977 -4.633 4.34 1 82.75 154 PRO B C 1
ATOM 2929 O O . PRO B 1 154 ? 9.039 -5.168 4.02 1 82.75 154 PRO B O 1
ATOM 2932 N N . ILE B 1 155 ? 7.219 -4.02 3.547 1 86.31 155 ILE B N 1
ATOM 2933 C CA . ILE B 1 155 ? 7.672 -3.66 2.205 1 86.31 155 ILE B CA 1
ATOM 2934 C C . ILE B 1 155 ? 8.133 -2.205 2.191 1 86.31 155 ILE B C 1
ATOM 2936 O O . ILE B 1 155 ? 7.547 -1.353 2.861 1 86.31 155 ILE B O 1
ATOM 2940 N N . SER B 1 156 ? 9.18 -2.004 1.471 1 85.69 156 SER B N 1
ATOM 2941 C CA . SER B 1 156 ? 9.617 -0.62 1.33 1 85.69 156 SER B CA 1
ATOM 2942 C C . SER B 1 156 ? 8.703 0.155 0.382 1 85.69 156 SER B C 1
ATOM 2944 O O . SER B 1 156 ? 8.281 -0.372 -0.646 1 85.69 156 SER B O 1
ATOM 2946 N N . PRO B 1 157 ? 8.523 1.41 0.756 1 88.44 157 PRO B N 1
ATOM 2947 C CA . PRO B 1 157 ? 7.723 2.227 -0.16 1 88.44 157 PRO B CA 1
ATOM 2948 C C . PRO B 1 157 ? 8.336 2.322 -1.556 1 88.44 157 PRO B C 1
ATOM 2950 O O . PRO B 1 157 ? 7.609 2.383 -2.551 1 88.44 157 PRO B O 1
ATOM 2953 N N . ASN B 1 158 ? 9.625 2.307 -1.633 1 84.88 158 ASN B N 1
ATOM 2954 C CA . ASN B 1 158 ? 10.297 2.344 -2.928 1 84.88 158 ASN B CA 1
ATOM 2955 C C . ASN B 1 158 ? 10 1.094 -3.75 1 84.88 158 ASN B C 1
ATOM 2957 O O . ASN B 1 158 ? 9.695 1.188 -4.941 1 84.88 158 ASN B O 1
ATOM 2961 N N . LEU B 1 159 ? 10.156 -0.004 -3.084 1 87 159 LEU B N 1
ATOM 2962 C CA . LEU B 1 159 ? 9.852 -1.248 -3.781 1 87 159 LEU B CA 1
ATOM 2963 C C . LEU B 1 159 ? 8.398 -1.276 -4.23 1 87 159 LEU B C 1
ATOM 2965 O O . LEU B 1 159 ? 8.102 -1.673 -5.359 1 87 159 LEU B O 1
ATOM 2969 N N . TYR B 1 160 ? 7.527 -0.875 -3.379 1 92.31 160 TYR B N 1
ATOM 2970 C CA . TYR B 1 160 ? 6.113 -0.775 -3.721 1 92.31 160 TYR B CA 1
ATOM 2971 C C . TYR B 1 160 ? 5.914 0.062 -4.977 1 92.31 160 TYR B C 1
ATOM 2973 O O . TYR B 1 160 ? 5.18 -0.337 -5.887 1 92.31 160 TYR B O 1
ATOM 2981 N N . ASN B 1 161 ? 6.57 1.179 -5.035 1 91.69 161 ASN B N 1
ATOM 2982 C CA . ASN B 1 161 ? 6.422 2.068 -6.184 1 91.69 161 ASN B CA 1
ATOM 2983 C C . ASN B 1 161 ? 7.012 1.455 -7.449 1 91.69 161 ASN B C 1
ATOM 2985 O O . ASN B 1 161 ? 6.484 1.656 -8.547 1 91.69 161 ASN B O 1
ATOM 2989 N N . VAL B 1 162 ? 8.086 0.741 -7.305 1 90.88 162 VAL B N 1
ATOM 2990 C CA . VAL B 1 162 ? 8.633 0.041 -8.461 1 90.88 162 VAL B CA 1
ATOM 2991 C C . VAL B 1 162 ? 7.594 -0.917 -9.031 1 90.88 162 VAL B C 1
ATOM 2993 O O . VAL B 1 162 ? 7.348 -0.928 -10.242 1 90.88 162 VAL B O 1
ATOM 2996 N N . LEU B 1 163 ? 7.02 -1.643 -8.18 1 94.38 163 LEU B N 1
ATOM 2997 C CA . LEU B 1 163 ? 5.984 -2.578 -8.602 1 94.38 163 LEU B CA 1
ATOM 2998 C C . LEU B 1 163 ? 4.801 -1.837 -9.219 1 94.38 163 LEU B C 1
ATOM 3000 O O . LEU B 1 163 ? 4.293 -2.238 -10.266 1 94.38 163 LEU B O 1
ATOM 3004 N N . TYR B 1 164 ? 4.414 -0.789 -8.609 1 94.69 164 TYR B N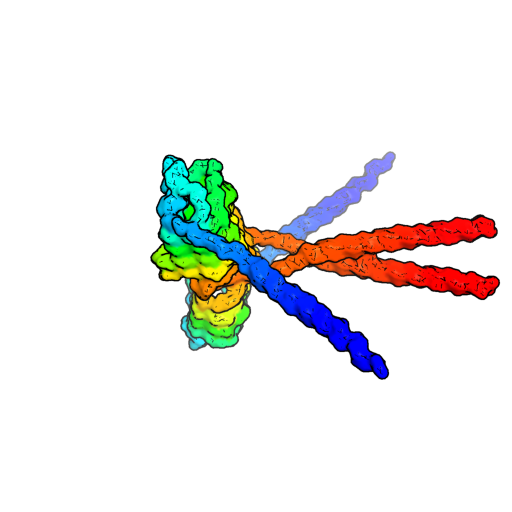 1
ATOM 3005 C CA . TYR B 1 164 ? 3.279 -0.001 -9.07 1 94.69 164 TYR B CA 1
ATOM 3006 C C . TYR B 1 164 ? 3.521 0.521 -10.484 1 94.69 164 TYR B C 1
ATOM 3008 O O . TYR B 1 164 ? 2.695 0.322 -11.375 1 94.69 164 TYR B O 1
ATOM 3016 N N . TYR B 1 165 ? 4.645 1.08 -10.688 1 93.56 165 TYR B N 1
ATOM 3017 C CA . TYR B 1 165 ? 4.906 1.719 -11.977 1 93.56 165 TYR B CA 1
ATOM 3018 C C . TYR B 1 165 ? 5.137 0.679 -13.062 1 93.56 165 TYR B C 1
ATOM 3020 O O . TYR B 1 165 ? 4.801 0.903 -14.227 1 93.56 165 TYR B O 1
ATOM 3028 N N . ALA B 1 166 ? 5.684 -0.411 -12.664 1 94.56 166 ALA B N 1
ATOM 3029 C CA . ALA B 1 166 ? 5.918 -1.473 -13.641 1 94.56 166 ALA B CA 1
ATOM 3030 C C . ALA B 1 166 ? 4.602 -1.991 -14.211 1 94.56 166 ALA B C 1
ATOM 3032 O O . ALA B 1 166 ? 4.566 -2.496 -15.336 1 94.56 166 ALA B O 1
ATOM 3033 N N . ALA B 1 167 ? 3.553 -1.884 -13.469 1 96.25 167 ALA B N 1
ATOM 3034 C CA . ALA B 1 167 ? 2.273 -2.451 -13.883 1 96.25 167 ALA B CA 1
ATOM 3035 C C . ALA B 1 167 ? 1.288 -1.354 -14.273 1 96.25 167 ALA B C 1
ATOM 3037 O O . ALA B 1 167 ? 0.122 -1.632 -14.562 1 96.25 167 ALA B O 1
ATOM 3038 N N . PHE B 1 168 ? 1.73 -0.185 -14.266 1 91.81 168 PHE B N 1
ATOM 3039 C CA . PHE B 1 168 ? 0.845 0.927 -14.586 1 91.81 168 PHE B CA 1
ATOM 3040 C C . PHE B 1 168 ? 0.304 0.792 -16 1 91.81 168 PHE B C 1
ATOM 3042 O O . PHE B 1 168 ? 1.044 0.437 -16.922 1 91.81 168 PHE B O 1
ATOM 3049 N N . PRO B 1 169 ? -1.109 0.906 -16.172 1 88.5 169 PRO B N 1
ATOM 3050 C CA . PRO B 1 169 ? -2.104 1.534 -15.305 1 88.5 169 PRO B CA 1
ATOM 3051 C C . PRO B 1 169 ? -2.92 0.516 -14.508 1 88.5 169 PRO B C 1
ATOM 3053 O O . PRO B 1 169 ? -3.812 0.894 -13.75 1 88.5 169 PRO B O 1
ATOM 3056 N N . ARG B 1 170 ? -2.68 -0.755 -14.617 1 91.56 170 ARG B N 1
ATOM 3057 C CA . ARG B 1 170 ? -3.455 -1.773 -13.914 1 91.56 170 ARG B CA 1
ATOM 3058 C C . ARG B 1 170 ? -2.678 -2.328 -12.727 1 91.56 170 ARG B C 1
ATOM 3060 O O . ARG B 1 170 ? -2.568 -3.545 -12.562 1 91.56 170 ARG B O 1
ATOM 3067 N N . SER B 1 171 ? -2.082 -1.434 -11.945 1 94.69 171 SER B N 1
ATOM 3068 C CA . SER B 1 171 ? -1.266 -1.804 -10.797 1 94.69 171 SER B CA 1
ATOM 3069 C C . SER B 1 171 ? -2.127 -2.031 -9.555 1 94.69 171 SER B C 1
ATOM 3071 O O . SER B 1 171 ? -2.123 -1.214 -8.633 1 94.69 171 SER B O 1
ATOM 3073 N N . THR B 1 172 ? -2.873 -3.107 -9.484 1 97.38 172 THR B N 1
ATOM 3074 C CA . THR B 1 172 ? -3.748 -3.395 -8.352 1 97.38 172 THR B CA 1
ATOM 3075 C C . THR B 1 172 ? -3.064 -4.336 -7.363 1 97.38 172 THR B C 1
ATOM 3077 O O . THR B 1 172 ? -2.602 -5.414 -7.742 1 97.38 172 THR B O 1
ATOM 3080 N N . PHE B 1 173 ? -3.02 -3.857 -6.082 1 97.5 173 PHE B N 1
ATOM 3081 C CA . PHE B 1 173 ? -2.416 -4.648 -5.02 1 97.5 173 PHE B CA 1
ATOM 3082 C C . PHE B 1 173 ? -3.484 -5.211 -4.09 1 97.5 173 PHE B C 1
ATOM 3084 O O . PHE B 1 173 ? -4.41 -4.496 -3.695 1 97.5 173 PHE B O 1
ATOM 3091 N N . LEU B 1 174 ? -3.506 -6.453 -3.838 1 98.06 174 LEU B N 1
ATOM 3092 C CA . LEU B 1 174 ? -4.086 -7.047 -2.639 1 98.06 174 LEU B CA 1
ATOM 3093 C C . LEU B 1 174 ? -3.004 -7.363 -1.611 1 98.06 174 LEU B C 1
ATOM 3095 O O . LEU B 1 174 ? -2.219 -8.297 -1.798 1 98.06 174 LEU B O 1
ATOM 3099 N N . ILE B 1 175 ? -2.939 -6.539 -0.556 1 96.19 175 ILE B N 1
ATOM 3100 C CA . ILE B 1 175 ? -1.763 -6.555 0.307 1 96.19 175 ILE B CA 1
ATOM 3101 C C . ILE B 1 175 ? -2.188 -6.371 1.763 1 96.19 175 ILE B C 1
ATOM 3103 O O . ILE B 1 175 ? -3.146 -5.652 2.051 1 96.19 175 ILE B O 1
ATOM 3107 N N . ASP B 1 176 ? -1.506 -7.059 2.676 1 95.44 176 ASP B N 1
ATOM 3108 C CA . ASP B 1 176 ? -1.814 -6.93 4.094 1 95.44 176 ASP B CA 1
ATOM 3109 C C . ASP B 1 176 ? -0.543 -6.73 4.918 1 95.44 176 ASP B C 1
ATOM 3111 O O . ASP B 1 176 ? -0.439 -7.23 6.039 1 95.44 176 ASP B O 1
ATOM 3115 N N . THR B 1 177 ? 0.462 -6.082 4.359 1 91.88 177 THR B N 1
ATOM 3116 C CA . THR B 1 177 ? 1.708 -5.809 5.07 1 91.88 177 THR B CA 1
ATOM 3117 C C . THR B 1 177 ? 1.903 -4.309 5.266 1 91.88 177 THR B C 1
ATOM 3119 O O . THR B 1 177 ? 1.383 -3.504 4.488 1 91.88 177 THR B O 1
ATOM 3122 N N . HIS B 1 178 ? 2.635 -3.934 6.277 1 90.19 178 HIS B N 1
ATOM 3123 C CA . HIS B 1 178 ? 2.912 -2.525 6.535 1 90.19 178 HIS B CA 1
ATOM 3124 C C . HIS B 1 178 ? 4.121 -2.047 5.738 1 90.19 178 HIS B C 1
ATOM 3126 O O . HIS B 1 178 ? 4.809 -2.85 5.102 1 90.19 178 HIS B O 1
ATOM 3132 N N . MET B 1 179 ? 4.25 -0.72 5.777 1 88.31 179 MET B N 1
ATOM 3133 C CA . MET B 1 179 ? 5.371 -0.12 5.055 1 88.31 179 MET B CA 1
ATOM 3134 C C . MET B 1 179 ? 6.527 0.182 6 1 88.31 179 MET B C 1
ATOM 3136 O O . MET B 1 179 ? 6.312 0.609 7.137 1 88.31 179 MET B O 1
ATOM 3140 N N . ASN B 1 180 ? 7.703 -0.107 5.438 1 85.31 180 ASN B N 1
ATOM 3141 C CA . ASN B 1 180 ? 8.906 0.27 6.168 1 85.31 180 ASN B CA 1
ATOM 3142 C C . ASN B 1 180 ? 9.242 1.747 5.977 1 85.31 180 ASN B C 1
ATOM 3144 O O . ASN B 1 180 ? 9.844 2.127 4.969 1 85.31 180 ASN B O 1
ATOM 3148 N N . VAL B 1 181 ? 8.742 2.57 6.848 1 76.44 181 VAL B N 1
ATOM 3149 C CA . VAL B 1 181 ? 8.992 4.004 6.73 1 76.44 181 VAL B CA 1
ATOM 3150 C C . VAL B 1 181 ? 10.156 4.398 7.637 1 76.44 181 VAL B C 1
ATOM 3152 O O . VAL B 1 181 ? 10.195 4.008 8.805 1 76.44 181 VAL B O 1
ATOM 3155 N N . MET B 1 182 ? 11.289 4.672 7.012 1 62.69 182 MET B N 1
ATOM 3156 C CA . MET B 1 182 ? 12.414 5.164 7.801 1 62.69 182 MET B CA 1
ATOM 3157 C C . MET B 1 182 ? 12.18 6.602 8.25 1 62.69 182 MET B C 1
ATOM 3159 O O . MET B 1 182 ? 11.695 7.426 7.473 1 62.69 182 MET B O 1
ATOM 3163 N N . VAL B 1 183 ? 12 6.777 9.508 1 56.19 183 VAL B N 1
ATOM 3164 C CA . VAL B 1 183 ? 11.906 8.125 10.055 1 56.19 183 VAL B CA 1
ATOM 3165 C C . VAL B 1 183 ? 13.133 8.938 9.648 1 56.19 183 VAL B C 1
ATOM 3167 O O . VAL B 1 183 ? 14.266 8.531 9.914 1 56.19 183 VAL B O 1
ATOM 3170 N N . THR B 1 184 ? 12.969 9.461 8.367 1 56.56 184 THR B N 1
ATOM 3171 C CA . THR B 1 184 ? 14.109 10.305 8 1 56.56 184 THR B CA 1
ATOM 3172 C C . THR B 1 184 ? 14.211 11.508 8.93 1 56.56 184 THR B C 1
ATOM 3174 O O . THR B 1 184 ? 13.195 12.117 9.281 1 56.56 184 THR B O 1
ATOM 3177 N N . ASN B 1 185 ? 15.18 11.469 9.68 1 60.44 185 ASN B N 1
ATOM 3178 C CA . ASN B 1 185 ? 15.461 12.648 10.492 1 60.44 185 ASN B CA 1
ATOM 3179 C C . ASN B 1 185 ? 15.93 13.82 9.641 1 60.44 185 ASN B C 1
ATOM 3181 O O . ASN B 1 185 ? 16.906 14.484 9.977 1 60.44 185 ASN B O 1
ATOM 3185 N N . GLU B 1 186 ? 15.328 13.898 8.531 1 61.81 186 GLU B N 1
ATOM 3186 C CA . GLU B 1 186 ? 15.742 14.977 7.633 1 61.81 186 GLU B CA 1
ATOM 3187 C C . GLU B 1 186 ? 15.625 16.328 8.312 1 61.81 186 GLU B C 1
ATOM 3189 O O . GLU B 1 186 ? 16.531 17.172 8.203 1 61.81 186 GLU B O 1
ATOM 3194 N N . SER B 1 187 ? 14.539 16.484 8.852 1 62.28 187 SER B N 1
ATOM 3195 C CA . SER B 1 187 ? 14.359 17.781 9.516 1 62.28 187 SER B CA 1
ATOM 3196 C C . SER B 1 187 ? 15.461 18.031 10.547 1 62.28 187 SER B C 1
ATOM 3198 O O . SER B 1 187 ? 15.945 19.141 10.688 1 62.28 187 SER B O 1
ATOM 3200 N N . PHE B 1 188 ? 15.82 16.984 11.164 1 68.81 188 PHE B N 1
ATOM 3201 C CA . PHE B 1 188 ? 16.891 17.125 12.133 1 68.81 188 PHE B CA 1
ATOM 3202 C C . PHE B 1 188 ? 18.203 17.5 11.445 1 68.81 188 PHE B C 1
ATOM 3204 O O . PHE B 1 188 ? 18.859 18.469 11.828 1 68.81 188 PHE B O 1
ATOM 3211 N N . TYR B 1 189 ? 18.406 16.828 10.406 1 67.94 189 TYR B N 1
ATOM 3212 C CA . TYR B 1 189 ? 19.703 17.078 9.758 1 67.94 189 TYR B CA 1
ATOM 3213 C C . TYR B 1 189 ? 19.672 18.391 8.984 1 67.94 189 TYR B C 1
ATOM 3215 O O . TYR B 1 189 ? 20.703 19.062 8.875 1 67.94 189 TYR B O 1
ATOM 3223 N N . LYS B 1 190 ? 18.609 18.75 8.523 1 73.75 190 LYS B N 1
ATOM 3224 C CA . LYS B 1 190 ? 18.453 20.047 7.883 1 73.75 190 LYS B CA 1
ATOM 3225 C C . LYS B 1 190 ? 18.688 21.188 8.883 1 73.75 190 LYS B C 1
ATOM 3227 O O . LYS B 1 190 ? 19.406 22.141 8.602 1 73.75 190 LYS B O 1
ATOM 3232 N N . ALA B 1 191 ? 18.141 21.047 10.016 1 75.25 191 ALA B N 1
ATOM 3233 C CA . ALA B 1 191 ? 18.328 22.031 11.07 1 75.25 191 ALA B CA 1
ATOM 3234 C C . ALA B 1 191 ? 19.781 22.094 11.516 1 75.25 191 ALA B C 1
ATOM 3236 O O . ALA B 1 191 ? 20.344 23.172 11.703 1 75.25 191 ALA B O 1
ATOM 3237 N N . MET B 1 192 ? 20.359 21 11.625 1 75.19 192 MET B N 1
ATOM 3238 C CA . MET B 1 192 ? 21.766 20.953 12.023 1 75.19 192 MET B CA 1
ATOM 3239 C C . MET B 1 192 ? 22.656 21.578 10.961 1 75.19 192 MET B C 1
ATOM 3241 O O . MET B 1 192 ? 23.578 22.328 11.281 1 75.19 192 MET B O 1
ATOM 3245 N N . ALA B 1 193 ? 22.328 21.297 9.766 1 71.25 193 ALA B N 1
ATOM 3246 C CA . ALA B 1 193 ? 23.094 21.891 8.672 1 71.25 193 ALA B CA 1
ATOM 3247 C C . ALA B 1 193 ? 22.969 23.406 8.656 1 71.25 193 ALA B C 1
ATOM 3249 O O . ALA B 1 193 ? 23.953 24.109 8.445 1 71.25 193 ALA B O 1
ATOM 3250 N N . ALA B 1 194 ? 21.875 23.875 8.891 1 78.06 194 ALA B N 1
ATOM 3251 C CA . ALA B 1 194 ? 21.656 25.312 8.945 1 78.06 194 ALA B CA 1
ATOM 3252 C C . ALA B 1 194 ? 22.406 25.938 10.117 1 78.06 194 ALA B C 1
ATOM 3254 O O . ALA B 1 194 ? 23.094 26.953 9.961 1 78.06 194 ALA B O 1
ATOM 3255 N N . ALA B 1 195 ? 22.297 25.297 11.258 1 80 195 ALA B N 1
ATOM 3256 C CA . ALA B 1 195 ? 22.953 25.797 12.461 1 80 195 ALA B CA 1
ATOM 3257 C C . ALA B 1 195 ? 24.469 25.844 12.281 1 80 195 ALA B C 1
ATOM 3259 O O . ALA B 1 195 ? 25.109 26.875 12.539 1 80 195 ALA B O 1
ATOM 3260 N N . PHE B 1 196 ? 24.984 24.844 11.812 1 77.38 196 PHE B N 1
ATOM 3261 C CA . PHE B 1 196 ? 26.422 24.75 11.641 1 77.38 196 PHE B CA 1
ATOM 3262 C C . PHE B 1 196 ? 26.891 25.672 10.523 1 77.38 196 PHE B C 1
ATOM 3264 O O . PHE B 1 196 ? 27.984 26.25 10.594 1 77.38 196 PHE B O 1
ATOM 3271 N N . GLY B 1 197 ? 26.031 25.797 9.562 1 74.75 197 GLY B N 1
ATOM 3272 C CA . GLY B 1 197 ? 26.328 26.75 8.508 1 74.75 197 GLY B CA 1
ATOM 3273 C C . GLY B 1 197 ? 26.391 28.188 9 1 74.75 197 GLY B C 1
ATOM 3274 O O . GLY B 1 197 ? 27.344 28.922 8.695 1 74.75 197 GLY B O 1
ATOM 3275 N N . PHE B 1 198 ? 25.5 28.562 9.773 1 80.69 198 PHE B N 1
ATOM 3276 C CA . PHE B 1 198 ? 25.469 29.906 10.336 1 80.69 198 PHE B CA 1
ATOM 3277 C C . PHE B 1 198 ? 26.656 30.125 11.273 1 80.69 198 PHE B C 1
ATOM 3279 O O . PHE B 1 198 ? 27.297 31.172 11.25 1 80.69 198 PHE B O 1
ATOM 3286 N N . MET B 1 199 ? 26.953 29.234 12.062 1 79.56 199 MET B N 1
ATOM 3287 C CA . MET B 1 199 ? 28.094 29.328 12.977 1 79.56 199 MET B CA 1
ATOM 3288 C C . MET B 1 199 ? 29.406 29.5 12.203 1 79.56 199 MET B C 1
ATOM 3290 O O . MET B 1 199 ? 30.234 30.328 12.57 1 79.56 199 MET B O 1
ATOM 3294 N N . SER B 1 200 ? 29.5 28.766 11.133 1 76.62 200 SER B N 1
ATOM 3295 C CA . SER B 1 200 ? 30.688 28.859 10.297 1 76.62 200 SER B CA 1
ATOM 3296 C C . SER B 1 200 ? 30.781 30.234 9.641 1 76.62 200 SER B C 1
ATOM 3298 O O . SER B 1 200 ? 31.875 30.812 9.555 1 76.62 200 SER B O 1
ATOM 3300 N N . LEU B 1 201 ? 29.734 30.734 9.266 1 78.25 201 LEU B N 1
ATOM 3301 C CA . LEU B 1 201 ? 29.703 32.062 8.664 1 78.25 201 LEU B CA 1
ATOM 3302 C C . LEU B 1 201 ? 30.094 33.125 9.68 1 78.25 201 LEU B C 1
ATOM 3304 O O . LEU B 1 201 ? 30.906 34 9.398 1 78.25 201 LEU B O 1
ATOM 3308 N N . PHE B 1 202 ? 29.562 33.062 10.797 1 83.5 202 PHE B N 1
ATOM 3309 C CA . PHE B 1 202 ? 29.859 34 11.852 1 83.5 202 PHE B CA 1
ATOM 3310 C C . PHE B 1 202 ? 31.328 33.938 12.258 1 83.5 202 PHE B C 1
ATOM 3312 O O . PHE B 1 202 ? 31.984 34.969 12.461 1 83.5 202 PHE B O 1
ATOM 3319 N N . LEU B 1 203 ? 31.781 32.781 12.367 1 78.44 203 LEU B N 1
ATOM 3320 C CA . LEU B 1 203 ? 33.188 32.594 12.711 1 78.44 203 LEU B CA 1
ATOM 3321 C C . LEU B 1 203 ? 34.094 33.156 11.633 1 78.44 203 LEU B C 1
ATOM 3323 O O . LEU B 1 203 ? 35.125 33.781 11.938 1 78.44 203 LEU B O 1
ATOM 3327 N N . ALA B 1 204 ? 33.688 32.938 10.445 1 73.5 204 ALA B N 1
ATOM 3328 C CA . ALA B 1 204 ? 34.469 33.469 9.328 1 73.5 204 ALA B CA 1
ATOM 3329 C C . ALA B 1 204 ? 34.469 35 9.352 1 73.5 204 ALA B C 1
ATOM 3331 O O . ALA B 1 204 ? 35.531 35.594 9.18 1 73.5 204 ALA B O 1
ATOM 3332 N N . ILE B 1 205 ? 33.438 35.562 9.617 1 75.56 205 ILE B N 1
ATOM 3333 C CA . ILE B 1 205 ? 33.312 37.031 9.703 1 75.56 205 ILE B CA 1
ATOM 3334 C C . ILE B 1 205 ? 34.156 37.531 10.867 1 75.56 205 ILE B C 1
ATOM 3336 O O . ILE B 1 205 ? 34.875 38.531 10.734 1 75.56 205 ILE B O 1
ATOM 3340 N N . GLY B 1 206 ? 34.062 36.938 11.945 1 75.75 206 GLY B N 1
ATOM 3341 C CA . GLY B 1 206 ? 34.844 37.344 13.102 1 75.75 206 GLY B CA 1
ATOM 3342 C C . GLY B 1 206 ? 36.344 37.25 12.852 1 75.75 206 GLY B C 1
ATOM 3343 O O . GLY B 1 206 ? 37.062 38.188 13.203 1 75.75 206 GLY B O 1
ATOM 3344 N N . LEU B 1 207 ? 36.75 36.219 12.227 1 73.81 207 LEU B N 1
ATOM 3345 C CA . LEU B 1 207 ? 38.188 36.031 11.93 1 73.81 207 LEU B CA 1
ATOM 3346 C C . LEU B 1 207 ? 38.656 37.094 10.938 1 73.81 207 LEU B C 1
ATOM 3348 O O . LEU B 1 207 ? 39.75 37.625 11.078 1 73.81 207 LEU B O 1
ATOM 3352 N N . ILE B 1 208 ? 37.875 37.406 10.008 1 70.06 208 ILE B N 1
ATOM 3353 C CA . ILE B 1 208 ? 38.219 38.469 9.047 1 70.06 208 ILE B CA 1
ATOM 3354 C C . ILE B 1 208 ? 38.312 39.812 9.758 1 70.06 208 ILE B C 1
ATOM 3356 O O . ILE B 1 208 ? 39.25 40.562 9.508 1 70.06 208 ILE B O 1
ATOM 3360 N N . ALA B 1 209 ? 37.531 40.188 10.719 1 72 209 ALA B N 1
ATOM 3361 C CA . ALA B 1 209 ? 37.562 41.438 11.477 1 72 209 ALA B CA 1
ATOM 3362 C C . ALA B 1 209 ? 38.844 41.531 12.32 1 72 209 ALA B C 1
ATOM 3364 O O . ALA B 1 209 ? 39.469 42.594 12.352 1 72 209 ALA B O 1
ATOM 3365 N N . VAL B 1 210 ? 39.188 40.5 12.938 1 72.88 210 VAL B N 1
ATOM 3366 C CA . VAL B 1 210 ? 40.375 40.5 13.781 1 72.88 210 VAL B CA 1
ATOM 3367 C C . VAL B 1 210 ? 41.625 40.656 12.922 1 72.88 210 VAL B C 1
ATOM 3369 O O . VAL B 1 210 ? 42.531 41.406 13.289 1 72.88 210 VAL B O 1
ATOM 3372 N N . ALA B 1 211 ? 41.625 40.031 11.797 1 63.62 211 ALA B N 1
ATOM 3373 C CA . ALA B 1 211 ? 42.75 40.156 10.883 1 63.62 211 ALA B CA 1
ATOM 3374 C C . ALA B 1 211 ? 42.875 41.562 10.336 1 63.62 211 ALA B C 1
ATOM 3376 O O . ALA B 1 211 ? 44 42.094 10.211 1 63.62 211 ALA B O 1
ATOM 3377 N N . CYS B 1 212 ? 41.906 42.281 10.148 1 64 212 CYS B N 1
ATOM 3378 C CA . CYS B 1 212 ? 41.906 43.656 9.641 1 64 212 CYS B CA 1
ATOM 3379 C C . CYS B 1 212 ? 42.25 44.625 10.758 1 64 212 CYS B C 1
ATOM 3381 O O . CYS B 1 212 ? 42.969 45.594 10.531 1 64 212 CYS B O 1
ATOM 3383 N N . TYR B 1 213 ? 41.781 44.438 11.93 1 64.06 213 TYR B N 1
ATOM 3384 C CA . TYR B 1 213 ? 42.094 45.312 13.047 1 64.06 213 TYR B CA 1
ATOM 3385 C C . TYR B 1 213 ? 43.562 45.188 13.438 1 64.06 213 TYR B C 1
ATOM 3387 O O . TYR B 1 213 ? 44.188 46.188 13.758 1 64.06 213 TYR B O 1
ATOM 3395 N N . GLY B 1 214 ? 44.094 44.125 13.406 1 58.34 214 GLY B N 1
ATOM 3396 C CA . GLY B 1 214 ? 45.5 43.969 13.68 1 58.34 214 GLY B CA 1
ATOM 3397 C C . GLY B 1 214 ? 46.375 44.656 12.664 1 58.34 214 GLY B C 1
ATOM 3398 O O . GLY B 1 214 ? 47.438 45.188 13.008 1 58.34 214 GLY B O 1
ATOM 3399 N N . ARG B 1 215 ? 46 44.812 11.523 1 57.22 215 ARG B N 1
ATOM 3400 C CA . ARG B 1 215 ? 46.75 45.469 10.484 1 57.22 215 ARG B CA 1
ATOM 3401 C C . ARG B 1 215 ? 46.688 46.969 10.648 1 57.22 215 ARG B C 1
ATOM 3403 O O . ARG B 1 215 ? 47.688 47.688 10.352 1 57.22 215 ARG B O 1
ATOM 3410 N N . ILE B 1 216 ? 45.75 47.594 11.141 1 57.12 216 ILE B N 1
ATOM 3411 C CA . ILE B 1 216 ? 45.594 49.031 11.32 1 57.12 216 ILE B CA 1
ATOM 3412 C C . ILE B 1 216 ? 46.5 49.5 12.453 1 57.12 216 ILE B C 1
ATOM 3414 O O . ILE B 1 216 ? 47.156 50.562 12.352 1 57.12 216 ILE B O 1
ATOM 3418 N N . ARG B 1 217 ? 46.812 48.781 13.461 1 58.28 217 ARG B N 1
ATOM 3419 C CA . ARG B 1 217 ? 47.625 49.219 14.586 1 58.28 217 ARG B CA 1
ATOM 3420 C C . ARG B 1 217 ? 49.125 49.156 14.227 1 58.28 217 ARG B C 1
ATOM 3422 O O . ARG B 1 217 ? 49.906 49.969 14.711 1 58.28 217 ARG B O 1
ATOM 3429 N N . GLU B 1 218 ? 49.438 48.344 13.406 1 59.12 218 GLU B N 1
ATOM 3430 C CA . GLU B 1 218 ? 50.844 48.281 13.031 1 59.12 218 GLU B CA 1
ATOM 3431 C C . GLU B 1 218 ? 51.25 49.469 12.148 1 59.12 218 GLU B C 1
ATOM 3433 O O . GLU B 1 218 ? 52.406 49.906 12.188 1 59.12 218 GLU B O 1
ATOM 3438 N N . HIS B 1 219 ? 50.375 50.094 11.508 1 58.75 219 HIS B N 1
ATOM 3439 C CA . HIS B 1 219 ? 50.75 51.188 10.648 1 58.75 219 HIS B CA 1
ATOM 3440 C C . HIS B 1 219 ? 50.719 52.531 11.406 1 58.75 219 HIS B C 1
ATOM 3442 O O . HIS B 1 219 ? 51.188 53.531 10.906 1 58.75 219 HIS B O 1
ATOM 3448 N N . GLU B 1 220 ? 50.125 52.531 12.422 1 57.38 220 GLU B N 1
ATOM 3449 C CA . GLU B 1 220 ? 50.125 53.781 13.156 1 57.38 220 GLU B CA 1
ATOM 3450 C C . GLU B 1 220 ? 51.375 53.906 14.023 1 57.38 220 GLU B C 1
ATOM 3452 O O . GLU B 1 220 ? 51.75 55.031 14.414 1 57.38 220 GLU B O 1
ATOM 3457 N N . ASP B 1 221 ? 52.188 52.969 14.266 1 47.34 221 ASP B N 1
ATOM 3458 C CA . ASP B 1 221 ? 53.438 53.188 14.953 1 47.34 221 ASP B CA 1
ATOM 3459 C C . ASP B 1 221 ? 54.594 53.344 13.953 1 47.34 221 ASP B C 1
ATOM 3461 O O . ASP B 1 221 ? 54.656 52.562 12.984 1 47.34 221 ASP B O 1
#

Solvent-accessible surface area (backbone atoms only — not comparable to full-atom values): 22046 Å² total; per-residue (Å²): 135,82,77,72,71,71,63,65,66,58,52,56,54,51,52,52,50,52,50,50,50,51,50,52,56,60,63,60,53,50,77,76,72,75,83,29,76,40,51,10,69,41,66,24,25,71,30,66,81,37,52,80,69,33,58,78,61,69,28,26,32,30,46,40,45,30,40,42,25,48,34,73,44,85,53,80,44,72,39,41,46,49,26,31,35,29,46,17,26,41,37,38,32,46,28,33,47,37,39,68,28,52,35,35,43,48,26,28,34,31,43,19,52,76,45,34,29,35,32,39,33,49,23,37,56,60,40,79,44,70,32,92,50,40,54,42,39,42,42,73,24,86,43,26,34,37,40,35,62,38,54,86,61,53,44,42,56,66,59,51,34,44,55,32,58,15,14,58,91,65,30,23,32,38,36,49,59,45,55,53,74,73,81,68,58,33,68,57,27,44,50,46,24,49,53,27,41,51,51,32,52,52,50,51,51,50,51,52,52,52,58,53,54,56,54,57,58,60,68,73,103,138,77,77,71,68,69,60,60,61,60,52,52,54,50,51,50,52,52,51,49,52,49,51,52,56,61,63,61,56,52,77,75,71,75,82,29,74,39,51,11,69,39,65,24,25,70,32,66,81,38,51,80,69,33,58,78,60,69,28,26,32,29,47,40,43,33,38,43,26,48,34,72,44,84,56,79,44,73,39,40,46,48,24,29,36,30,46,18,26,42,36,40,32,45,27,34,49,38,38,69,27,52,34,35,43,47,25,26,37,30,44,18,52,76,47,34,28,35,34,40,33,49,25,37,54,60,39,79,43,71,29,91,50,39,54,41,38,43,42,73,24,87,42,24,34,37,40,36,62,38,56,86,62,52,44,42,56,65,58,52,34,44,55,33,59,14,16,59,91,64,31,23,32,37,36,49,60,46,56,53,75,72,81,68,57,33,69,56,27,44,51,45,25,51,51,26,40,51,51,31,50,51,50,51,52,52,52,53,50,54,59,53,54,58,56,57,60,60,68,72,105